Protein AF-A0A9W8IPQ6-F1 (afdb_monomer_lite)

Organism: NCBI:txid2828524

Foldseek 3Di:
DDQDDQLVLLVQLLVVVVPWDDDPPTDSCVSCVSVVVNVVVVVVCCVPPVPDVQVVDPCRSPHDQVPHDQVSVVLVVLQVVLVVCVVVDPFDWKWKDFQFWIWIDFAPPPDIDIDGQADDPDPVLVLLFDQWQCPSWDDPPPDIDGDPSNVVCVVQLETEHDLLADFLLNLLVRLVCVVVVRHYHYPPDDPVQFDPCLLVDALVVDDAPSNNVNSVVCVVPVVDDDCCSNVVPQPPQAAEAPDDPFFPCPVDGCSLVSQPPSLQPHHYNDDQGHHHPDGLVNSQVSLVVVQCVVQVVCCVPPVAGFARIAMGRSVCQQFFSDPSRQPPPPDDPSSVSRGDGGGDHHHHDDCVVSRRHNHPDRDDSPCNCVSTGDDPDPPDDPDDDDD

Radius of gyration: 26.77 Å; chains: 1; bounding box: 81×56×78 Å

pLDDT: mean 77.07, std 16.99, range [35.72, 97.94]

InterPro domains:
  IPR053354 Monoglucosyldiacylglycerol epimerase [PTHR43558] (75-197)

Structure (mmCIF, N/CA/C/O backbone):
data_AF-A0A9W8IPQ6-F1
#
_entry.id   AF-A0A9W8IPQ6-F1
#
loop_
_atom_site.group_PDB
_atom_site.id
_atom_site.type_symbol
_atom_site.label_atom_id
_atom_site.label_alt_id
_atom_site.label_comp_id
_atom_site.label_asym_id
_atom_site.label_entity_id
_atom_site.label_seq_id
_atom_site.pdbx_PDB_ins_code
_atom_site.Cartn_x
_atom_site.Cartn_y
_atom_site.Cartn_z
_atom_site.occupancy
_atom_site.B_iso_or_equiv
_atom_site.auth_seq_id
_atom_site.auth_comp_id
_atom_site.auth_asym_id
_atom_site.auth_atom_id
_atom_site.pdbx_PDB_model_num
ATOM 1 N N . MET A 1 1 ? -39.287 34.623 15.184 1.00 52.28 1 MET A N 1
ATOM 2 C CA . MET A 1 1 ? -37.814 34.638 15.286 1.00 52.28 1 MET A CA 1
ATOM 3 C C . MET A 1 1 ? -37.299 33.706 14.202 1.00 52.28 1 MET A C 1
ATOM 5 O O . MET A 1 1 ? -37.732 32.564 14.188 1.00 52.28 1 MET A O 1
ATOM 9 N N . TYR A 1 2 ? -36.523 34.206 13.239 1.00 57.50 2 TYR A N 1
ATOM 10 C CA . TYR A 1 2 ? -36.008 33.388 12.134 1.00 57.50 2 TYR A CA 1
ATOM 11 C C . TYR A 1 2 ? -34.984 32.392 12.692 1.00 57.50 2 TYR A C 1
ATOM 13 O O . TYR A 1 2 ? -34.034 32.814 13.361 1.00 57.50 2 TYR A O 1
ATOM 21 N N . MET A 1 3 ? -35.210 31.090 12.496 1.00 64.62 3 MET A N 1
ATOM 22 C CA . MET A 1 3 ? -34.178 30.093 12.775 1.00 64.62 3 MET A CA 1
ATOM 23 C C . MET A 1 3 ? -33.188 30.090 11.608 1.00 64.62 3 MET A C 1
ATOM 25 O O . MET A 1 3 ? -33.636 30.042 10.465 1.00 64.62 3 MET A O 1
ATOM 29 N N . PRO A 1 4 ? -31.875 30.175 11.878 1.00 66.62 4 PRO A N 1
ATOM 30 C CA . PRO A 1 4 ? -30.872 29.928 10.850 1.00 66.62 4 PRO A CA 1
ATOM 31 C C . PRO A 1 4 ? -30.959 28.472 10.378 1.00 66.62 4 PRO A C 1
ATOM 33 O O . PRO A 1 4 ? -31.424 27.612 11.132 1.00 66.62 4 PRO A O 1
ATOM 36 N N . ASP A 1 5 ? -30.521 28.215 9.148 1.00 76.12 5 ASP A N 1
ATOM 37 C CA . ASP A 1 5 ? -30.459 26.864 8.605 1.00 76.12 5 ASP A CA 1
ATOM 38 C C . ASP A 1 5 ? -29.434 26.045 9.405 1.00 76.12 5 ASP A C 1
ATOM 40 O O . ASP A 1 5 ? -28.244 26.358 9.456 1.00 76.12 5 ASP A O 1
ATOM 44 N N . LEU A 1 6 ? -29.926 25.031 10.114 1.00 71.88 6 LEU A N 1
ATOM 45 C CA . LEU A 1 6 ? -29.109 24.205 10.998 1.00 71.88 6 LEU A CA 1
ATOM 46 C C . LEU A 1 6 ? -28.169 23.289 10.215 1.00 71.88 6 LEU A C 1
ATOM 48 O O . LEU A 1 6 ? -27.118 22.928 10.742 1.00 71.88 6 LEU A O 1
ATOM 52 N N . GLN A 1 7 ? -28.521 22.955 8.973 1.00 69.50 7 GLN A N 1
ATOM 53 C CA . GLN A 1 7 ? -27.673 22.167 8.091 1.00 69.50 7 GLN A CA 1
ATOM 54 C C . GLN A 1 7 ? -26.497 23.016 7.598 1.00 69.50 7 GLN A C 1
ATOM 56 O O . GLN A 1 7 ? -25.350 22.609 7.747 1.00 69.50 7 GLN A O 1
ATOM 61 N N . GLU A 1 8 ? -26.761 24.257 7.181 1.00 74.19 8 GLU A N 1
ATOM 62 C CA . GLU A 1 8 ? -25.722 25.232 6.816 1.00 74.19 8 GLU A CA 1
ATOM 63 C C . GLU A 1 8 ? -24.757 25.518 7.981 1.00 74.19 8 GLU A C 1
ATOM 65 O O . GLU A 1 8 ? -23.548 25.647 7.782 1.00 74.19 8 GLU A O 1
ATOM 70 N N . ILE A 1 9 ? -25.261 25.579 9.220 1.00 74.75 9 ILE A N 1
ATOM 71 C CA . ILE A 1 9 ? -24.421 25.733 10.419 1.00 74.75 9 ILE A CA 1
ATOM 72 C C . ILE A 1 9 ? -23.544 24.497 10.646 1.00 74.75 9 ILE A C 1
ATOM 74 O O . ILE A 1 9 ? -22.372 24.650 10.993 1.00 74.75 9 ILE A O 1
ATOM 78 N N . GLY A 1 10 ? -24.089 23.293 10.448 1.00 71.56 10 GLY A N 1
ATOM 79 C CA . GLY A 1 10 ? -23.332 22.042 10.514 1.00 71.56 10 GLY A CA 1
ATOM 80 C C . GLY A 1 10 ? -22.215 21.994 9.471 1.00 71.56 10 GLY A C 1
ATOM 81 O O . GLY A 1 10 ? -21.060 21.756 9.819 1.00 71.56 10 GLY A O 1
ATOM 82 N N . ASP A 1 11 ? -22.530 22.323 8.221 1.00 72.19 11 ASP A N 1
ATOM 83 C CA . ASP A 1 11 ? -21.567 22.351 7.115 1.00 72.19 11 ASP A CA 1
ATOM 84 C C . ASP A 1 11 ? -20.488 23.421 7.332 1.00 72.19 11 ASP A C 1
ATOM 86 O O . ASP A 1 11 ? -19.300 23.189 7.106 1.00 72.19 11 ASP A O 1
ATOM 90 N N . THR A 1 12 ? -20.877 24.594 7.838 1.00 75.44 12 THR A N 1
ATOM 91 C CA . THR A 1 12 ? -19.944 25.672 8.197 1.00 75.44 12 THR A CA 1
ATOM 92 C C . THR A 1 12 ? -19.029 25.254 9.346 1.00 75.44 12 THR A C 1
ATOM 94 O O . THR A 1 12 ? -17.834 25.538 9.308 1.00 75.44 12 THR A O 1
ATOM 97 N N . PHE A 1 13 ? -19.556 24.556 10.356 1.00 77.69 13 PHE A N 1
ATOM 98 C CA . PHE A 1 13 ? -18.751 24.015 11.449 1.00 77.69 13 PHE A CA 1
ATOM 99 C C . PHE A 1 13 ? -17.708 23.021 10.928 1.00 77.69 13 PHE A C 1
ATOM 101 O O . PHE A 1 13 ? -16.529 23.177 11.237 1.00 77.69 13 PHE A O 1
ATOM 108 N N . ILE A 1 14 ? -18.112 22.058 10.093 1.00 73.12 14 ILE A N 1
ATOM 109 C CA . ILE A 1 14 ? -17.194 21.075 9.498 1.00 73.12 14 ILE A CA 1
ATOM 110 C C . ILE A 1 14 ? -16.110 21.782 8.680 1.00 73.12 14 ILE A C 1
ATOM 112 O O . ILE A 1 14 ? -14.927 21.533 8.903 1.00 73.12 14 ILE A O 1
ATOM 116 N N . ASN A 1 15 ? -16.493 22.713 7.802 1.00 74.38 15 ASN A N 1
ATOM 117 C CA . ASN A 1 15 ? -15.545 23.487 6.998 1.00 74.38 15 ASN A CA 1
ATOM 118 C C . ASN A 1 15 ? -14.569 24.292 7.869 1.00 74.38 15 ASN A C 1
ATOM 120 O O . ASN A 1 15 ? -13.374 24.341 7.587 1.00 74.38 15 ASN A O 1
ATOM 124 N N . ASN A 1 16 ? -15.045 24.920 8.945 1.00 78.25 16 ASN A N 1
ATOM 125 C CA . ASN A 1 16 ? -14.183 25.677 9.849 1.00 78.25 16 ASN A CA 1
ATOM 126 C C . ASN A 1 16 ? -13.206 24.762 10.588 1.00 78.25 16 ASN A C 1
ATOM 128 O O . ASN A 1 16 ? -12.036 25.112 10.701 1.00 78.25 16 ASN A O 1
ATOM 132 N N . VAL A 1 17 ? -13.660 23.586 11.036 1.00 75.19 17 VAL A N 1
ATOM 133 C CA . VAL A 1 17 ? -12.810 22.577 11.684 1.00 75.19 17 VAL A CA 1
ATOM 134 C C . VAL A 1 17 ? -11.749 22.040 10.722 1.00 75.19 17 VAL A C 1
ATOM 136 O O . VAL A 1 17 ? -10.596 21.914 11.120 1.00 75.19 17 VAL A O 1
ATOM 139 N N . GLN A 1 18 ? -12.090 21.784 9.456 1.00 71.62 18 GLN A N 1
ATOM 140 C CA . GLN A 1 18 ? -11.121 21.347 8.441 1.00 71.62 18 GLN A CA 1
ATOM 141 C C . GLN A 1 18 ? -10.023 22.381 8.164 1.00 71.62 18 GLN A C 1
ATOM 143 O O . GLN A 1 18 ? -8.907 22.013 7.811 1.00 71.62 18 GLN A O 1
ATOM 148 N N . ASN A 1 19 ? -10.330 23.670 8.320 1.00 76.94 19 ASN A N 1
ATOM 149 C CA . ASN A 1 19 ? -9.378 24.759 8.098 1.00 76.94 19 ASN A CA 1
ATOM 150 C C . ASN A 1 19 ? -8.541 25.104 9.342 1.00 76.94 19 ASN A C 1
ATOM 152 O O . ASN A 1 19 ? -7.730 26.034 9.298 1.00 76.94 19 ASN A O 1
ATOM 156 N N . LEU A 1 20 ? -8.727 24.392 10.457 1.00 78.75 20 LEU A N 1
ATOM 157 C CA . LEU A 1 20 ? -7.919 24.600 11.650 1.00 78.75 20 LEU A CA 1
ATOM 158 C C . LEU A 1 20 ? -6.491 24.066 11.461 1.00 78.75 20 LEU A C 1
ATOM 160 O O . LEU A 1 20 ? -6.287 23.057 10.783 1.00 78.75 20 LEU A O 1
ATOM 164 N N . PRO A 1 21 ? -5.489 24.692 12.104 1.00 74.38 21 PRO A N 1
ATOM 165 C CA . PRO A 1 21 ? -4.139 24.147 12.133 1.00 74.38 21 PRO A CA 1
ATOM 166 C C . PRO A 1 21 ? -4.138 22.725 12.721 1.00 74.38 21 PRO A C 1
ATOM 168 O O . PRO A 1 21 ? -4.784 22.493 13.745 1.00 74.38 21 PRO A O 1
ATOM 171 N N . PRO A 1 22 ? -3.401 21.766 12.141 1.00 65.38 22 PRO A N 1
ATOM 172 C CA . PRO A 1 22 ? -3.239 20.457 12.760 1.00 65.38 22 PRO A CA 1
ATOM 173 C C . PRO A 1 22 ? -2.355 20.562 14.015 1.00 65.38 22 PRO A C 1
ATOM 175 O O . PRO A 1 22 ? -1.303 21.200 13.989 1.00 65.38 22 PRO A O 1
ATOM 178 N N . GLY A 1 23 ? -2.755 19.908 15.112 1.00 59.47 23 GLY A N 1
ATOM 179 C CA . GLY A 1 23 ? -1.934 19.759 16.322 1.00 59.47 23 GLY A CA 1
ATOM 180 C C . GLY A 1 23 ? -2.681 19.977 17.648 1.00 59.47 23 GLY A C 1
ATOM 181 O O . GLY A 1 23 ? -3.803 20.483 17.670 1.00 59.47 23 GLY A O 1
ATOM 182 N N . PRO A 1 24 ? -2.082 19.582 18.787 1.00 49.88 24 PRO A N 1
ATOM 183 C CA . PRO A 1 24 ? -2.679 19.782 20.105 1.00 49.88 24 PRO A CA 1
ATOM 184 C C . PRO A 1 24 ? -2.683 21.268 20.506 1.00 49.88 24 PRO A C 1
ATOM 186 O O . PRO A 1 24 ? -1.691 21.969 20.323 1.00 49.88 24 PRO A O 1
ATOM 189 N N . GLY A 1 25 ? -3.781 21.738 21.111 1.00 66.31 25 GLY A N 1
ATOM 190 C CA . GLY A 1 25 ? -3.903 23.102 21.655 1.00 66.31 25 GLY A CA 1
ATOM 191 C C . GLY A 1 25 ? -4.669 24.103 20.784 1.00 66.31 25 GLY A C 1
ATOM 192 O O . GLY A 1 25 ? -4.766 25.271 21.156 1.00 66.31 25 GLY A O 1
ATOM 193 N N . VAL A 1 26 ? -5.238 23.668 19.658 1.00 75.06 26 VAL A N 1
ATOM 194 C CA . VAL A 1 26 ? -6.111 24.507 18.829 1.00 75.06 26 VAL A CA 1
ATOM 195 C C . VAL A 1 26 ? -7.492 24.625 19.472 1.00 75.06 26 VAL A C 1
ATOM 197 O O . VAL A 1 26 ? -8.132 23.616 19.770 1.00 75.06 26 VAL A O 1
ATOM 200 N N . SER A 1 27 ? -7.938 25.860 19.722 1.00 78.56 27 SER A N 1
ATOM 201 C CA . SER A 1 27 ? -9.262 26.109 20.299 1.00 78.56 27 SER A CA 1
ATOM 202 C C . SER A 1 27 ? -10.363 25.824 19.277 1.00 78.56 27 SER A C 1
ATOM 204 O O . SER A 1 27 ? -10.281 26.235 18.120 1.00 78.56 27 SER A O 1
ATOM 206 N N . LEU A 1 28 ? -11.412 25.142 19.736 1.00 79.62 28 LEU A N 1
ATOM 207 C CA . LEU A 1 28 ? -12.642 24.917 18.980 1.00 79.62 28 LEU A CA 1
ATOM 208 C C . LEU A 1 28 ? -13.709 25.981 19.273 1.00 79.62 28 LEU A C 1
ATOM 210 O O . LEU A 1 28 ? -14.791 25.906 18.697 1.00 79.62 28 LEU A O 1
ATOM 214 N N . ASP A 1 29 ? -13.427 26.956 20.141 1.00 81.88 29 ASP A N 1
ATOM 215 C CA . ASP A 1 29 ? -14.415 27.938 20.603 1.00 81.88 29 ASP A CA 1
ATOM 216 C C . ASP A 1 29 ? -14.987 28.759 19.439 1.00 81.88 29 ASP A C 1
ATOM 218 O O . ASP A 1 29 ? -16.204 28.915 19.328 1.00 81.88 29 ASP A O 1
ATOM 222 N N . ASP A 1 30 ? -14.120 29.220 18.534 1.00 80.50 30 ASP A N 1
ATOM 223 C CA . ASP A 1 30 ? -14.513 30.011 17.366 1.00 80.50 30 ASP A CA 1
ATOM 224 C C . ASP A 1 30 ? -15.339 29.183 16.354 1.00 80.50 30 ASP A C 1
ATOM 226 O O . ASP A 1 30 ? -16.442 29.617 16.002 1.00 80.50 30 ASP A O 1
ATOM 230 N N . PRO A 1 31 ? -14.906 27.973 15.928 1.00 80.44 31 PRO A N 1
ATOM 231 C CA . PRO A 1 31 ? -15.740 27.080 15.121 1.00 80.44 31 PRO A CA 1
ATOM 232 C C . PRO A 1 31 ? -17.089 26.733 15.769 1.00 80.44 31 PRO A C 1
ATOM 234 O O . PRO A 1 31 ? -18.109 26.693 15.079 1.00 80.44 31 PRO A O 1
ATOM 237 N N . LEU A 1 32 ? -17.120 26.493 17.086 1.00 81.94 32 LEU A N 1
ATOM 238 C CA . LEU A 1 32 ? -18.323 26.085 17.823 1.00 81.94 32 LEU A CA 1
ATOM 239 C C . LEU A 1 32 ? -19.302 27.236 18.082 1.00 81.94 32 LEU A C 1
ATOM 241 O O . LEU A 1 32 ? -20.481 26.977 18.333 1.00 81.94 32 LEU A O 1
ATOM 245 N N . ALA A 1 33 ? -18.863 28.497 18.028 1.00 84.25 33 ALA A N 1
ATOM 246 C CA . ALA A 1 33 ? -19.664 29.649 18.445 1.00 84.25 33 ALA A CA 1
ATOM 247 C C . ALA A 1 33 ? -21.032 29.730 17.739 1.00 84.25 33 ALA A C 1
ATOM 249 O O . ALA A 1 33 ? -22.057 29.986 18.382 1.00 84.25 33 ALA A O 1
ATOM 250 N N . ALA A 1 34 ? -21.072 29.473 16.428 1.00 81.50 34 ALA A N 1
ATOM 251 C CA . ALA A 1 34 ? -22.310 29.488 15.646 1.00 81.50 34 ALA A CA 1
ATOM 252 C C . ALA A 1 34 ? -23.261 28.342 16.038 1.00 81.50 34 ALA A C 1
ATOM 254 O O . ALA A 1 34 ? -24.465 28.565 16.201 1.00 81.50 34 ALA A O 1
ATOM 255 N N . ALA A 1 35 ? -22.716 27.142 16.259 1.00 81.06 35 ALA A N 1
ATOM 256 C CA . ALA A 1 35 ? -23.475 25.974 16.698 1.00 81.06 35 ALA A CA 1
ATOM 257 C C . ALA A 1 35 ? -24.061 26.178 18.106 1.00 81.06 35 ALA A C 1
ATOM 259 O O . ALA A 1 35 ? -25.249 25.937 18.321 1.00 81.06 35 ALA A O 1
ATOM 260 N N . LEU A 1 36 ? -23.277 26.728 19.039 1.00 85.12 36 LEU A N 1
ATOM 261 C CA . LEU A 1 36 ? -23.721 27.033 20.405 1.00 85.12 36 LEU A CA 1
ATOM 262 C C . LEU A 1 36 ? -24.841 28.086 20.436 1.00 85.12 36 LEU A C 1
ATOM 264 O O . LEU A 1 36 ? -25.807 27.959 21.192 1.00 85.12 36 LEU A O 1
ATOM 268 N N . GLN A 1 37 ? -24.767 29.118 19.588 1.00 86.50 37 GLN A N 1
ATOM 269 C CA . GLN A 1 37 ? -25.857 30.092 19.461 1.00 86.50 37 GLN A CA 1
ATOM 270 C C . GLN A 1 37 ? -27.133 29.467 18.886 1.00 86.50 37 GLN A C 1
ATOM 272 O O . GLN A 1 37 ? -28.238 29.812 19.318 1.00 86.50 37 GLN A O 1
ATOM 277 N N . ALA A 1 38 ? -27.002 28.568 17.910 1.00 83.25 38 ALA A N 1
ATOM 278 C CA . ALA A 1 38 ? -28.131 27.855 17.329 1.00 83.25 38 ALA A CA 1
ATOM 279 C C . ALA A 1 38 ? -28.790 26.917 18.351 1.00 83.25 38 ALA A C 1
ATOM 281 O O . ALA A 1 38 ? -30.013 26.939 18.502 1.00 83.25 38 ALA A O 1
ATOM 282 N N . GLU A 1 39 ? -27.989 26.194 19.136 1.00 85.12 39 GLU A N 1
ATOM 283 C CA . GLU A 1 39 ? -28.463 25.368 20.245 1.00 85.12 39 GLU A CA 1
ATOM 284 C C . GLU A 1 39 ? -29.201 26.208 21.302 1.00 85.12 39 GLU A C 1
ATOM 286 O O . GLU A 1 39 ? -30.298 25.855 21.738 1.00 85.12 39 GLU A O 1
ATOM 291 N N . GLY A 1 40 ? -28.664 27.377 21.668 1.00 86.94 40 GLY A N 1
ATOM 292 C CA . GLY A 1 40 ? -29.330 28.311 22.580 1.00 86.94 40 GLY A CA 1
ATOM 293 C C . GLY A 1 40 ? -30.712 28.757 22.078 1.00 86.94 40 GLY A C 1
ATOM 294 O O . GLY A 1 40 ? -31.667 28.844 22.858 1.00 86.94 40 GLY A O 1
ATOM 295 N N . LYS A 1 41 ? -30.858 28.973 20.763 1.00 86.31 41 LYS A N 1
ATOM 296 C CA . LYS A 1 41 ? -32.157 29.271 20.136 1.00 86.31 41 LYS A CA 1
ATOM 297 C C . LYS A 1 41 ? -33.098 28.070 20.185 1.00 86.31 41 LYS A C 1
ATOM 299 O O . LYS A 1 41 ? -34.271 28.270 20.494 1.00 86.31 41 LYS A O 1
ATOM 304 N N . LEU A 1 42 ? -32.606 26.852 19.948 1.00 85.75 42 LEU A N 1
ATOM 305 C CA . LEU A 1 42 ? -33.397 25.620 20.058 1.00 85.75 42 LEU A CA 1
ATOM 306 C C . LEU A 1 42 ? -33.912 25.390 21.477 1.00 85.75 42 LEU A C 1
ATOM 308 O O . LEU A 1 42 ? -35.097 25.120 21.661 1.00 85.75 42 LEU A O 1
ATOM 312 N N . ARG A 1 43 ? -33.065 25.595 22.491 1.00 86.12 43 ARG A N 1
ATOM 313 C CA . ARG A 1 43 ? -33.465 25.526 23.905 1.00 86.12 43 ARG A CA 1
ATOM 314 C C . ARG A 1 43 ? -34.538 26.566 24.236 1.00 86.12 43 ARG A C 1
ATOM 316 O O . ARG A 1 43 ? -35.523 26.243 24.893 1.00 86.12 43 ARG A O 1
ATOM 323 N N . SER A 1 44 ? -34.396 27.797 23.742 1.00 87.94 44 SER A N 1
ATOM 324 C CA . SER A 1 44 ? -35.424 28.835 23.907 1.00 87.94 44 SER A CA 1
ATOM 325 C C . SER A 1 44 ? -36.740 28.459 23.211 1.00 87.94 44 SER A C 1
ATOM 327 O O . SER A 1 44 ? -37.814 28.595 23.799 1.00 87.94 44 SER A O 1
ATOM 329 N N . LEU A 1 45 ? -36.670 27.918 21.993 1.00 86.38 45 LEU A N 1
ATOM 330 C CA . LEU A 1 45 ? -37.820 27.407 21.244 1.00 86.38 45 LEU A CA 1
ATOM 331 C C . LEU A 1 45 ? -38.525 26.266 21.975 1.00 86.38 45 LEU A C 1
ATOM 333 O O . LEU A 1 45 ? -39.747 26.286 22.064 1.00 86.38 45 LEU A O 1
ATOM 337 N N . PHE A 1 46 ? -37.779 25.333 22.563 1.00 85.06 46 PHE A N 1
ATOM 338 C CA . PHE A 1 46 ? -38.339 24.253 23.371 1.00 85.06 46 PHE A CA 1
ATOM 339 C C . PHE A 1 46 ? -39.111 24.778 24.590 1.00 85.06 46 PHE A C 1
ATOM 341 O O . PHE A 1 46 ? -40.146 24.229 24.954 1.00 85.06 46 PHE A O 1
ATOM 348 N N . VAL A 1 47 ? -38.660 25.874 25.205 1.00 88.44 47 VAL A N 1
ATOM 349 C CA . VAL A 1 47 ? -39.365 26.486 26.343 1.00 88.44 47 VAL A CA 1
ATOM 350 C C . VAL A 1 47 ? -40.632 27.227 25.902 1.00 88.44 47 VAL A C 1
ATOM 352 O O . VAL A 1 47 ? -41.660 27.126 26.566 1.00 88.44 47 VAL A O 1
ATOM 355 N N . HIS A 1 48 ? -40.580 27.970 24.793 1.00 87.94 48 HIS A N 1
ATOM 356 C CA . HIS A 1 48 ? -41.658 28.891 24.407 1.00 87.94 48 HIS A CA 1
ATOM 357 C C . HIS A 1 48 ? -42.657 28.303 23.397 1.00 87.94 48 HIS A C 1
ATOM 359 O O . HIS A 1 48 ? -43.776 28.802 23.293 1.00 87.94 48 HIS A O 1
ATOM 365 N N . ASN A 1 49 ? -42.272 27.281 22.625 1.00 87.06 49 ASN A N 1
ATOM 366 C CA . ASN A 1 49 ? -43.095 26.672 21.579 1.00 87.06 49 ASN A CA 1
ATOM 367 C C . ASN A 1 49 ? -42.664 25.221 21.274 1.00 87.06 49 ASN A C 1
ATOM 369 O O . ASN A 1 49 ? -42.014 24.942 20.265 1.00 87.06 49 ASN A O 1
ATOM 373 N N . GLN A 1 50 ? -43.088 24.291 22.130 1.00 83.12 50 GLN A N 1
ATOM 374 C CA . GLN A 1 50 ? -42.777 22.857 22.019 1.00 83.12 50 GLN A CA 1
ATOM 375 C C . GLN A 1 50 ? -43.341 22.184 20.762 1.00 83.12 50 GLN A C 1
ATOM 377 O O . GLN A 1 50 ? -42.847 21.141 20.355 1.00 83.12 50 GLN A O 1
ATOM 382 N N . VAL A 1 51 ? -44.366 22.772 20.142 1.00 87.25 51 VAL A N 1
ATOM 383 C CA . VAL A 1 51 ? -45.042 22.216 18.958 1.00 87.25 51 VAL A CA 1
ATOM 384 C C . VAL A 1 51 ? -44.365 22.643 17.652 1.00 87.25 51 VAL A C 1
ATOM 386 O O . VAL A 1 51 ? -44.894 22.401 16.568 1.00 87.25 51 VAL A O 1
ATOM 389 N N . ASN A 1 52 ? -43.218 23.327 17.733 1.00 84.31 52 ASN A N 1
ATOM 390 C CA . ASN A 1 52 ? -42.495 23.770 16.553 1.00 84.31 52 ASN A CA 1
ATOM 391 C C . ASN A 1 52 ? -42.012 22.553 15.728 1.00 84.31 52 ASN A C 1
ATOM 393 O O . ASN A 1 52 ? -41.327 21.694 16.288 1.00 84.31 52 ASN A O 1
ATOM 397 N N . PRO A 1 53 ? -42.299 22.491 14.410 1.00 83.44 53 PRO A N 1
ATOM 398 C CA . PRO A 1 53 ? -41.901 21.375 13.546 1.00 83.44 53 PRO A CA 1
ATOM 399 C C . PRO A 1 53 ? -40.403 21.063 13.574 1.00 83.44 53 PRO A C 1
ATOM 401 O O . PRO A 1 53 ? -40.022 19.905 13.465 1.00 83.44 53 PRO A O 1
ATOM 404 N N . VAL A 1 54 ? -39.557 22.077 13.776 1.00 79.12 54 VAL A N 1
ATOM 405 C CA . VAL A 1 54 ? -38.100 21.912 13.855 1.00 79.12 54 VAL A CA 1
ATOM 406 C C . VAL A 1 54 ? -37.702 21.026 15.042 1.00 79.12 54 VAL A C 1
ATOM 408 O O . VAL A 1 54 ? -36.816 20.196 14.916 1.00 79.12 54 VAL A O 1
ATOM 411 N N . LEU A 1 55 ? -38.404 21.117 16.178 1.00 81.62 55 LEU A N 1
ATOM 412 C CA . LEU A 1 55 ? -38.138 20.282 17.361 1.00 81.62 55 LEU A CA 1
ATOM 413 C C . LEU A 1 55 ? -38.622 18.832 17.202 1.00 81.62 55 LEU A C 1
ATOM 415 O O . LEU A 1 55 ? -38.374 18.007 18.077 1.00 81.62 55 LEU A O 1
ATOM 419 N N . SER A 1 56 ? -39.348 18.533 16.121 1.00 81.69 56 SER A N 1
ATOM 420 C CA . SER A 1 56 ? -39.827 17.181 15.816 1.00 81.69 56 SER A CA 1
ATOM 421 C C . SER A 1 56 ? -38.802 16.359 15.029 1.00 81.69 56 SER A C 1
ATOM 423 O O . SER A 1 56 ? -39.014 15.162 14.847 1.00 81.69 56 SER A O 1
ATOM 425 N N . ASP A 1 57 ? -37.714 16.981 14.561 1.00 79.81 57 ASP A N 1
ATOM 426 C CA . ASP A 1 57 ? -36.620 16.298 13.877 1.00 79.81 57 ASP A CA 1
ATOM 427 C C . ASP A 1 57 ? -35.702 15.594 14.900 1.00 79.81 57 ASP A C 1
ATOM 429 O O . ASP A 1 57 ? -35.044 16.269 15.697 1.00 79.81 57 ASP A O 1
ATOM 433 N N . PRO A 1 58 ? -35.628 14.247 14.905 1.00 76.88 58 PRO A N 1
ATOM 434 C CA . PRO A 1 58 ? -34.771 13.509 15.830 1.00 76.88 58 PRO A CA 1
ATOM 435 C C . PRO A 1 58 ? -33.272 13.671 15.534 1.00 76.88 58 PRO A C 1
ATOM 437 O O . PRO A 1 58 ? -32.455 13.278 16.366 1.00 76.88 58 PRO A O 1
ATOM 440 N N . TYR A 1 59 ? -32.905 14.221 14.373 1.00 72.31 59 TYR A N 1
ATOM 441 C CA . TYR A 1 59 ? -31.518 14.409 13.945 1.00 72.31 59 TYR A CA 1
ATOM 442 C C . TYR A 1 59 ? -31.017 15.842 14.141 1.00 72.31 59 TYR A C 1
ATOM 444 O O . TYR A 1 59 ? -29.897 16.171 13.750 1.00 72.31 59 TYR A O 1
ATOM 452 N N . ILE A 1 60 ? -31.819 16.701 14.770 1.00 72.06 60 ILE A N 1
ATOM 453 C CA . ILE A 1 60 ? -31.469 18.100 14.970 1.00 72.06 60 ILE A CA 1
ATOM 454 C C . ILE A 1 60 ? -30.176 18.263 15.786 1.00 72.06 60 ILE A C 1
ATOM 456 O O . ILE A 1 60 ? -30.048 17.758 16.900 1.00 72.06 60 ILE A O 1
ATOM 460 N N . GLY A 1 61 ? -29.202 18.983 15.221 1.00 65.50 61 GLY A N 1
ATOM 461 C CA . GLY A 1 61 ? -27.887 19.188 15.841 1.00 65.50 61 GLY A CA 1
ATOM 462 C C . GLY A 1 61 ? -26.920 18.005 15.710 1.00 65.50 61 GLY A C 1
ATOM 463 O O . GLY A 1 61 ? -25.837 18.054 16.292 1.00 65.50 61 GLY A O 1
ATOM 464 N N . LEU A 1 62 ? -27.275 16.960 14.954 1.00 67.94 62 LEU A N 1
ATOM 465 C CA . LEU A 1 62 ? -26.349 15.895 14.573 1.00 67.94 62 LEU A CA 1
ATOM 466 C C . LEU A 1 62 ? -25.667 16.231 13.244 1.00 67.94 62 LEU A C 1
ATOM 468 O O .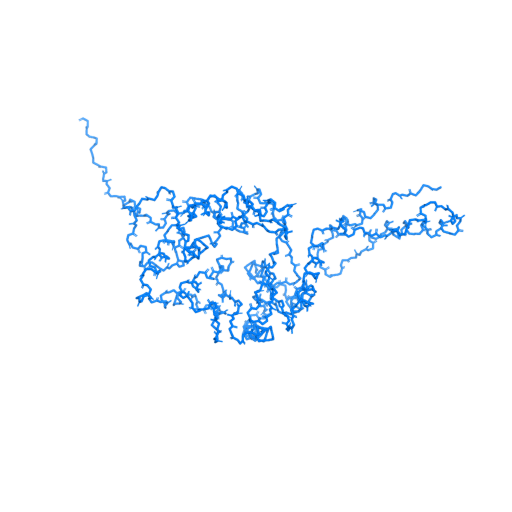 LEU A 1 62 ? -26.284 16.763 12.325 1.00 67.94 62 LEU A O 1
ATOM 472 N N . VAL A 1 63 ? -24.388 15.878 13.136 1.00 62.53 63 VAL A N 1
ATOM 473 C CA . VAL A 1 63 ? -23.641 15.942 11.876 1.00 62.53 63 VAL A CA 1
ATOM 474 C C . VAL A 1 63 ? -23.861 14.646 11.103 1.00 62.53 63 VAL A C 1
ATOM 476 O O . VAL A 1 63 ? -23.689 13.553 11.650 1.00 62.53 63 VAL A O 1
ATOM 479 N N . ASN A 1 64 ? -24.215 14.756 9.821 1.00 61.00 64 ASN A N 1
ATOM 480 C CA . ASN A 1 64 ? -24.308 13.596 8.947 1.00 61.00 64 ASN A CA 1
ATOM 481 C C . ASN A 1 64 ? -22.904 13.038 8.666 1.00 61.00 64 ASN A C 1
ATOM 483 O O . ASN A 1 64 ? -22.159 13.571 7.850 1.00 61.00 64 ASN A O 1
ATOM 487 N N . ILE A 1 65 ? -22.549 11.925 9.311 1.00 51.50 65 ILE A N 1
ATOM 488 C CA . ILE A 1 65 ? -21.273 11.228 9.080 1.00 51.50 65 ILE A CA 1
ATOM 489 C C . ILE A 1 65 ? -21.114 10.773 7.618 1.00 51.50 65 ILE A C 1
ATOM 491 O O . ILE A 1 65 ? -19.993 10.632 7.135 1.00 51.50 65 ILE A O 1
ATOM 495 N N . PHE A 1 66 ? -22.204 10.576 6.872 1.00 50.91 66 PHE A N 1
ATOM 496 C CA . PHE A 1 66 ? -22.111 10.231 5.452 1.00 50.91 66 PH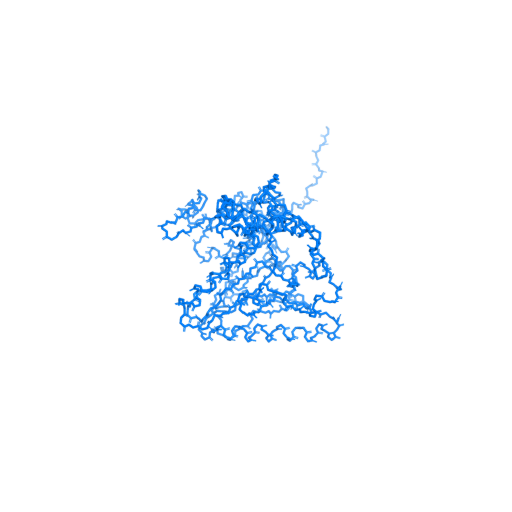E A CA 1
ATOM 497 C C . PHE A 1 66 ? -21.684 11.418 4.573 1.00 50.91 66 PHE A C 1
ATOM 499 O O . PHE A 1 66 ? -21.100 11.183 3.511 1.00 50.91 66 PHE A O 1
ATOM 506 N N . ASP A 1 67 ? -21.860 12.648 5.066 1.00 58.66 67 ASP A N 1
ATOM 507 C CA . ASP A 1 67 ? -21.341 13.895 4.482 1.00 58.66 67 ASP A CA 1
ATOM 508 C C . ASP A 1 67 ? -20.011 14.334 5.125 1.00 58.66 67 ASP A C 1
ATOM 510 O O . ASP A 1 67 ? -19.460 15.374 4.772 1.00 58.66 67 ASP A O 1
ATOM 514 N N . ALA A 1 68 ? -19.463 13.539 6.053 1.00 62.47 68 ALA A N 1
ATOM 515 C CA . ALA A 1 68 ? -18.202 13.859 6.707 1.00 62.47 68 ALA A CA 1
ATOM 516 C C . ALA A 1 68 ? -17.019 13.890 5.714 1.00 62.47 68 ALA A C 1
ATOM 518 O O . ALA A 1 68 ? -17.063 13.256 4.649 1.00 62.47 68 ALA A O 1
ATOM 519 N N . PRO A 1 69 ? -15.927 14.579 6.088 1.00 72.75 69 PRO A N 1
ATOM 520 C CA . PRO A 1 69 ? -14.656 14.549 5.372 1.00 72.75 69 PRO A CA 1
ATOM 521 C C . PRO A 1 69 ? -14.204 13.126 4.984 1.00 72.75 69 PRO A C 1
ATOM 523 O O . PRO A 1 69 ? -14.557 12.128 5.625 1.00 72.75 69 PRO A O 1
ATOM 526 N N . GLY A 1 70 ? -13.486 13.011 3.862 1.00 77.38 70 GLY A N 1
ATOM 527 C CA . GLY A 1 70 ? -13.113 11.719 3.270 1.00 77.38 70 GLY A CA 1
ATOM 528 C C . GLY A 1 70 ? -12.259 10.843 4.189 1.00 77.38 70 GLY A C 1
ATOM 529 O O . GLY A 1 70 ? -12.477 9.635 4.253 1.00 77.38 70 GLY A O 1
ATOM 530 N N . ASP A 1 71 ? -11.356 11.463 4.939 1.00 81.56 71 ASP A N 1
ATOM 531 C CA . ASP A 1 71 ? -10.495 10.857 5.954 1.00 81.56 71 ASP A CA 1
ATOM 532 C C . ASP A 1 71 ? -11.296 10.246 7.115 1.00 81.56 71 ASP A C 1
ATOM 534 O O . ASP A 1 71 ? -11.135 9.063 7.408 1.00 81.56 71 ASP A O 1
ATOM 538 N N . ILE A 1 72 ? -12.244 10.981 7.706 1.00 82.81 72 ILE A N 1
ATOM 539 C CA . ILE A 1 72 ? -13.088 10.478 8.805 1.00 82.81 72 ILE A CA 1
ATOM 540 C C . ILE A 1 72 ? -13.905 9.266 8.347 1.00 82.81 72 ILE A C 1
ATOM 542 O O . ILE A 1 72 ? -13.970 8.241 9.034 1.00 82.81 72 ILE A O 1
ATOM 546 N N . ARG A 1 73 ? -14.511 9.350 7.154 1.00 83.44 73 ARG A N 1
ATOM 547 C CA . ARG A 1 73 ? -15.263 8.224 6.578 1.00 83.44 73 ARG A CA 1
ATOM 548 C C . ARG A 1 73 ? -14.362 7.019 6.318 1.00 83.44 73 ARG A C 1
ATOM 550 O O . ARG A 1 73 ? -14.795 5.885 6.536 1.00 83.44 73 ARG A O 1
ATOM 557 N N . ALA A 1 74 ? -13.127 7.244 5.870 1.00 88.75 74 ALA A N 1
ATOM 558 C CA . ALA A 1 74 ? -12.156 6.182 5.650 1.00 88.75 74 ALA A CA 1
ATOM 559 C C . ALA A 1 74 ? -11.743 5.506 6.965 1.00 88.75 74 ALA A C 1
ATOM 561 O O . ALA A 1 74 ? -11.772 4.278 7.033 1.00 88.75 74 ALA A O 1
ATOM 562 N N . GLU A 1 75 ? -11.456 6.261 8.027 1.00 92.38 75 GLU A N 1
ATOM 563 C CA . GLU A 1 75 ? -11.095 5.708 9.340 1.00 92.38 75 GLU A CA 1
ATOM 564 C C . GLU A 1 75 ? -12.207 4.847 9.943 1.00 92.38 75 GLU A C 1
ATOM 566 O O . GLU A 1 75 ? -11.965 3.717 10.375 1.00 92.38 75 GLU A O 1
ATOM 571 N N . GLU A 1 76 ? -13.448 5.335 9.929 1.00 89.81 76 GLU A N 1
ATOM 572 C CA . GLU A 1 76 ? -14.589 4.555 10.414 1.00 89.81 76 GLU A CA 1
ATOM 573 C C . GLU A 1 76 ? -14.809 3.299 9.565 1.00 89.81 76 GLU A C 1
ATOM 575 O O . GLU A 1 76 ? -15.087 2.214 10.090 1.00 89.81 76 GLU A O 1
ATOM 580 N N . LYS A 1 77 ? -14.591 3.392 8.246 1.00 90.19 77 LYS A N 1
ATOM 581 C CA . LYS A 1 77 ? -14.643 2.219 7.372 1.00 90.19 77 LYS A CA 1
ATOM 582 C C . LYS A 1 77 ? -13.531 1.218 7.690 1.00 90.19 77 LYS A C 1
ATOM 584 O O . LYS A 1 77 ? -13.808 0.019 7.719 1.00 90.19 77 LYS A O 1
ATOM 589 N N . MET A 1 78 ? -12.313 1.677 7.972 1.00 95.38 78 MET A N 1
ATOM 590 C CA . MET A 1 78 ? -11.188 0.833 8.389 1.00 95.38 78 MET A CA 1
ATOM 591 C C . MET A 1 78 ? -11.490 0.103 9.702 1.00 95.38 78 MET A C 1
ATOM 593 O O . MET A 1 78 ? -11.293 -1.112 9.783 1.00 95.38 78 MET A O 1
ATOM 597 N N . LYS A 1 79 ? -12.044 0.801 10.703 1.00 95.81 79 LYS A N 1
ATOM 598 C CA . LYS A 1 79 ? -12.492 0.196 11.972 1.00 95.81 79 LYS A CA 1
ATOM 599 C C . LYS A 1 79 ? -13.582 -0.853 11.744 1.00 95.81 79 LYS A C 1
ATOM 601 O O . LYS A 1 79 ? -13.502 -1.945 12.304 1.00 95.81 79 LYS A O 1
ATOM 606 N N . SER A 1 80 ? -14.559 -0.560 10.884 1.00 94.56 80 SER A N 1
ATOM 607 C CA . SER A 1 80 ? -15.629 -1.497 10.520 1.00 94.56 80 SER A CA 1
ATOM 608 C C . SER A 1 80 ? -15.093 -2.758 9.825 1.00 94.56 80 SER A C 1
ATOM 610 O O . SER A 1 80 ? -15.492 -3.866 10.184 1.00 94.56 80 SER A O 1
ATOM 612 N N . ILE A 1 81 ? -14.156 -2.615 8.877 1.00 94.50 81 ILE A N 1
ATOM 613 C CA . ILE A 1 81 ? -13.495 -3.750 8.205 1.00 94.50 81 ILE A CA 1
ATOM 614 C C . ILE A 1 81 ? -12.734 -4.602 9.223 1.00 94.50 81 ILE A C 1
ATOM 616 O O . ILE A 1 81 ? -12.887 -5.821 9.238 1.00 94.50 81 ILE A O 1
ATOM 620 N N . TYR A 1 82 ? -11.959 -3.968 10.106 1.00 97.25 82 TYR A N 1
ATOM 621 C CA . TYR A 1 82 ? -11.227 -4.659 11.164 1.00 97.25 82 TYR A CA 1
ATOM 622 C C . TYR A 1 82 ? -12.160 -5.468 12.075 1.00 97.25 82 TYR A C 1
ATOM 624 O O . TYR A 1 82 ? -11.927 -6.652 12.299 1.00 97.25 82 TYR A O 1
ATOM 632 N N . GLN A 1 83 ? -13.256 -4.867 12.547 1.00 96.69 83 GLN A N 1
ATOM 633 C CA . GLN A 1 83 ? -14.250 -5.560 13.374 1.00 96.69 83 GLN A CA 1
ATOM 634 C C . GLN A 1 83 ? -14.885 -6.750 12.644 1.00 96.69 83 GLN A C 1
ATOM 6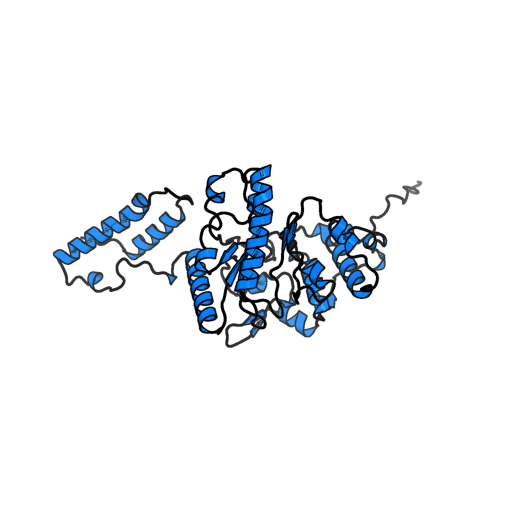36 O O . GLN A 1 83 ? -15.056 -7.810 13.243 1.00 96.69 83 GLN A O 1
ATOM 641 N N . ALA A 1 84 ? -15.201 -6.599 11.354 1.00 95.31 84 ALA A N 1
ATOM 642 C CA . ALA A 1 84 ? -15.750 -7.681 10.542 1.00 95.31 84 ALA A CA 1
ATOM 643 C C . ALA A 1 84 ? -14.761 -8.849 10.394 1.00 95.31 84 ALA A C 1
ATOM 645 O O . ALA A 1 84 ? -15.164 -10.005 10.509 1.00 95.31 84 ALA A O 1
ATOM 646 N N . ILE A 1 85 ? -13.469 -8.563 10.198 1.00 95.50 85 ILE A N 1
ATOM 647 C CA . ILE A 1 85 ? -12.419 -9.588 10.123 1.00 95.50 85 ILE A CA 1
ATOM 648 C C . ILE A 1 85 ? -12.259 -10.293 11.472 1.00 95.50 85 ILE A C 1
ATOM 650 O O . ILE A 1 85 ? -12.269 -11.519 11.511 1.00 95.50 85 ILE A O 1
ATOM 654 N N . CYS A 1 86 ? -12.192 -9.549 12.579 1.00 95.62 86 CYS A N 1
ATOM 655 C CA . CYS A 1 86 ? -12.122 -10.127 13.924 1.00 95.62 86 CYS A CA 1
ATOM 656 C C . CYS A 1 86 ? -13.329 -11.020 14.254 1.00 95.62 86 CYS A C 1
ATOM 658 O O . CYS A 1 86 ? -13.188 -11.995 14.981 1.00 95.62 86 CYS A O 1
ATOM 660 N N . ALA A 1 87 ? -14.517 -10.694 13.736 1.00 95.19 87 ALA A N 1
ATOM 661 C CA . ALA A 1 87 ? -15.710 -11.519 13.914 1.00 95.19 87 ALA A CA 1
ATOM 662 C C . ALA A 1 87 ? -15.712 -12.772 13.019 1.00 95.19 87 ALA A C 1
ATOM 664 O O . ALA A 1 87 ? -16.300 -13.787 13.389 1.00 95.19 87 ALA A O 1
ATOM 665 N N . ALA A 1 88 ? -15.088 -12.699 11.841 1.00 93.75 88 ALA A N 1
ATOM 666 C CA . ALA A 1 88 ? -15.060 -13.785 10.863 1.00 93.75 88 ALA A CA 1
ATOM 667 C C . ALA A 1 88 ? -13.920 -14.789 11.096 1.00 93.75 88 ALA A C 1
ATOM 669 O O . ALA A 1 88 ? -14.073 -15.970 10.786 1.00 93.75 88 ALA A O 1
ATOM 670 N N . VAL A 1 89 ? -12.777 -14.331 11.612 1.00 94.00 89 VAL A N 1
ATOM 671 C CA . VAL A 1 89 ? -11.574 -15.149 11.791 1.00 94.00 89 VAL A CA 1
ATOM 672 C C . VAL A 1 89 ? -11.498 -15.657 13.238 1.00 94.00 89 VAL A C 1
ATOM 674 O O . VAL A 1 89 ? -11.478 -14.848 14.161 1.00 94.00 89 VAL A O 1
ATOM 677 N N . PRO A 1 90 ? -11.399 -16.979 13.482 1.00 94.56 90 PRO A N 1
ATOM 678 C CA . PRO A 1 90 ? -11.383 -17.551 14.834 1.00 94.56 90 PRO A CA 1
ATOM 679 C C . PRO A 1 90 ? -10.018 -17.437 15.544 1.00 94.56 90 PRO A C 1
ATOM 681 O O . PRO A 1 90 ? -9.763 -18.143 16.518 1.00 94.56 90 PRO A O 1
ATOM 684 N N . HIS A 1 91 ? -9.130 -16.572 15.056 1.00 95.44 91 HIS A N 1
ATOM 685 C CA . HIS A 1 91 ? -7.761 -16.401 15.537 1.00 95.44 91 HIS A CA 1
ATOM 686 C C . HIS A 1 91 ? -7.487 -14.929 15.853 1.00 95.44 91 HIS A C 1
ATOM 688 O O . HIS A 1 91 ? -8.159 -14.055 15.301 1.00 95.44 91 HIS A O 1
ATOM 694 N N . PRO A 1 92 ? -6.481 -14.631 16.695 1.00 96.50 92 PRO A N 1
ATOM 695 C CA . PRO A 1 92 ? -6.044 -13.262 16.925 1.00 96.50 92 PRO A CA 1
ATOM 696 C C . PRO A 1 92 ? -5.720 -12.524 15.619 1.00 96.50 92 PRO A C 1
ATOM 698 O O . PRO A 1 92 ? -5.246 -13.112 14.639 1.00 96.50 92 PRO A O 1
ATOM 701 N N . VAL A 1 93 ? -5.982 -11.221 15.625 1.00 97.50 93 VAL A N 1
ATOM 702 C CA . VAL A 1 93 ? -5.775 -10.310 14.497 1.00 97.50 93 VAL A CA 1
ATOM 703 C C . VAL A 1 93 ? -4.913 -9.147 14.975 1.00 97.50 93 VAL A C 1
ATOM 705 O O . VAL A 1 93 ? -5.121 -8.634 16.073 1.00 97.50 93 VAL A O 1
ATOM 708 N N . THR A 1 94 ? -3.962 -8.722 14.148 1.00 97.62 94 THR A N 1
ATOM 709 C CA . THR A 1 94 ? -3.130 -7.538 14.388 1.00 97.62 94 THR A CA 1
ATOM 710 C C . THR A 1 94 ? -3.050 -6.694 13.120 1.00 97.62 94 THR A C 1
ATOM 712 O O . THR A 1 94 ? -3.108 -7.219 12.009 1.00 97.62 94 THR A O 1
ATOM 715 N N . CYS A 1 95 ? -2.942 -5.384 13.269 1.00 97.94 95 CYS A N 1
ATOM 716 C CA . CYS A 1 95 ? -2.733 -4.444 12.179 1.00 97.94 95 CYS A CA 1
ATOM 717 C C . CYS A 1 95 ? -1.268 -4.028 12.147 1.00 97.94 95 CYS A C 1
ATOM 719 O O . CYS A 1 95 ? -0.694 -3.701 13.181 1.00 97.94 95 CYS A O 1
ATOM 721 N N . VAL A 1 96 ? -0.693 -3.990 10.952 1.00 95.75 96 VAL A N 1
ATOM 722 C CA . VAL A 1 96 ? 0.650 -3.484 10.684 1.00 95.75 96 VAL A CA 1
ATOM 723 C C . VAL A 1 96 ? 0.511 -2.223 9.842 1.00 95.75 96 VAL A C 1
ATOM 725 O O . VAL A 1 96 ? 0.072 -2.279 8.693 1.00 95.75 96 VAL A O 1
ATOM 728 N N . TRP A 1 97 ? 0.843 -1.081 10.430 1.00 94.31 97 TRP A N 1
ATOM 729 C CA . TRP A 1 97 ? 0.868 0.216 9.767 1.00 94.31 97 TRP A CA 1
ATOM 730 C C . TRP A 1 97 ? 2.251 0.463 9.155 1.00 94.31 97 TRP A C 1
ATOM 732 O O . TRP A 1 97 ? 3.264 0.343 9.841 1.00 94.31 97 TRP A O 1
ATOM 742 N N . THR A 1 98 ? 2.287 0.790 7.866 1.00 89.81 98 THR A N 1
ATOM 743 C CA . THR A 1 98 ? 3.442 1.309 7.121 1.00 89.81 98 THR A CA 1
ATOM 744 C C . THR A 1 98 ? 3.072 2.644 6.475 1.00 89.81 98 THR A C 1
ATOM 746 O O . THR A 1 98 ? 1.907 3.046 6.484 1.00 89.81 98 THR A O 1
ATOM 749 N N . LYS A 1 99 ? 4.041 3.357 5.887 1.00 85.44 99 LYS A N 1
ATOM 750 C CA . LYS A 1 99 ? 3.843 4.745 5.432 1.00 85.44 99 LYS A CA 1
ATOM 751 C C . LYS A 1 99 ? 2.596 4.962 4.569 1.00 85.44 99 LYS A C 1
ATOM 753 O O . LYS A 1 99 ? 1.891 5.950 4.748 1.00 85.44 99 LYS A O 1
ATOM 758 N N . HIS A 1 100 ? 2.311 4.025 3.667 1.00 85.44 100 HIS A N 1
ATOM 759 C CA . HIS A 1 100 ? 1.235 4.149 2.682 1.00 85.44 100 HIS A CA 1
ATOM 760 C C . HIS A 1 100 ? 0.124 3.104 2.838 1.00 85.44 100 HIS A C 1
ATOM 762 O O . HIS A 1 100 ? -0.782 3.051 2.002 1.00 85.44 100 HIS A O 1
ATOM 768 N N . ALA A 1 101 ? 0.168 2.256 3.870 1.00 90.69 101 ALA A N 1
ATOM 769 C CA . ALA A 1 101 ? -0.827 1.206 4.051 1.00 90.69 101 ALA A CA 1
ATOM 770 C C . ALA A 1 101 ? -0.991 0.759 5.508 1.00 90.69 101 ALA A C 1
ATOM 772 O O . ALA A 1 101 ? -0.058 0.784 6.301 1.00 90.69 101 ALA A O 1
ATOM 773 N N . VAL A 1 102 ? -2.178 0.256 5.837 1.00 95.44 102 VAL A N 1
ATOM 774 C CA . VAL A 1 102 ? -2.418 -0.549 7.040 1.00 95.44 102 VAL A CA 1
ATOM 775 C C . VAL A 1 102 ? -2.841 -1.939 6.595 1.00 95.44 102 VAL A C 1
ATOM 777 O O . VAL A 1 102 ? -3.836 -2.092 5.889 1.00 95.44 102 VAL A O 1
ATOM 780 N N . THR A 1 103 ? -2.093 -2.960 7.001 1.00 96.06 103 THR A N 1
ATOM 781 C CA . THR A 1 103 ? -2.373 -4.355 6.648 1.00 96.06 103 THR A CA 1
ATOM 782 C C . THR A 1 103 ? -2.868 -5.121 7.860 1.00 96.06 103 THR A C 1
ATOM 784 O O . THR A 1 103 ? -2.247 -5.099 8.917 1.00 96.06 103 THR A O 1
ATOM 787 N N . ILE A 1 104 ? -3.999 -5.800 7.716 1.00 97.50 104 ILE A N 1
ATOM 788 C CA . ILE A 1 104 ? -4.626 -6.608 8.757 1.00 97.50 104 ILE A CA 1
ATOM 789 C C . ILE A 1 104 ? -4.140 -8.047 8.588 1.00 97.50 104 ILE A C 1
ATOM 791 O O . ILE A 1 104 ? -4.408 -8.682 7.567 1.00 97.50 104 ILE A O 1
ATOM 795 N N . HIS A 1 105 ? -3.430 -8.553 9.589 1.00 96.69 105 HIS A N 1
ATOM 796 C CA . HIS A 1 105 ? -2.850 -9.888 9.625 1.00 96.69 105 HIS A CA 1
ATOM 797 C C . HIS A 1 105 ? -3.566 -10.771 10.644 1.00 96.69 105 HIS A C 1
ATOM 799 O O . HIS A 1 105 ? -3.910 -10.338 11.743 1.00 96.69 105 HIS A O 1
ATOM 805 N N . SER A 1 106 ? -3.722 -12.043 10.293 1.00 95.75 106 SER A N 1
ATOM 806 C CA . SER A 1 106 ? -4.067 -13.113 11.227 1.00 95.75 106 SER A CA 1
ATOM 807 C C . SER A 1 106 ? -3.087 -14.276 11.043 1.00 95.75 106 SER A C 1
ATOM 809 O O . SER A 1 106 ? -2.049 -14.125 10.399 1.00 95.75 106 SER A O 1
ATOM 811 N N . GLN A 1 107 ? -3.383 -15.426 11.637 1.00 94.50 107 GLN A N 1
ATOM 812 C CA . GLN A 1 107 ? -2.577 -16.632 11.501 1.00 94.50 107 GLN A CA 1
ATOM 813 C C . GLN A 1 107 ? -2.591 -17.164 10.054 1.00 94.50 107 GLN A C 1
ATOM 815 O O . GLN A 1 107 ? -3.622 -17.144 9.387 1.00 94.50 107 GLN A O 1
ATOM 820 N N . TYR A 1 108 ? -1.464 -17.688 9.569 1.00 92.06 108 TYR A N 1
ATOM 821 C CA . TYR A 1 108 ? -1.429 -18.466 8.324 1.00 92.06 108 TYR A CA 1
ATOM 822 C C . TYR A 1 108 ? -2.375 -19.686 8.405 1.00 92.06 108 TYR A C 1
ATOM 824 O O . TYR A 1 108 ? -2.353 -20.386 9.418 1.00 92.06 108 TYR A O 1
ATOM 832 N N . PRO A 1 109 ? -3.198 -19.993 7.382 1.00 92.88 109 PRO A N 1
ATOM 833 C CA . PRO A 1 109 ? -3.161 -19.493 6.004 1.00 92.88 109 PRO A CA 1
ATOM 834 C C . PRO A 1 109 ? -4.201 -18.399 5.694 1.00 92.88 109 PRO A C 1
ATOM 836 O O . PRO A 1 109 ? -4.585 -18.225 4.538 1.00 92.88 109 PRO A O 1
ATOM 839 N N . TYR A 1 110 ? -4.698 -17.654 6.687 1.00 93.69 110 TYR A N 1
ATOM 840 C CA . TYR A 1 110 ? -5.619 -16.547 6.410 1.00 93.69 110 TYR A CA 1
ATOM 841 C C . TYR A 1 110 ? -4.873 -15.428 5.674 1.00 93.69 110 TYR A C 1
ATOM 843 O O . TYR A 1 110 ? -3.823 -14.971 6.130 1.00 93.69 110 TYR A O 1
ATOM 851 N N . CYS A 1 111 ? -5.375 -15.016 4.508 1.00 90.38 111 CYS A N 1
ATOM 852 C CA . CYS A 1 111 ? -4.719 -13.996 3.694 1.00 90.38 111 CYS A CA 1
ATOM 853 C C . CYS A 1 111 ? -4.788 -12.617 4.376 1.00 90.38 111 CYS A C 1
ATOM 855 O O . CYS A 1 111 ? -5.869 -12.223 4.823 1.00 90.38 111 CYS A O 1
ATOM 857 N N . PRO A 1 112 ? -3.679 -11.858 4.426 1.00 93.00 112 PRO A N 1
ATOM 858 C CA . PRO A 1 112 ? -3.702 -10.493 4.936 1.00 93.00 112 PRO A CA 1
ATOM 859 C C . PRO A 1 112 ? -4.575 -9.570 4.078 1.00 93.00 112 PRO A C 1
ATOM 861 O O . PRO A 1 112 ? -4.601 -9.687 2.852 1.00 93.00 112 PRO A O 1
ATOM 864 N N . VAL A 1 113 ? -5.252 -8.615 4.718 1.00 93.38 113 VAL A N 1
ATOM 865 C CA . VAL A 1 113 ? -6.062 -7.593 4.037 1.00 93.38 113 VAL A CA 1
ATOM 866 C C . VAL A 1 113 ? -5.355 -6.249 4.145 1.00 93.38 113 VAL A C 1
ATOM 868 O O . VAL A 1 113 ? -5.283 -5.668 5.224 1.00 93.38 113 VAL A O 1
ATOM 871 N N . GLN A 1 114 ? -4.831 -5.752 3.027 1.00 92.94 114 GLN A N 1
ATOM 872 C CA . GLN A 1 114 ? -4.125 -4.473 2.964 1.00 92.94 114 GLN A CA 1
ATOM 873 C C . GLN A 1 114 ? -5.067 -3.328 2.584 1.00 92.94 114 GLN A C 1
ATOM 875 O O . GLN A 1 114 ? -5.791 -3.404 1.592 1.00 92.94 114 GLN A O 1
ATOM 880 N N . ILE A 1 115 ? -5.016 -2.244 3.354 1.00 93.06 115 ILE A N 1
ATOM 881 C CA . ILE A 1 115 ? -5.743 -0.998 3.113 1.00 93.06 115 ILE A CA 1
ATOM 882 C C . ILE A 1 115 ? -4.723 0.077 2.741 1.00 93.06 115 ILE A C 1
ATOM 884 O O . ILE A 1 115 ? -3.873 0.430 3.552 1.00 93.06 115 ILE A O 1
ATOM 888 N N . VAL A 1 116 ? -4.796 0.596 1.515 1.00 90.31 116 VAL A N 1
ATOM 889 C CA . VAL A 1 116 ? -3.912 1.670 1.033 1.00 90.31 116 VAL A CA 1
ATOM 890 C C . VAL A 1 116 ? -4.416 3.023 1.541 1.00 90.31 116 VAL A C 1
ATOM 892 O O . VAL A 1 116 ? -5.594 3.338 1.389 1.00 90.31 116 VAL A O 1
ATOM 895 N N . LEU A 1 117 ? -3.525 3.843 2.101 1.00 90.44 117 LEU A N 1
ATOM 896 C CA . LEU A 1 117 ? -3.824 5.153 2.697 1.00 90.44 117 LEU A CA 1
ATOM 897 C C . LEU A 1 117 ? -3.883 6.280 1.646 1.00 90.44 117 LEU A C 1
ATOM 899 O O . LEU A 1 117 ? -3.289 7.346 1.803 1.00 90.44 117 LEU A O 1
ATOM 903 N N . ARG A 1 118 ? -4.602 6.041 0.545 1.00 86.38 118 ARG A N 1
ATOM 904 C CA . ARG A 1 118 ? -4.865 7.033 -0.510 1.00 86.38 118 ARG A CA 1
ATOM 905 C C . ARG A 1 118 ? -6.363 7.186 -0.704 1.00 86.38 118 ARG A C 1
ATOM 907 O O . ARG A 1 118 ? -7.067 6.190 -0.879 1.00 86.38 118 ARG A O 1
ATOM 914 N N . LEU A 1 119 ? -6.839 8.426 -0.697 1.00 85.69 119 LEU A N 1
ATOM 915 C CA . LEU A 1 119 ? -8.235 8.734 -0.979 1.00 85.69 119 LEU A CA 1
ATOM 916 C C . LEU A 1 119 ? -8.425 8.903 -2.484 1.00 85.69 119 LEU A C 1
ATOM 918 O O . LEU A 1 119 ? -7.713 9.655 -3.145 1.00 85.69 119 LEU A O 1
ATOM 922 N N . TYR A 1 120 ? -9.414 8.189 -3.012 1.00 81.94 120 TYR A N 1
ATOM 923 C CA . TYR A 1 120 ? -9.834 8.270 -4.404 1.00 81.94 120 TYR A CA 1
ATOM 924 C C . TYR A 1 120 ? -11.262 8.812 -4.467 1.00 81.94 120 TYR A C 1
ATOM 926 O O . TYR A 1 120 ? -12.112 8.476 -3.643 1.00 81.94 120 TYR A O 1
ATOM 934 N N . LYS A 1 121 ? -11.546 9.616 -5.486 1.00 80.69 121 LYS A N 1
ATOM 935 C CA . LYS A 1 121 ? -12.857 10.189 -5.803 1.00 80.69 121 LYS A CA 1
ATOM 936 C C . LYS A 1 121 ? -13.852 9.130 -6.260 1.00 80.69 121 LYS A C 1
ATOM 938 O O . LYS A 1 121 ? -15.055 9.307 -6.093 1.00 80.69 121 LYS A O 1
ATOM 943 N N . SER A 1 122 ? -13.376 8.054 -6.893 1.00 82.62 122 SER A N 1
ATOM 944 C CA . SER A 1 122 ? -14.243 6.975 -7.376 1.00 82.62 122 SER A CA 1
ATOM 945 C C . SER A 1 122 ? -13.504 5.642 -7.551 1.00 82.62 122 SER A C 1
ATOM 947 O O . SER A 1 122 ? -12.292 5.640 -7.774 1.00 82.62 122 SER A O 1
ATOM 949 N N . PRO A 1 123 ? -14.223 4.501 -7.569 1.00 84.06 123 PRO A N 1
ATOM 950 C CA . PRO A 1 123 ? -13.638 3.208 -7.934 1.00 84.06 123 PRO A CA 1
ATOM 951 C C . PRO A 1 123 ? -12.985 3.203 -9.324 1.00 84.06 123 PRO A C 1
ATOM 953 O O . PRO A 1 123 ? -11.995 2.510 -9.541 1.00 84.06 123 PRO A O 1
ATOM 956 N N . SER A 1 124 ? -13.510 3.998 -10.266 1.00 84.44 124 SER A N 1
ATOM 957 C CA . SER A 1 124 ? -12.912 4.132 -11.598 1.00 84.44 124 SER A CA 1
ATOM 958 C C . SER A 1 124 ? -11.511 4.729 -11.526 1.00 84.44 124 SER A C 1
ATOM 960 O O . SER A 1 124 ? -10.634 4.269 -12.247 1.00 84.44 124 SER A O 1
ATOM 962 N N . GLU A 1 125 ? -11.292 5.720 -10.658 1.00 82.81 125 GLU A N 1
ATOM 963 C CA . GLU A 1 125 ? -9.986 6.363 -10.486 1.00 82.81 125 GLU A CA 1
ATOM 964 C C . GLU A 1 125 ? -8.936 5.357 -9.996 1.00 82.81 125 GLU A C 1
ATOM 966 O O . GLU A 1 125 ? -7.834 5.311 -10.542 1.00 82.81 125 GLU A O 1
ATOM 971 N N . VAL A 1 126 ? -9.321 4.475 -9.063 1.00 84.50 126 VAL A N 1
ATOM 972 C CA . VAL A 1 126 ? -8.488 3.351 -8.600 1.00 84.50 126 VAL A CA 1
ATOM 973 C C . VAL A 1 126 ? -8.098 2.454 -9.775 1.00 84.50 126 VAL A C 1
ATOM 975 O O . VAL A 1 126 ? -6.917 2.226 -10.027 1.00 84.50 126 VAL A O 1
ATOM 978 N N . LEU A 1 127 ? -9.088 1.983 -10.542 1.00 84.62 127 LEU A N 1
ATOM 979 C CA . LEU A 1 127 ? -8.864 1.070 -11.667 1.00 84.62 127 LEU A CA 1
ATOM 980 C C . LEU A 1 127 ? -8.027 1.694 -12.789 1.00 84.62 127 LEU A C 1
ATOM 982 O O . LEU A 1 127 ? -7.309 0.988 -13.496 1.00 84.62 127 LEU A O 1
ATOM 986 N N . THR A 1 128 ? -8.116 3.007 -12.989 1.00 83.44 128 THR A N 1
ATOM 987 C CA . THR A 1 128 ? -7.295 3.720 -13.975 1.00 83.44 128 THR A CA 1
ATOM 988 C C . THR A 1 128 ? -5.897 4.059 -13.470 1.00 83.44 128 THR A C 1
ATOM 990 O O . THR A 1 128 ? -5.025 4.311 -14.297 1.00 83.44 128 THR A O 1
ATOM 993 N N . GLY A 1 129 ? -5.681 4.052 -12.152 1.00 80.06 129 GLY A N 1
ATOM 994 C CA . GLY A 1 129 ? -4.415 4.413 -11.518 1.00 80.06 129 GLY A CA 1
ATOM 995 C C . GLY A 1 129 ? -3.380 3.288 -11.481 1.00 80.06 129 GLY A C 1
ATOM 996 O O . GLY A 1 129 ? -2.207 3.557 -11.242 1.00 80.06 129 GLY A O 1
ATOM 997 N N . PHE A 1 130 ? -3.754 2.033 -11.734 1.00 85.19 130 PHE A N 1
ATOM 998 C CA . PHE A 1 130 ? -2.761 0.960 -11.767 1.00 85.19 130 PHE A CA 1
ATOM 999 C C . PHE A 1 130 ? -1.775 1.131 -12.932 1.00 85.19 130 PHE A C 1
ATOM 1001 O O . PHE A 1 130 ? -2.164 1.326 -14.090 1.00 85.19 130 PHE A O 1
ATOM 1008 N N . ASP A 1 131 ? -0.499 1.021 -12.574 1.00 85.94 131 ASP A N 1
ATOM 1009 C CA . ASP A 1 131 ? 0.675 1.026 -13.442 1.00 85.94 131 ASP A CA 1
ATOM 1010 C C . ASP A 1 131 ? 0.851 -0.302 -14.191 1.00 85.94 131 ASP A C 1
ATOM 1012 O O . ASP A 1 131 ? 1.148 -0.282 -15.375 1.00 85.94 131 ASP A O 1
ATOM 1016 N N . VAL A 1 132 ? 0.573 -1.445 -13.547 1.00 89.00 132 VAL A N 1
ATOM 1017 C CA . VAL A 1 132 ? 0.586 -2.770 -14.197 1.00 89.00 132 VAL A CA 1
ATOM 1018 C C . VAL A 1 132 ? -0.835 -3.177 -14.572 1.00 89.00 132 VAL A C 1
ATOM 1020 O O . VAL A 1 132 ? -1.710 -3.263 -13.704 1.00 89.00 132 VAL A O 1
ATOM 1023 N N . ASP A 1 133 ? -1.053 -3.477 -15.851 1.00 91.38 133 ASP A N 1
ATOM 1024 C CA . ASP A 1 133 ? -2.379 -3.751 -16.407 1.00 91.38 133 ASP A CA 1
ATOM 1025 C C . ASP A 1 133 ? -3.068 -4.951 -15.745 1.00 91.38 133 ASP A C 1
ATOM 1027 O O . ASP A 1 133 ? -4.274 -4.894 -15.488 1.00 91.38 133 ASP A O 1
ATOM 1031 N N . ALA A 1 134 ? -2.321 -6.002 -15.379 1.00 91.50 134 ALA A N 1
ATOM 1032 C CA . ALA A 1 134 ? -2.873 -7.202 -14.738 1.00 91.50 134 ALA A CA 1
ATOM 1033 C C . ALA A 1 134 ? -3.611 -6.922 -13.411 1.00 91.50 134 ALA A C 1
ATOM 1035 O O . ALA A 1 134 ? -4.414 -7.739 -12.966 1.00 91.50 134 ALA A O 1
ATOM 1036 N N . ARG A 1 135 ? -3.397 -5.757 -12.785 1.00 88.38 135 ARG A N 1
ATOM 1037 C CA . ARG A 1 135 ? -4.068 -5.350 -11.536 1.00 88.38 135 ARG A CA 1
ATOM 1038 C C . ARG A 1 135 ? -5.356 -4.561 -11.730 1.00 88.38 135 ARG A C 1
ATOM 1040 O O . ARG A 1 135 ? -6.002 -4.215 -10.747 1.00 88.38 135 ARG A O 1
ATOM 1047 N N . CYS A 1 136 ? -5.752 -4.278 -12.966 1.00 90.44 136 CYS A N 1
ATOM 1048 C CA . CYS A 1 136 ? -6.882 -3.405 -13.278 1.00 90.44 136 CYS A CA 1
ATOM 1049 C C . CYS A 1 136 ? -8.266 -4.064 -13.093 1.00 90.44 136 CYS A C 1
ATOM 1051 O O . CYS A 1 136 ? -9.137 -3.916 -13.956 1.00 90.44 136 CYS A O 1
ATOM 1053 N N . PHE A 1 137 ? -8.476 -4.756 -11.970 1.00 89.75 137 PHE A N 1
ATOM 1054 C CA . PHE A 1 137 ? -9.719 -5.437 -11.618 1.00 89.75 137 PHE A CA 1
ATOM 1055 C C . PHE A 1 137 ? -10.245 -5.003 -10.249 1.00 89.75 137 PHE A C 1
ATOM 1057 O O . PHE A 1 137 ? -9.482 -4.685 -9.340 1.00 89.75 137 PHE A O 1
ATOM 1064 N N . ALA A 1 138 ? -11.565 -5.017 -10.095 1.00 88.31 138 ALA A N 1
ATOM 1065 C CA . ALA A 1 138 ? -12.251 -4.805 -8.827 1.00 88.31 138 ALA A CA 1
ATOM 1066 C C . ALA A 1 138 ? -13.335 -5.864 -8.639 1.00 88.31 138 ALA A C 1
ATOM 1068 O O . ALA A 1 138 ? -13.890 -6.381 -9.603 1.00 88.31 138 ALA A O 1
ATOM 1069 N N . PHE A 1 139 ? -13.668 -6.165 -7.390 1.00 86.81 139 PHE A N 1
ATOM 1070 C CA . PHE A 1 139 ? -14.742 -7.087 -7.046 1.00 86.81 139 PHE A CA 1
ATOM 1071 C C . PHE A 1 139 ? -15.661 -6.433 -6.020 1.00 86.81 139 PHE A C 1
ATOM 1073 O O . PHE A 1 139 ? -15.196 -5.939 -4.996 1.00 86.81 139 PHE A O 1
ATOM 1080 N N 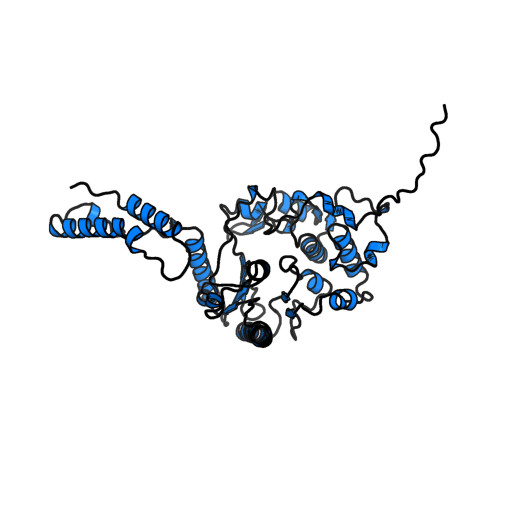. ASP A 1 140 ? -16.964 -6.422 -6.293 1.00 85.12 140 ASP A N 1
ATOM 1081 C CA . ASP A 1 140 ? -17.969 -5.735 -5.471 1.00 85.12 140 ASP A CA 1
ATOM 1082 C C . ASP A 1 140 ? -18.875 -6.698 -4.687 1.00 85.12 140 ASP A C 1
ATOM 1084 O O . ASP A 1 140 ? -19.980 -6.323 -4.297 1.00 85.12 140 ASP A O 1
ATOM 1088 N N . SER A 1 141 ? -18.423 -7.940 -4.465 1.00 85.69 141 SER A N 1
ATOM 1089 C CA . SER A 1 141 ? -19.179 -9.100 -3.950 1.00 85.69 141 SER A CA 1
ATOM 1090 C C . SER A 1 141 ? -20.149 -9.773 -4.927 1.00 85.69 141 SER A C 1
ATOM 1092 O O . SER A 1 141 ? -20.569 -10.900 -4.663 1.00 85.69 141 SER A O 1
ATOM 1094 N N . ARG A 1 142 ? -20.497 -9.139 -6.055 1.00 92.50 142 ARG A N 1
ATOM 1095 C CA . ARG A 1 142 ? -21.441 -9.686 -7.046 1.00 92.50 142 ARG A CA 1
ATOM 1096 C C . ARG A 1 142 ? -20.784 -9.968 -8.386 1.00 92.50 142 ARG A C 1
ATOM 1098 O O . ARG A 1 142 ? -21.057 -11.001 -8.989 1.00 92.50 142 ARG A O 1
ATOM 1105 N N . ALA A 1 143 ? -19.944 -9.054 -8.849 1.00 91.12 143 ALA A N 1
ATOM 1106 C CA . ALA A 1 143 ? -19.298 -9.111 -10.143 1.00 91.12 143 ALA A CA 1
ATOM 1107 C C . ALA A 1 143 ? -17.833 -8.686 -10.044 1.00 91.12 143 ALA A C 1
ATOM 1109 O O . ALA A 1 143 ? -17.436 -7.886 -9.193 1.00 91.12 143 ALA A O 1
ATOM 1110 N N . VAL A 1 144 ? -17.035 -9.238 -10.954 1.00 91.00 144 VAL A N 1
ATOM 1111 C CA . VAL A 1 144 ? -15.672 -8.780 -11.209 1.00 91.00 144 VAL A CA 1
ATOM 1112 C C . VAL A 1 144 ? -15.733 -7.737 -12.320 1.00 91.00 144 VAL A C 1
ATOM 1114 O O . VAL A 1 144 ? -16.243 -7.997 -13.408 1.00 91.00 144 VAL A O 1
ATOM 1117 N N . TRP A 1 145 ? -15.211 -6.556 -12.029 1.00 88.38 145 TRP A N 1
ATOM 1118 C CA . TRP A 1 145 ? -15.065 -5.436 -12.943 1.00 88.38 145 TRP A CA 1
ATOM 1119 C C . TRP A 1 145 ? -13.624 -5.388 -13.435 1.00 88.38 145 TRP A C 1
ATOM 1121 O O . TRP A 1 145 ? -12.706 -5.606 -12.651 1.00 88.38 145 TRP A O 1
ATOM 1131 N N . GLY A 1 146 ? -13.415 -5.066 -14.708 1.00 88.94 146 GLY A N 1
ATOM 1132 C CA . GLY A 1 146 ? -12.088 -4.857 -15.280 1.00 88.94 146 GLY A CA 1
ATOM 1133 C C . GLY A 1 146 ? -12.125 -3.722 -16.291 1.00 88.94 146 GLY A C 1
ATOM 1134 O O . GLY A 1 146 ? -13.097 -3.589 -17.037 1.00 88.94 146 GLY A O 1
ATOM 1135 N N . ASN A 1 147 ? -11.092 -2.880 -16.312 1.00 89.12 147 ASN A N 1
ATOM 1136 C CA . ASN A 1 147 ? -10.950 -1.902 -17.391 1.00 89.12 147 ASN A CA 1
ATOM 1137 C C . ASN A 1 147 ? -10.451 -2.608 -18.680 1.00 89.12 147 ASN A C 1
ATOM 1139 O O . ASN A 1 147 ? -9.968 -3.742 -18.608 1.00 89.12 147 ASN A O 1
ATOM 1143 N N . PRO A 1 148 ? -10.526 -1.968 -19.865 1.00 93.12 148 PRO A N 1
ATOM 1144 C CA . PRO A 1 148 ? -10.083 -2.596 -21.111 1.00 93.12 148 PRO A CA 1
ATOM 1145 C C . PRO A 1 148 ? -8.639 -3.117 -21.073 1.00 93.12 148 PRO A C 1
ATOM 1147 O O . PRO A 1 148 ? -8.379 -4.193 -21.600 1.00 93.12 148 PRO A O 1
ATOM 1150 N N . ARG A 1 149 ? -7.719 -2.411 -20.398 1.00 91.12 149 ARG A N 1
ATOM 1151 C CA . ARG A 1 149 ? -6.314 -2.833 -20.260 1.00 91.12 149 ARG A CA 1
ATOM 1152 C C . ARG A 1 149 ? -6.191 -4.139 -19.479 1.00 91.12 149 ARG A C 1
ATOM 1154 O O . ARG A 1 149 ? -5.549 -5.069 -19.951 1.00 91.12 149 ARG A O 1
ATOM 1161 N N . GLY A 1 150 ? -6.882 -4.233 -18.341 1.00 92.12 150 GLY A N 1
ATOM 1162 C CA . GLY A 1 150 ? -6.948 -5.432 -17.505 1.00 92.12 150 GLY A CA 1
ATOM 1163 C C . GLY A 1 150 ? -7.524 -6.642 -18.239 1.00 92.12 150 GLY A C 1
ATOM 1164 O O . GLY A 1 150 ? -7.055 -7.764 -18.054 1.00 92.12 150 GLY A O 1
ATOM 1165 N N . ILE A 1 151 ? -8.499 -6.425 -19.123 1.00 94.00 151 ILE A N 1
ATOM 1166 C CA . ILE A 1 151 ? -9.057 -7.495 -19.959 1.00 94.00 151 ILE A CA 1
ATOM 1167 C C . ILE A 1 151 ? -8.029 -7.950 -21.008 1.00 94.00 151 ILE A C 1
ATOM 1169 O O . ILE A 1 151 ? -7.787 -9.148 -21.140 1.00 94.00 151 ILE A O 1
ATOM 1173 N N . ILE A 1 152 ? -7.394 -7.011 -21.716 1.00 94.62 152 ILE A N 1
ATOM 1174 C CA . ILE A 1 152 ? -6.417 -7.291 -22.784 1.00 94.62 152 ILE A CA 1
ATOM 1175 C C . ILE A 1 152 ? -5.214 -8.079 -22.247 1.00 94.62 152 ILE A C 1
ATOM 1177 O O . ILE A 1 152 ? -4.870 -9.115 -22.811 1.00 94.62 152 ILE A O 1
ATOM 1181 N N . VAL A 1 153 ? -4.620 -7.659 -21.128 1.00 95.31 153 VAL A N 1
ATOM 1182 C CA . VAL A 1 153 ? -3.476 -8.361 -20.510 1.00 95.31 153 VAL A CA 1
ATOM 1183 C C . VAL A 1 153 ? -3.804 -9.810 -20.143 1.00 95.31 153 VAL A C 1
ATOM 1185 O O . VAL A 1 153 ? -2.947 -10.670 -20.298 1.00 95.31 153 VAL A O 1
ATOM 1188 N N . HIS A 1 154 ? -5.034 -10.118 -19.717 1.00 94.12 154 HIS A N 1
ATOM 1189 C CA . HIS A 1 154 ? -5.442 -11.497 -19.417 1.00 94.12 154 HIS A CA 1
ATOM 1190 C C . HIS A 1 154 ? -5.777 -12.302 -20.676 1.00 94.12 154 HIS A C 1
ATOM 1192 O O . HIS A 1 154 ? -5.589 -13.513 -20.685 1.00 94.12 154 HIS A O 1
ATOM 1198 N N . MET A 1 155 ? -6.248 -11.652 -21.745 1.00 95.62 155 MET A N 1
ATOM 1199 C CA . MET A 1 155 ? -6.450 -12.305 -23.044 1.00 95.62 155 MET A CA 1
ATOM 1200 C C . MET A 1 155 ? -5.126 -12.689 -23.708 1.00 95.62 155 MET A C 1
ATOM 1202 O O . MET A 1 155 ? -5.039 -13.747 -24.324 1.00 95.62 155 MET A O 1
ATOM 1206 N N . HIS A 1 156 ? -4.111 -11.834 -23.587 1.00 95.31 156 HIS A N 1
ATOM 1207 C CA . HIS A 1 156 ? -2.791 -12.044 -24.182 1.00 95.31 156 HIS A CA 1
ATOM 1208 C C . HIS A 1 156 ? -1.775 -12.667 -23.222 1.00 95.31 156 HIS A C 1
ATOM 1210 O O . HIS A 1 156 ? -0.684 -13.009 -23.658 1.00 95.31 156 HIS A O 1
ATOM 1216 N N . GLN A 1 157 ? -2.117 -12.790 -21.935 1.00 96.38 157 GLN A N 1
ATOM 1217 C CA . GLN A 1 157 ? -1.198 -13.187 -20.866 1.00 96.38 157 GLN A CA 1
ATOM 1218 C C . GLN A 1 157 ? 0.097 -12.347 -20.869 1.00 96.38 157 GLN A C 1
ATOM 1220 O O . GLN A 1 157 ? 1.188 -12.861 -20.647 1.00 96.38 157 GLN A O 1
ATOM 1225 N N . CYS A 1 158 ? -0.017 -11.045 -21.157 1.00 96.19 158 CYS A N 1
ATOM 1226 C CA . CYS A 1 158 ? 1.128 -10.182 -21.443 1.00 96.19 158 CYS A CA 1
ATOM 1227 C C . CYS A 1 158 ? 0.894 -8.739 -20.972 1.00 96.19 158 CYS A C 1
ATOM 1229 O O . CYS A 1 158 ? -0.041 -8.075 -21.433 1.00 96.19 158 CYS A O 1
ATOM 1231 N N . ASN A 1 159 ? 1.724 -8.249 -20.045 1.00 95.12 159 ASN A N 1
ATOM 1232 C CA . ASN A 1 159 ? 1.715 -6.857 -19.593 1.00 95.12 159 ASN A CA 1
ATOM 1233 C C . ASN A 1 159 ? 2.469 -5.990 -20.604 1.00 95.12 159 ASN A C 1
ATOM 1235 O O . ASN A 1 159 ? 3.632 -6.252 -20.898 1.00 95.12 159 ASN A O 1
ATOM 1239 N N . THR A 1 160 ? 1.835 -4.933 -21.108 1.00 93.19 160 THR A N 1
ATOM 1240 C CA . THR A 1 160 ? 2.510 -3.979 -21.998 1.00 93.19 160 THR A CA 1
ATOM 1241 C C . THR A 1 160 ? 3.184 -2.888 -21.179 1.00 93.19 160 THR A C 1
ATOM 1243 O O . THR A 1 160 ? 2.566 -2.297 -20.297 1.00 93.19 160 THR A O 1
ATOM 1246 N N . VAL A 1 161 ? 4.449 -2.597 -21.478 1.00 92.00 161 VAL A N 1
ATOM 1247 C CA . VAL A 1 161 ? 5.177 -1.505 -20.837 1.00 92.00 161 VAL A CA 1
ATOM 1248 C C . VAL A 1 161 ? 4.592 -0.164 -21.275 1.00 92.00 161 VAL A C 1
ATOM 1250 O O . VAL A 1 161 ? 4.784 0.269 -22.409 1.00 92.00 161 VAL A O 1
ATOM 1253 N N . ASP A 1 162 ? 3.922 0.520 -20.348 1.00 88.81 162 ASP A N 1
ATOM 1254 C CA . ASP A 1 162 ? 3.480 1.906 -20.497 1.00 88.81 162 ASP A CA 1
ATOM 1255 C C . ASP A 1 162 ? 4.310 2.839 -19.599 1.00 88.81 162 ASP A C 1
ATOM 1257 O O . ASP A 1 162 ? 4.050 3.000 -18.404 1.00 88.81 162 ASP A O 1
ATOM 1261 N N . VAL A 1 163 ? 5.320 3.487 -20.188 1.00 84.94 163 VAL A N 1
ATOM 1262 C CA . VAL A 1 163 ? 6.213 4.418 -19.474 1.00 84.94 163 VAL A CA 1
ATOM 1263 C C . VAL A 1 163 ? 5.444 5.616 -18.906 1.00 84.94 163 VAL A C 1
ATOM 1265 O O . VAL A 1 163 ? 5.838 6.167 -17.881 1.00 84.94 163 VAL A O 1
ATOM 1268 N N . THR A 1 164 ? 4.303 5.994 -19.497 1.00 82.19 164 THR A N 1
ATOM 1269 C CA . THR A 1 164 ? 3.481 7.098 -18.974 1.00 82.19 164 THR A CA 1
ATOM 1270 C C . THR A 1 164 ? 2.858 6.777 -17.622 1.00 82.19 164 THR A C 1
ATOM 1272 O O . THR A 1 164 ? 2.381 7.690 -16.955 1.00 82.19 164 THR A O 1
ATOM 1275 N N . ARG A 1 165 ? 2.875 5.499 -17.220 1.00 79.19 165 ARG A N 1
ATOM 1276 C CA . ARG A 1 165 ? 2.341 4.973 -15.961 1.00 79.19 165 ARG A CA 1
ATOM 1277 C C . ARG A 1 165 ? 3.419 4.471 -15.012 1.00 79.19 165 ARG A C 1
ATOM 1279 O O . ARG A 1 165 ? 3.085 3.953 -13.947 1.00 79.19 165 ARG A O 1
ATOM 1286 N N . ARG A 1 166 ? 4.692 4.651 -15.374 1.00 80.44 166 ARG A N 1
ATOM 1287 C CA . ARG A 1 166 ? 5.834 4.208 -14.579 1.00 80.44 166 ARG A CA 1
ATOM 1288 C C . ARG A 1 166 ? 5.790 4.843 -13.188 1.00 80.44 166 ARG A C 1
ATOM 1290 O O . ARG A 1 166 ? 5.748 6.058 -13.004 1.00 80.44 166 ARG A O 1
ATOM 1297 N N . SER A 1 167 ? 5.775 3.965 -12.206 1.00 76.12 167 SER A N 1
ATOM 1298 C CA . SER A 1 167 ? 5.935 4.224 -10.776 1.00 76.12 167 SER A CA 1
ATOM 1299 C C . SER A 1 167 ? 7.333 3.789 -10.309 1.00 76.12 167 SER A C 1
ATOM 1301 O O . SER A 1 167 ? 7.943 3.012 -11.036 1.00 76.12 167 SER A O 1
ATOM 1303 N N . PRO A 1 168 ? 7.776 4.102 -9.078 1.00 71.44 168 PRO A N 1
ATOM 1304 C CA . PRO A 1 168 ? 9.079 3.687 -8.566 1.00 71.44 168 PRO A CA 1
ATOM 1305 C C . PRO A 1 168 ? 9.265 2.174 -8.593 1.00 71.44 168 PRO A C 1
ATOM 1307 O O . PRO A 1 168 ? 10.291 1.693 -9.035 1.00 71.44 168 PRO A O 1
ATOM 1310 N N . SER A 1 169 ? 8.226 1.421 -8.220 1.00 73.56 169 SER A N 1
ATOM 1311 C CA . SER A 1 169 ? 8.244 -0.048 -8.183 1.00 73.56 169 SER A CA 1
ATOM 1312 C C . SER A 1 169 ? 7.737 -0.701 -9.469 1.00 73.56 169 SER A C 1
ATOM 1314 O O . SER A 1 169 ? 7.153 -1.784 -9.425 1.00 73.56 169 SER A O 1
ATOM 1316 N N . TYR A 1 170 ? 7.829 -0.029 -10.618 1.00 83.69 170 TYR A N 1
ATOM 1317 C CA . TYR A 1 170 ? 7.196 -0.523 -11.843 1.00 83.69 170 TYR A CA 1
ATOM 1318 C C . TYR A 1 170 ? 7.913 -1.749 -12.411 1.00 83.69 170 TYR A C 1
ATOM 1320 O O . TYR A 1 170 ? 7.285 -2.779 -12.636 1.00 83.69 170 TYR A O 1
ATOM 1328 N N . GLU A 1 171 ? 9.228 -1.658 -12.574 1.00 83.38 171 GLU A N 1
ATOM 1329 C CA . GLU A 1 171 ? 10.130 -2.702 -13.064 1.00 83.38 171 GLU A CA 1
ATOM 1330 C C . GLU A 1 171 ? 10.019 -3.947 -12.191 1.00 83.38 171 GLU A C 1
ATOM 1332 O O . GLU A 1 171 ? 9.818 -5.059 -12.676 1.00 83.38 171 GLU A O 1
ATOM 1337 N N . VAL A 1 172 ? 10.064 -3.718 -10.881 1.00 77.88 172 VAL A N 1
ATOM 1338 C CA . VAL A 1 172 ? 9.907 -4.732 -9.850 1.00 77.88 172 VAL A CA 1
ATOM 1339 C C . VAL A 1 172 ? 8.546 -5.430 -9.958 1.00 77.88 172 VAL A C 1
ATOM 1341 O O . VAL A 1 172 ? 8.454 -6.658 -9.959 1.00 77.88 172 VAL A O 1
ATOM 1344 N N . ARG A 1 173 ? 7.460 -4.661 -10.111 1.00 81.31 173 ARG A N 1
ATOM 1345 C CA . ARG A 1 173 ? 6.118 -5.233 -10.268 1.00 81.31 173 ARG A CA 1
ATOM 1346 C C . ARG A 1 173 ? 5.939 -5.948 -11.603 1.00 81.31 173 ARG A C 1
ATOM 1348 O O . ARG A 1 173 ? 5.202 -6.924 -11.633 1.00 81.31 173 ARG A O 1
ATOM 1355 N N . LEU A 1 174 ? 6.582 -5.517 -12.683 1.00 88.25 174 LEU A N 1
ATOM 1356 C CA . LEU A 1 174 ? 6.553 -6.242 -13.953 1.00 88.25 174 LEU A CA 1
ATOM 1357 C C . LEU A 1 174 ? 7.229 -7.611 -13.818 1.00 88.25 174 LEU A C 1
ATOM 1359 O O . LEU A 1 174 ? 6.601 -8.617 -14.143 1.00 88.25 174 LEU A O 1
ATOM 1363 N N . ALA A 1 175 ? 8.439 -7.663 -13.257 1.00 83.81 175 ALA A N 1
ATOM 1364 C CA . ALA A 1 175 ? 9.152 -8.918 -13.006 1.00 83.81 175 ALA A CA 1
ATOM 1365 C C . ALA A 1 175 ? 8.379 -9.851 -12.049 1.00 83.81 175 ALA A C 1
ATOM 1367 O O . ALA A 1 175 ? 8.214 -11.035 -12.322 1.00 83.81 175 ALA A O 1
ATOM 1368 N N . LYS A 1 176 ? 7.753 -9.318 -10.991 1.00 80.12 176 LYS A N 1
ATOM 1369 C CA . LYS A 1 176 ? 6.887 -10.119 -10.103 1.00 80.12 176 LYS A CA 1
ATOM 1370 C C . LYS A 1 176 ? 5.723 -10.781 -10.851 1.00 80.12 176 LYS A C 1
ATOM 1372 O O . LYS A 1 176 ? 5.263 -11.863 -10.487 1.00 80.12 176 LYS A O 1
ATOM 1377 N N . TYR A 1 177 ? 5.173 -10.112 -11.865 1.00 86.62 177 TYR A N 1
ATOM 1378 C CA . TYR A 1 177 ? 4.076 -10.665 -12.659 1.00 86.62 177 TYR A CA 1
ATOM 1379 C C . TYR A 1 177 ? 4.565 -11.616 -13.758 1.00 86.62 177 TYR A C 1
ATOM 1381 O O . TYR A 1 177 ? 3.784 -12.485 -14.151 1.00 86.62 177 TYR A O 1
ATOM 1389 N N . SER A 1 178 ? 5.829 -11.543 -14.188 1.00 87.62 178 SER A N 1
ATOM 1390 C CA . SER A 1 178 ? 6.393 -12.542 -15.104 1.00 87.62 178 SER A CA 1
ATOM 1391 C C . SER A 1 178 ? 6.562 -13.909 -14.459 1.00 87.62 178 SER A C 1
ATOM 1393 O O . SER A 1 178 ? 6.184 -14.914 -15.060 1.00 87.62 178 SER A O 1
ATOM 1395 N N . GLU A 1 179 ? 6.935 -13.958 -13.181 1.00 81.19 179 GLU A N 1
ATOM 1396 C CA . GLU A 1 179 ? 6.900 -15.195 -12.386 1.00 81.19 179 GLU A CA 1
ATOM 1397 C C . GLU A 1 179 ? 5.479 -15.764 -12.229 1.00 81.19 179 GLU A C 1
ATOM 1399 O O . GLU A 1 179 ? 5.279 -16.966 -12.059 1.00 81.19 179 GLU A O 1
ATOM 1404 N N . ARG A 1 180 ? 4.457 -14.910 -12.365 1.00 85.81 180 ARG A N 1
ATOM 1405 C CA . ARG A 1 180 ? 3.034 -15.292 -12.390 1.00 85.81 180 ARG A CA 1
ATOM 1406 C C . ARG A 1 180 ? 2.537 -15.595 -13.804 1.00 85.81 180 ARG A C 1
ATOM 1408 O O . ARG A 1 180 ? 1.339 -15.510 -14.065 1.00 85.81 180 ARG A O 1
ATOM 1415 N N . SER A 1 181 ? 3.460 -15.970 -14.690 1.00 88.88 181 SER A N 1
ATOM 1416 C CA . SER A 1 181 ? 3.223 -16.364 -16.081 1.00 88.88 181 SER A CA 1
ATOM 1417 C C . SER A 1 181 ? 2.787 -15.239 -17.023 1.00 88.88 181 SER A C 1
ATOM 1419 O O . SER A 1 181 ? 2.352 -15.542 -18.127 1.00 88.88 181 SER A O 1
ATOM 1421 N N . PHE A 1 182 ? 2.901 -13.960 -16.654 1.00 93.25 182 PHE A N 1
ATOM 1422 C CA . PHE A 1 182 ? 2.635 -12.872 -17.600 1.00 93.25 182 PHE A CA 1
ATOM 1423 C C . PHE A 1 182 ? 3.896 -12.467 -18.363 1.00 93.25 182 PHE A C 1
ATOM 1425 O O . PHE A 1 182 ? 4.856 -11.983 -17.776 1.00 93.25 182 PHE A O 1
ATOM 1432 N N . GLU A 1 183 ? 3.876 -12.557 -19.686 1.00 94.88 183 GLU A N 1
ATOM 1433 C CA . GLU A 1 183 ? 4.943 -11.984 -20.507 1.00 94.88 183 GLU A CA 1
ATOM 1434 C C . GLU A 1 183 ? 4.996 -10.455 -20.350 1.00 94.88 183 GLU A C 1
ATOM 1436 O O . GLU A 1 183 ? 4.024 -9.820 -19.922 1.00 94.88 183 GLU A O 1
ATOM 1441 N N . ILE A 1 184 ? 6.129 -9.848 -20.705 1.00 94.56 184 ILE A N 1
ATOM 1442 C CA . ILE A 1 184 ? 6.291 -8.393 -20.690 1.00 94.56 184 ILE A CA 1
ATOM 1443 C C . ILE A 1 184 ? 6.568 -7.920 -22.113 1.00 94.56 184 ILE A C 1
ATOM 1445 O O . ILE A 1 184 ? 7.630 -8.174 -22.678 1.00 94.56 184 ILE A O 1
ATOM 1449 N N . LEU A 1 185 ? 5.612 -7.202 -22.694 1.00 94.25 185 LEU A N 1
ATOM 1450 C CA . LEU A 1 185 ? 5.775 -6.564 -23.992 1.00 94.25 185 LEU A CA 1
ATOM 1451 C C . LEU A 1 185 ? 6.415 -5.194 -23.792 1.00 94.25 185 LEU A C 1
ATOM 1453 O O . LEU A 1 185 ? 5.765 -4.269 -23.310 1.00 94.25 185 LEU A O 1
ATOM 1457 N N . VAL A 1 186 ? 7.670 -5.052 -24.209 1.00 93.38 186 VAL A N 1
ATOM 1458 C CA . VAL A 1 186 ? 8.355 -3.758 -24.301 1.00 93.38 186 VAL A CA 1
ATOM 1459 C C . VAL A 1 186 ? 8.178 -3.216 -25.725 1.00 93.38 186 VAL A C 1
ATOM 1461 O O . VAL A 1 186 ? 8.769 -3.781 -26.652 1.00 93.38 186 VAL A O 1
ATOM 1464 N N . PRO A 1 187 ? 7.381 -2.149 -25.943 1.00 88.50 187 PRO A N 1
ATOM 1465 C CA . PRO A 1 187 ? 7.306 -1.508 -27.252 1.00 88.50 187 PRO A CA 1
ATOM 1466 C C . PRO A 1 187 ? 8.692 -1.022 -27.689 1.00 88.50 187 PRO A C 1
ATOM 1468 O O . PRO A 1 187 ? 9.464 -0.526 -26.870 1.00 88.50 187 PRO A O 1
ATOM 1471 N N . ASP A 1 188 ? 9.007 -1.176 -28.975 1.00 85.31 188 ASP A N 1
ATOM 1472 C CA . ASP A 1 188 ? 10.246 -0.670 -29.584 1.00 85.31 188 ASP A CA 1
ATOM 1473 C C . ASP A 1 188 ? 11.555 -1.211 -28.960 1.00 85.31 188 ASP A C 1
ATOM 1475 O O . ASP A 1 188 ? 12.590 -0.538 -28.940 1.00 85.31 188 ASP A O 1
ATOM 1479 N N . LEU A 1 189 ? 11.545 -2.460 -28.472 1.00 90.12 189 LEU A N 1
ATOM 1480 C CA . LEU A 1 189 ? 12.753 -3.125 -27.974 1.00 90.12 189 LEU A CA 1
ATOM 1481 C C . LEU A 1 189 ? 13.789 -3.331 -29.094 1.00 90.12 189 LEU A C 1
ATOM 1483 O O . LEU A 1 189 ? 13.582 -4.089 -30.045 1.00 90.12 189 LEU A O 1
ATOM 1487 N N . HIS A 1 190 ? 14.963 -2.723 -28.938 1.00 89.75 190 HIS A N 1
ATOM 1488 C CA . HIS A 1 190 ? 16.094 -2.881 -29.848 1.00 89.75 190 HIS A CA 1
ATOM 1489 C C . HIS A 1 190 ? 17.150 -3.813 -29.253 1.00 89.75 190 HIS A C 1
ATOM 1491 O O . HIS A 1 190 ? 18.203 -3.363 -28.811 1.00 89.75 190 HIS A O 1
ATOM 1497 N N . GLN A 1 191 ? 16.903 -5.126 -29.302 1.00 88.44 191 GLN A N 1
ATOM 1498 C CA . GLN A 1 191 ? 17.785 -6.135 -28.690 1.00 88.44 191 GLN A CA 1
ATOM 1499 C C . GLN A 1 191 ? 19.267 -5.994 -29.081 1.00 88.44 191 GLN A C 1
ATOM 1501 O O . GLN A 1 191 ? 20.151 -6.161 -28.252 1.00 88.44 191 GLN A O 1
ATOM 1506 N N . ARG A 1 192 ? 19.558 -5.622 -30.334 1.00 90.38 192 ARG A N 1
ATOM 1507 C CA . ARG A 1 192 ? 20.939 -5.458 -30.832 1.00 90.38 192 ARG A CA 1
ATOM 1508 C C . ARG A 1 192 ? 21.684 -4.252 -30.254 1.00 90.38 192 ARG A C 1
ATOM 1510 O O . ARG A 1 192 ? 22.892 -4.170 -30.429 1.00 90.38 192 ARG A O 1
ATOM 1517 N N . LYS A 1 193 ? 20.968 -3.300 -29.655 1.00 91.44 193 LYS A N 1
ATOM 1518 C CA . LYS A 1 193 ? 21.543 -2.096 -29.042 1.00 91.44 193 LYS A CA 1
ATOM 1519 C C . LYS A 1 193 ? 21.759 -2.252 -27.539 1.00 91.44 193 LYS A C 1
ATOM 1521 O O . LYS A 1 193 ? 22.277 -1.321 -26.931 1.00 91.44 193 LYS A O 1
ATOM 1526 N N . ILE A 1 194 ? 21.328 -3.373 -26.953 1.00 91.88 194 ILE A N 1
ATOM 1527 C CA . ILE A 1 194 ? 21.497 -3.637 -25.525 1.00 91.88 194 ILE A CA 1
ATOM 1528 C C . ILE A 1 194 ? 22.991 -3.641 -25.214 1.00 91.88 194 ILE A C 1
ATOM 1530 O O . ILE A 1 194 ? 23.758 -4.370 -25.841 1.00 91.88 194 ILE A O 1
ATOM 1534 N N . ASP A 1 195 ? 23.382 -2.794 -24.269 1.00 90.81 195 ASP A N 1
ATOM 1535 C CA . ASP A 1 195 ? 24.744 -2.735 -23.761 1.00 90.81 195 ASP A CA 1
ATOM 1536 C C . ASP A 1 195 ? 25.020 -4.017 -22.953 1.00 90.81 195 ASP A C 1
ATOM 1538 O O . ASP A 1 195 ? 24.358 -4.242 -21.939 1.00 90.81 195 ASP A O 1
ATOM 1542 N N . PRO A 1 196 ? 25.957 -4.887 -23.372 1.00 88.50 196 PRO A N 1
ATOM 1543 C CA . PRO A 1 196 ? 26.254 -6.115 -22.641 1.00 88.50 196 PRO A CA 1
ATOM 1544 C C . PRO A 1 196 ? 26.814 -5.848 -21.235 1.00 88.50 196 PRO A C 1
ATOM 1546 O O . PRO A 1 196 ? 26.720 -6.723 -20.374 1.00 88.50 196 PRO A O 1
ATOM 1549 N N . ASP A 1 197 ? 27.334 -4.647 -20.960 1.00 86.62 197 ASP A N 1
ATOM 1550 C CA . ASP A 1 197 ? 27.885 -4.310 -19.649 1.00 86.62 197 ASP A CA 1
ATOM 1551 C C . ASP A 1 197 ? 26.797 -4.146 -18.577 1.00 86.62 197 ASP A C 1
ATOM 1553 O O . ASP A 1 197 ? 27.122 -4.179 -17.386 1.00 86.62 197 ASP A O 1
ATOM 1557 N N . ILE A 1 198 ? 25.510 -4.015 -18.941 1.00 87.38 198 ILE A N 1
ATOM 1558 C CA . ILE A 1 198 ? 24.423 -3.837 -17.958 1.00 87.38 198 ILE A CA 1
ATOM 1559 C C . ILE A 1 198 ? 24.343 -4.992 -16.959 1.00 87.38 198 ILE A C 1
ATOM 1561 O O . ILE A 1 198 ? 24.085 -4.752 -15.784 1.00 87.38 198 ILE A O 1
ATOM 1565 N N . PHE A 1 199 ? 24.636 -6.219 -17.395 1.00 83.56 199 PHE A N 1
ATOM 1566 C CA . PHE A 1 199 ? 24.574 -7.420 -16.556 1.00 83.56 199 PHE A CA 1
ATOM 1567 C C . PHE A 1 199 ? 25.709 -7.491 -15.527 1.00 83.56 199 PHE A C 1
ATOM 1569 O O . PHE A 1 199 ? 25.640 -8.260 -14.574 1.00 83.56 199 PHE A O 1
ATOM 1576 N N . SER A 1 200 ? 26.752 -6.673 -15.697 1.00 80.88 200 SER A N 1
ATOM 1577 C CA . SER A 1 200 ? 27.847 -6.536 -14.731 1.00 80.88 200 SER A CA 1
ATOM 1578 C C . SER A 1 200 ? 27.637 -5.386 -13.739 1.00 80.88 200 SER A C 1
ATOM 1580 O O . SER A 1 200 ? 28.363 -5.274 -12.748 1.00 80.88 200 SER A O 1
ATOM 1582 N N . ARG A 1 201 ? 26.663 -4.501 -13.998 1.00 76.44 201 ARG A N 1
ATOM 1583 C CA . ARG A 1 201 ? 26.397 -3.330 -13.160 1.00 76.44 201 ARG A CA 1
ATOM 1584 C C . ARG A 1 201 ? 25.547 -3.718 -11.948 1.00 76.44 201 ARG A C 1
ATOM 1586 O O . ARG A 1 201 ? 24.645 -4.544 -12.063 1.00 76.44 201 ARG A O 1
ATOM 1593 N N . PRO A 1 202 ? 25.759 -3.073 -10.791 1.00 70.56 202 PRO A N 1
ATOM 1594 C CA . PRO A 1 202 ? 24.899 -3.302 -9.642 1.00 70.56 202 PRO A CA 1
ATOM 1595 C C . PRO A 1 202 ? 23.449 -2.863 -9.904 1.00 70.56 202 PRO A C 1
ATOM 1597 O O . PRO A 1 202 ? 23.216 -1.737 -10.348 1.00 70.56 202 PRO A O 1
ATOM 1600 N N . ILE A 1 203 ? 22.481 -3.722 -9.568 1.00 72.12 203 ILE A N 1
ATOM 1601 C CA . ILE A 1 203 ? 21.046 -3.556 -9.892 1.00 72.12 203 ILE A CA 1
ATOM 1602 C C . ILE A 1 203 ? 20.471 -2.233 -9.375 1.00 72.12 203 ILE A C 1
ATOM 1604 O O . ILE A 1 203 ? 19.693 -1.598 -10.074 1.00 72.12 203 ILE A O 1
ATOM 1608 N N . PHE A 1 204 ? 20.867 -1.782 -8.181 1.00 70.25 204 PHE A N 1
ATOM 1609 C CA . PHE A 1 204 ? 20.362 -0.537 -7.581 1.00 70.25 204 PHE A CA 1
ATOM 1610 C C . PHE A 1 204 ? 20.808 0.737 -8.323 1.00 70.25 204 PHE A C 1
ATOM 1612 O O . PHE A 1 204 ? 20.283 1.811 -8.056 1.00 70.25 204 PHE A O 1
ATOM 1619 N N . LYS A 1 205 ? 21.797 0.645 -9.224 1.00 75.19 205 LYS A N 1
ATOM 1620 C CA . LYS A 1 205 ? 22.189 1.745 -10.124 1.00 75.19 205 LYS A CA 1
ATOM 1621 C C . LYS A 1 205 ? 21.465 1.687 -11.465 1.00 75.19 205 LYS A C 1
ATOM 1623 O O . LYS A 1 205 ? 21.659 2.567 -12.299 1.00 75.19 205 LYS A O 1
ATOM 1628 N N . LEU A 1 206 ? 20.719 0.615 -11.712 1.00 78.50 206 LEU A N 1
ATOM 1629 C CA . LEU A 1 206 ? 19.996 0.401 -12.951 1.00 78.50 206 LEU A CA 1
ATOM 1630 C C . LEU A 1 206 ? 18.553 0.840 -12.778 1.00 78.50 206 LEU A C 1
ATOM 1632 O O . LEU A 1 206 ? 17.945 0.689 -11.725 1.00 78.50 206 LEU A O 1
ATOM 1636 N N . GLU A 1 207 ? 17.990 1.331 -13.870 1.00 82.94 207 GLU A N 1
ATOM 1637 C CA . GLU A 1 207 ? 16.618 1.803 -13.928 1.00 82.94 207 GLU A CA 1
ATOM 1638 C C . GLU A 1 207 ? 16.006 1.412 -15.267 1.00 82.94 207 GLU A C 1
ATOM 1640 O O . GLU A 1 207 ? 16.721 1.119 -16.234 1.00 82.94 207 GLU A O 1
ATOM 1645 N N . GLY A 1 208 ? 14.678 1.392 -15.316 1.00 87.88 208 GLY A N 1
ATOM 1646 C CA . GLY A 1 208 ? 13.926 1.172 -16.534 1.00 87.88 208 GLY A CA 1
ATOM 1647 C C . GLY A 1 208 ? 14.181 -0.195 -17.157 1.00 87.88 208 GLY A C 1
ATOM 1648 O O . GLY A 1 208 ? 14.263 -1.222 -16.477 1.00 87.88 208 GLY A O 1
ATOM 1649 N N . LEU A 1 209 ? 14.345 -0.196 -18.478 1.00 91.06 209 LEU A N 1
ATOM 1650 C CA . LEU A 1 209 ? 14.584 -1.393 -19.272 1.00 91.06 209 LEU A CA 1
ATOM 1651 C C . LEU A 1 209 ? 15.838 -2.149 -18.819 1.00 91.06 209 LEU A C 1
ATOM 1653 O O . LEU A 1 209 ? 15.828 -3.374 -18.812 1.00 91.06 209 LEU A O 1
ATOM 1657 N N . ALA A 1 210 ? 16.898 -1.448 -18.404 1.00 89.75 210 ALA A N 1
ATOM 1658 C CA . ALA A 1 210 ? 18.138 -2.100 -17.986 1.00 89.75 210 ALA A CA 1
ATOM 1659 C C . ALA A 1 210 ? 17.923 -2.949 -16.734 1.00 89.75 210 ALA A C 1
ATOM 1661 O O . ALA A 1 210 ? 18.330 -4.106 -16.688 1.00 89.75 210 ALA A O 1
ATOM 1662 N N . ARG A 1 211 ? 17.228 -2.386 -15.736 1.00 86.00 211 ARG A N 1
ATOM 1663 C CA . ARG A 1 211 ? 16.895 -3.097 -14.496 1.00 86.00 211 ARG A CA 1
ATOM 1664 C C . ARG A 1 211 ? 16.004 -4.303 -14.786 1.00 86.00 211 ARG A C 1
ATOM 1666 O O . ARG A 1 211 ? 16.227 -5.372 -14.229 1.00 86.00 211 ARG A O 1
ATOM 1673 N N . LEU A 1 212 ? 15.042 -4.143 -15.697 1.00 87.94 212 LEU A N 1
ATOM 1674 C CA . LEU A 1 212 ? 14.134 -5.216 -16.091 1.00 87.94 212 LEU A CA 1
ATOM 1675 C C . LEU A 1 212 ? 14.852 -6.382 -16.795 1.00 87.94 212 LEU A C 1
ATOM 1677 O O . LEU A 1 212 ? 14.595 -7.533 -16.461 1.00 87.94 212 LEU A O 1
ATOM 1681 N N . LEU A 1 213 ? 15.774 -6.092 -17.719 1.00 89.19 213 LEU A N 1
ATOM 1682 C CA . LEU A 1 213 ? 16.589 -7.109 -18.400 1.00 89.19 213 LEU A CA 1
ATOM 1683 C C . LEU A 1 213 ? 17.504 -7.857 -17.422 1.00 89.19 213 LEU A C 1
ATOM 1685 O O . LEU A 1 213 ? 17.689 -9.066 -17.535 1.00 89.19 213 LEU A O 1
ATOM 1689 N N . VAL A 1 214 ? 18.050 -7.157 -16.423 1.00 84.25 214 VAL A N 1
ATOM 1690 C CA . VAL A 1 214 ? 18.825 -7.819 -15.369 1.00 84.25 214 VAL A CA 1
ATOM 1691 C C . VAL A 1 214 ? 17.931 -8.729 -14.519 1.00 84.25 214 VAL A C 1
ATOM 1693 O O . VAL A 1 214 ? 18.337 -9.856 -14.245 1.00 84.25 214 VAL A O 1
ATOM 1696 N N . PHE A 1 215 ? 16.700 -8.322 -14.179 1.00 81.19 215 PHE A N 1
ATOM 1697 C CA . PHE A 1 215 ? 15.739 -9.215 -13.512 1.00 81.19 215 PHE A CA 1
ATOM 1698 C C . PHE A 1 215 ? 15.437 -10.479 -14.323 1.00 81.19 215 PHE A C 1
ATOM 1700 O O . PHE A 1 215 ? 15.455 -11.567 -13.757 1.00 81.19 215 PHE A O 1
ATOM 1707 N N . GLU A 1 216 ? 15.220 -10.358 -15.633 1.00 84.50 216 GLU A N 1
ATOM 1708 C CA . GLU A 1 216 ? 15.032 -11.509 -16.526 1.00 84.50 216 GLU A CA 1
ATOM 1709 C C . GLU A 1 216 ? 16.231 -12.470 -16.468 1.00 84.50 216 GLU A C 1
ATOM 1711 O O . GLU A 1 216 ? 16.056 -13.659 -16.198 1.00 84.50 216 GLU A O 1
ATOM 1716 N N . SER A 1 217 ? 17.458 -11.950 -16.601 1.00 81.19 217 SER A N 1
ATOM 1717 C CA . SER A 1 217 ? 18.674 -12.776 -16.530 1.00 81.19 217 SER A CA 1
ATOM 1718 C C . SER A 1 217 ? 18.842 -13.484 -15.180 1.00 81.19 217 SER A C 1
ATOM 1720 O O . SER A 1 217 ? 19.297 -14.624 -15.128 1.00 81.19 217 SER A O 1
ATOM 1722 N N . LEU A 1 218 ? 18.416 -12.846 -14.082 1.00 73.69 218 LEU A N 1
ATOM 1723 C CA . LEU A 1 218 ? 18.473 -13.417 -12.734 1.00 73.69 218 LEU A CA 1
ATOM 1724 C C . LEU A 1 218 ? 17.536 -14.612 -12.568 1.00 73.69 218 LEU A C 1
ATOM 1726 O O . LEU A 1 218 ? 17.891 -15.586 -11.903 1.00 73.69 218 LEU A O 1
ATOM 1730 N N . VAL A 1 219 ? 16.351 -14.534 -13.176 1.00 69.12 219 VAL A N 1
ATOM 1731 C CA . VAL A 1 219 ? 15.365 -15.620 -13.176 1.00 69.12 219 VAL A CA 1
ATOM 1732 C C . VAL A 1 219 ? 15.896 -16.812 -13.979 1.00 69.12 219 VAL A C 1
ATOM 1734 O O . VAL A 1 219 ? 15.788 -17.955 -13.532 1.00 69.12 219 VAL A O 1
ATOM 1737 N N . GLU A 1 220 ? 16.494 -16.564 -15.148 1.00 68.25 220 GLU A N 1
ATOM 1738 C CA . GLU A 1 220 ? 17.014 -17.617 -16.031 1.00 68.25 220 GLU A CA 1
ATOM 1739 C C . GLU A 1 220 ? 18.285 -18.290 -15.483 1.00 68.25 220 GLU A C 1
ATOM 1741 O O . GLU A 1 220 ? 18.444 -19.511 -15.575 1.00 68.25 220 GLU A O 1
ATOM 1746 N N . GLU A 1 221 ? 19.183 -17.515 -14.868 1.00 61.59 221 GLU A N 1
ATOM 1747 C CA . GLU A 1 221 ? 20.466 -17.980 -14.330 1.00 61.59 221 GLU A CA 1
ATOM 1748 C C . GLU A 1 221 ? 20.420 -18.324 -12.830 1.00 61.59 221 GLU A C 1
ATOM 1750 O O . GLU A 1 221 ? 21.464 -18.385 -12.171 1.00 61.59 221 GLU A O 1
ATOM 1755 N N . ALA A 1 222 ? 19.228 -18.608 -12.291 1.00 53.72 222 ALA A N 1
ATOM 1756 C CA . ALA A 1 222 ? 18.943 -18.824 -10.868 1.00 53.72 222 ALA A CA 1
ATOM 1757 C C . ALA A 1 222 ? 19.923 -19.714 -10.051 1.00 53.72 222 ALA A C 1
ATOM 1759 O O . ALA A 1 222 ? 19.969 -19.533 -8.834 1.00 53.72 222 ALA A O 1
ATOM 1760 N N . PRO A 1 223 ? 20.746 -20.639 -10.605 1.00 46.75 223 PRO A N 1
ATOM 1761 C CA . PRO A 1 223 ? 21.767 -21.328 -9.812 1.00 46.75 223 PRO A CA 1
ATOM 1762 C C . PRO A 1 223 ? 23.135 -20.616 -9.709 1.00 46.75 223 PRO A C 1
ATOM 1764 O O . PRO A 1 223 ? 24.035 -21.194 -9.100 1.00 46.75 223 PRO A O 1
ATOM 1767 N N . LYS A 1 224 ? 23.364 -19.449 -10.336 1.00 41.41 224 LYS A N 1
ATOM 1768 C CA . LYS A 1 224 ? 24.725 -18.882 -10.504 1.00 41.41 224 LYS A CA 1
ATOM 1769 C C . LYS A 1 224 ? 24.935 -17.436 -10.074 1.00 41.41 224 LYS A C 1
ATOM 1771 O O . LYS A 1 224 ? 26.094 -17.027 -10.006 1.00 41.41 224 LYS A O 1
ATOM 1776 N N . ILE A 1 225 ? 23.884 -16.671 -9.797 1.00 43.53 225 ILE A N 1
ATOM 1777 C CA . ILE A 1 225 ? 24.064 -15.255 -9.479 1.00 43.53 225 ILE A CA 1
ATOM 1778 C C . ILE A 1 225 ? 24.178 -15.062 -7.972 1.00 43.53 225 ILE A C 1
ATOM 1780 O O . ILE A 1 225 ? 23.321 -15.468 -7.189 1.00 43.53 225 ILE A O 1
ATOM 1784 N N . ASP A 1 226 ? 25.303 -14.469 -7.586 1.00 46.41 226 ASP A N 1
ATOM 1785 C CA . ASP A 1 226 ? 25.637 -14.169 -6.209 1.00 46.41 226 ASP A CA 1
ATOM 1786 C C . ASP A 1 226 ? 24.726 -13.043 -5.703 1.00 46.41 226 ASP A C 1
ATOM 1788 O O . ASP A 1 226 ? 24.956 -11.863 -5.968 1.00 46.41 226 ASP A O 1
ATOM 1792 N N . ILE A 1 227 ? 23.667 -13.414 -4.978 1.00 47.03 227 ILE A N 1
ATOM 1793 C CA . ILE A 1 227 ? 22.772 -12.497 -4.252 1.00 47.03 227 ILE A CA 1
ATOM 1794 C C . ILE A 1 227 ? 23.564 -11.519 -3.363 1.00 47.03 227 ILE A C 1
ATOM 1796 O O . ILE A 1 227 ? 23.100 -10.402 -3.111 1.00 47.03 227 ILE A O 1
ATOM 1800 N N . ASN A 1 228 ? 24.786 -11.888 -2.952 1.00 44.72 228 ASN A N 1
ATOM 1801 C CA . ASN A 1 228 ? 25.675 -10.998 -2.217 1.00 44.72 228 ASN A CA 1
ATOM 1802 C C . ASN A 1 228 ? 26.081 -9.769 -3.037 1.00 44.72 228 ASN A C 1
ATOM 1804 O O . ASN A 1 228 ? 26.241 -8.716 -2.445 1.00 44.72 228 ASN A O 1
ATOM 1808 N N . LEU A 1 229 ? 26.132 -9.804 -4.373 1.00 47.00 229 LEU A N 1
ATOM 1809 C CA . LEU A 1 229 ? 26.444 -8.606 -5.169 1.00 47.00 229 LEU A CA 1
ATOM 1810 C C . LEU A 1 229 ? 25.365 -7.511 -5.018 1.00 47.00 229 LEU A C 1
ATOM 1812 O O . LEU A 1 229 ? 25.660 -6.317 -5.100 1.00 47.00 229 LEU A O 1
ATOM 1816 N N . TYR A 1 230 ? 24.113 -7.902 -4.749 1.00 50.81 230 TYR A N 1
ATOM 1817 C CA . TYR A 1 230 ? 23.035 -6.971 -4.414 1.00 50.81 230 TYR A CA 1
ATOM 1818 C C . TYR A 1 230 ? 23.123 -6.495 -2.953 1.00 50.81 230 TYR A C 1
ATOM 1820 O O . TYR A 1 230 ? 23.041 -5.295 -2.691 1.00 50.81 230 TYR A O 1
ATOM 1828 N N . LEU A 1 231 ? 23.336 -7.420 -2.008 1.00 48.00 231 LEU A N 1
ATOM 1829 C CA . LEU A 1 231 ? 23.363 -7.133 -0.566 1.00 48.00 231 LEU A CA 1
ATOM 1830 C C . LEU A 1 231 ? 24.636 -6.405 -0.099 1.00 48.00 231 LEU A C 1
ATOM 1832 O O . LEU A 1 231 ? 24.552 -5.556 0.780 1.00 48.00 231 LEU A O 1
ATOM 1836 N N . GLU A 1 232 ? 25.797 -6.668 -0.699 1.00 45.84 232 GLU A N 1
ATOM 1837 C CA . GLU A 1 232 ? 27.081 -6.023 -0.367 1.00 45.84 232 GLU A CA 1
ATOM 1838 C C . GLU A 1 232 ? 27.109 -4.538 -0.739 1.00 45.84 232 GLU A C 1
ATOM 1840 O O . GLU A 1 232 ? 27.970 -3.794 -0.271 1.00 45.84 232 GLU A O 1
ATOM 1845 N N . THR A 1 233 ? 26.154 -4.089 -1.558 1.00 43.50 233 THR A N 1
ATOM 1846 C CA . THR A 1 233 ? 26.057 -2.687 -1.970 1.00 43.50 233 THR A CA 1
ATOM 1847 C C . THR A 1 233 ? 24.891 -1.930 -1.341 1.00 43.50 233 THR A C 1
ATOM 1849 O O . THR A 1 233 ? 24.740 -0.724 -1.557 1.00 43.50 233 THR A O 1
ATOM 1852 N N . ILE A 1 234 ? 24.095 -2.610 -0.516 1.00 47.44 234 ILE A N 1
ATOM 1853 C CA . ILE A 1 234 ? 23.234 -1.958 0.460 1.00 47.44 234 ILE A CA 1
ATOM 1854 C C . ILE A 1 234 ? 24.177 -1.203 1.416 1.00 47.44 234 ILE A C 1
ATOM 1856 O O . ILE A 1 234 ? 25.085 -1.795 1.995 1.00 47.44 234 ILE A O 1
ATOM 1860 N N . ARG A 1 235 ? 24.033 0.128 1.505 1.00 48.47 235 ARG A N 1
ATOM 1861 C CA . ARG A 1 235 ? 24.924 1.004 2.295 1.00 48.47 235 ARG A CA 1
ATOM 1862 C C . ARG A 1 235 ? 25.062 0.454 3.722 1.00 48.47 235 ARG A C 1
ATOM 1864 O O . ARG A 1 235 ? 24.096 -0.088 4.252 1.00 48.47 235 ARG A O 1
ATOM 1871 N N . GLU A 1 236 ? 26.205 0.691 4.377 1.00 45.81 236 GLU A N 1
ATOM 1872 C CA . GLU A 1 236 ? 26.429 0.360 5.805 1.00 45.81 236 GLU A CA 1
ATOM 1873 C C . GLU A 1 236 ? 25.299 0.863 6.739 1.00 45.81 236 GLU A C 1
ATOM 1875 O O . GLU A 1 236 ? 25.131 0.353 7.847 1.00 45.81 236 GLU A O 1
ATOM 1880 N N . ASP A 1 237 ? 24.500 1.832 6.276 1.00 46.66 237 ASP A N 1
ATOM 1881 C CA . ASP A 1 237 ? 23.404 2.475 7.002 1.00 46.66 237 ASP A CA 1
ATOM 1882 C C . ASP A 1 237 ? 21.998 1.897 6.741 1.00 46.66 237 ASP A C 1
ATOM 1884 O O . ASP A 1 237 ? 21.031 2.381 7.335 1.00 46.66 237 ASP A O 1
ATOM 1888 N N . CYS A 1 238 ? 21.834 0.890 5.877 1.00 53.72 238 CYS A N 1
ATOM 1889 C CA . CYS A 1 238 ? 20.517 0.305 5.620 1.00 53.72 238 CYS A CA 1
ATOM 1890 C C . CYS A 1 238 ? 20.209 -0.858 6.582 1.00 53.72 238 CYS A C 1
ATOM 1892 O O . CYS A 1 238 ? 20.991 -1.793 6.745 1.00 53.72 238 CYS A O 1
ATOM 1894 N N . TYR A 1 239 ? 19.023 -0.846 7.189 1.00 56.78 239 TYR A N 1
ATOM 1895 C CA . TYR A 1 239 ? 18.540 -1.923 8.047 1.00 56.78 239 TYR A CA 1
ATOM 1896 C C . TYR A 1 239 ? 17.776 -2.969 7.226 1.00 56.78 239 TYR A C 1
ATOM 1898 O O . TYR A 1 239 ? 16.779 -2.662 6.578 1.00 56.78 239 TYR A O 1
ATOM 1906 N N . ILE A 1 240 ? 18.185 -4.235 7.299 1.00 60.44 240 ILE A N 1
ATOM 1907 C CA . ILE A 1 240 ? 17.467 -5.338 6.646 1.00 60.44 240 ILE A CA 1
ATOM 1908 C C . ILE A 1 240 ? 16.450 -5.938 7.627 1.00 60.44 240 ILE A C 1
ATOM 1910 O O . ILE A 1 240 ? 16.785 -6.659 8.564 1.00 60.44 240 ILE A O 1
ATOM 1914 N N . TRP A 1 241 ? 15.172 -5.635 7.418 1.00 61.19 241 TRP A N 1
ATOM 1915 C CA . TRP A 1 241 ? 14.014 -6.149 8.153 1.00 61.19 241 TRP A CA 1
ATOM 1916 C C . TRP A 1 241 ? 13.228 -7.165 7.304 1.00 61.19 241 TRP A C 1
ATOM 1918 O O . TRP A 1 241 ? 12.020 -7.040 7.123 1.00 61.19 241 TRP A O 1
ATOM 1928 N N . GLY A 1 242 ? 13.911 -8.204 6.816 1.00 58.19 242 GLY A N 1
ATOM 1929 C CA . GLY A 1 242 ? 13.296 -9.231 5.958 1.00 58.19 242 GLY A CA 1
ATOM 1930 C C . GLY A 1 242 ? 13.690 -10.675 6.270 1.00 58.19 242 GLY A C 1
ATOM 1931 O O . GLY A 1 242 ? 13.029 -11.603 5.828 1.00 58.19 242 GLY A O 1
ATOM 1932 N N . GLU A 1 243 ? 14.726 -10.905 7.073 1.00 66.94 243 GLU A N 1
ATOM 1933 C CA . GLU A 1 243 ? 15.128 -12.275 7.397 1.00 66.94 243 GLU A CA 1
ATOM 1934 C C . GLU A 1 243 ? 14.293 -12.815 8.561 1.00 66.94 243 GLU A C 1
ATOM 1936 O O . GLU A 1 243 ? 14.360 -12.319 9.694 1.00 66.94 243 GLU A O 1
ATOM 1941 N N . TYR A 1 244 ? 13.469 -13.817 8.260 1.00 71.00 244 TYR A N 1
ATOM 1942 C CA . TYR A 1 244 ? 12.503 -14.400 9.179 1.00 71.00 244 TYR A CA 1
ATOM 1943 C C . TYR A 1 244 ? 12.498 -15.925 9.039 1.00 71.00 244 TYR A C 1
ATOM 1945 O O . TYR A 1 244 ? 12.247 -16.474 7.969 1.00 71.00 244 TYR A O 1
ATOM 1953 N N . GLN A 1 245 ? 12.742 -16.643 10.137 1.00 71.62 245 GLN A N 1
ATOM 1954 C CA . GLN A 1 245 ? 12.740 -18.106 10.107 1.00 71.62 245 GLN A CA 1
ATOM 1955 C C . GLN A 1 245 ? 11.323 -18.659 9.851 1.00 71.62 245 GLN A C 1
ATOM 1957 O O . GLN A 1 245 ? 10.409 -18.422 10.653 1.00 71.62 245 GLN A O 1
ATOM 1962 N N . GLY A 1 246 ? 11.171 -19.449 8.780 1.00 68.62 246 GLY A N 1
ATOM 1963 C CA . GLY A 1 246 ? 9.906 -20.084 8.376 1.00 68.62 246 GLY A CA 1
ATOM 1964 C C . GLY A 1 246 ? 8.947 -19.154 7.625 1.00 68.62 246 GLY A C 1
ATOM 1965 O O . GLY A 1 246 ? 7.739 -19.373 7.639 1.00 68.62 246 GLY A O 1
ATOM 1966 N N . ASP A 1 247 ? 9.456 -18.066 7.051 1.00 72.88 247 ASP A N 1
ATOM 1967 C CA . ASP A 1 247 ? 8.675 -17.146 6.231 1.00 72.88 247 ASP A CA 1
ATOM 1968 C C . ASP A 1 247 ? 8.568 -17.637 4.783 1.00 72.88 247 ASP A C 1
ATOM 1970 O O . ASP A 1 247 ? 9.558 -17.750 4.069 1.00 72.88 247 ASP A O 1
ATOM 1974 N N . THR A 1 248 ? 7.341 -17.900 4.345 1.00 66.25 248 THR A N 1
ATOM 1975 C CA . THR A 1 248 ? 7.040 -18.385 2.992 1.00 66.25 248 THR A CA 1
ATOM 1976 C C . THR A 1 248 ? 7.027 -17.280 1.945 1.00 66.25 248 THR A C 1
ATOM 1978 O O . THR A 1 248 ? 7.050 -17.591 0.759 1.00 66.25 248 THR A O 1
ATOM 1981 N N . LYS A 1 249 ? 7.038 -15.999 2.346 1.00 64.19 249 LYS A N 1
ATOM 1982 C CA . LYS A 1 249 ? 7.341 -14.913 1.398 1.00 64.19 249 LYS A CA 1
ATOM 1983 C C . LYS A 1 249 ? 8.786 -14.962 0.917 1.00 64.19 249 LYS A C 1
ATOM 1985 O O . LYS A 1 249 ? 9.082 -14.486 -0.169 1.00 64.19 249 LYS A O 1
ATOM 1990 N N . HIS A 1 250 ? 9.669 -15.556 1.717 1.00 50.91 250 HIS A N 1
ATOM 1991 C CA . HIS A 1 250 ? 11.086 -15.651 1.399 1.00 50.91 250 HIS A CA 1
ATOM 1992 C C . HIS A 1 250 ? 11.425 -16.864 0.514 1.00 50.91 250 HIS A C 1
ATOM 1994 O O . HIS A 1 250 ? 12.437 -16.856 -0.179 1.00 50.91 250 HIS A O 1
ATOM 2000 N N . ASP A 1 251 ? 10.573 -17.894 0.491 1.00 41.50 251 ASP A N 1
ATOM 2001 C CA . ASP A 1 251 ? 10.903 -19.215 -0.070 1.00 41.50 251 ASP A CA 1
ATOM 2002 C C . ASP A 1 251 ? 10.790 -19.343 -1.606 1.00 41.50 251 ASP A C 1
ATOM 2004 O O . ASP A 1 251 ? 10.759 -20.456 -2.133 1.00 41.50 251 ASP A O 1
ATOM 2008 N N . ILE A 1 252 ? 10.762 -18.241 -2.367 1.00 37.94 252 ILE A N 1
ATOM 2009 C CA . ILE A 1 252 ? 10.693 -18.296 -3.839 1.00 37.94 252 ILE A CA 1
ATOM 2010 C C . ILE A 1 252 ? 11.588 -17.218 -4.480 1.00 37.94 252 ILE A C 1
ATOM 2012 O O . ILE A 1 252 ? 11.121 -16.210 -4.989 1.00 37.94 252 ILE A O 1
ATOM 2016 N N . GLY A 1 253 ? 12.905 -17.444 -4.465 1.00 49.78 253 GLY A N 1
ATOM 2017 C CA . GLY A 1 253 ? 13.859 -16.813 -5.389 1.00 49.78 253 GLY A CA 1
ATOM 2018 C C . GLY A 1 253 ? 13.849 -15.276 -5.465 1.00 49.78 253 GLY A C 1
ATOM 2019 O O . GLY A 1 253 ? 13.766 -14.568 -4.463 1.00 49.78 253 GLY A O 1
ATOM 2020 N N . VAL A 1 254 ? 13.994 -14.779 -6.693 1.00 46.88 254 VAL A N 1
ATOM 2021 C CA . VAL A 1 254 ? 13.974 -13.366 -7.108 1.00 46.88 254 VAL A CA 1
ATOM 2022 C C . VAL A 1 254 ? 12.777 -12.571 -6.565 1.00 46.88 254 VAL A C 1
ATOM 2024 O O . VAL A 1 254 ? 12.919 -11.362 -6.423 1.00 46.88 254 VAL A O 1
ATOM 2027 N N . ASP A 1 255 ? 11.671 -13.195 -6.136 1.00 44.50 255 ASP A N 1
ATOM 2028 C CA . ASP A 1 255 ? 10.541 -12.497 -5.500 1.00 44.50 255 ASP A CA 1
ATOM 2029 C C . ASP A 1 255 ? 10.990 -11.753 -4.221 1.00 44.50 255 ASP A C 1
ATOM 2031 O O . ASP A 1 255 ? 10.555 -10.632 -3.987 1.00 44.50 255 ASP A O 1
ATOM 2035 N N . SER A 1 256 ? 11.976 -12.260 -3.458 1.00 49.38 256 SER A N 1
ATOM 2036 C CA . SER A 1 256 ? 12.570 -11.510 -2.325 1.00 49.38 256 SER A CA 1
ATOM 2037 C C . SER A 1 256 ? 13.356 -10.263 -2.765 1.00 49.38 256 SER A C 1
ATOM 2039 O O . SER A 1 256 ? 13.403 -9.276 -2.035 1.00 49.38 256 SER A O 1
ATOM 2041 N N . LEU A 1 257 ? 13.943 -10.279 -3.970 1.00 50.19 257 LEU A N 1
ATOM 2042 C CA . LEU A 1 257 ? 14.566 -9.107 -4.604 1.00 50.19 257 LEU A CA 1
ATOM 2043 C C . LEU A 1 257 ? 13.519 -8.176 -5.263 1.00 50.19 257 LEU A C 1
ATOM 2045 O O . LEU A 1 257 ? 13.817 -7.045 -5.642 1.00 50.19 257 LEU A O 1
ATOM 2049 N N . LEU A 1 258 ? 12.282 -8.640 -5.423 1.00 48.41 258 LEU A N 1
ATOM 2050 C CA . LEU A 1 258 ? 11.173 -7.902 -6.026 1.00 48.41 258 LEU A CA 1
ATOM 2051 C C . LEU A 1 258 ? 10.144 -7.434 -4.979 1.00 48.41 258 LEU A C 1
ATOM 2053 O O . LEU A 1 258 ? 9.246 -6.653 -5.274 1.00 48.41 258 LEU A O 1
ATOM 2057 N N . GLU A 1 259 ? 10.253 -7.859 -3.723 1.00 47.78 259 GLU A N 1
ATOM 2058 C CA . GLU A 1 259 ? 9.531 -7.238 -2.603 1.00 47.78 259 GLU A CA 1
ATOM 2059 C C . GLU A 1 259 ? 10.264 -6.004 -2.052 1.00 47.78 259 GLU A C 1
ATOM 2061 O O . GLU A 1 259 ? 9.781 -5.345 -1.130 1.00 47.78 259 GLU A O 1
ATOM 2066 N N . LEU A 1 260 ? 11.370 -5.624 -2.704 1.00 49.50 260 LEU A N 1
ATOM 2067 C CA . LEU A 1 260 ? 12.015 -4.322 -2.605 1.00 49.50 260 LEU A CA 1
ATOM 2068 C C . LEU A 1 260 ? 11.054 -3.228 -3.078 1.00 49.50 260 LEU A C 1
ATOM 2070 O O . LEU A 1 260 ? 10.984 -2.848 -4.244 1.00 49.50 260 LEU A O 1
ATOM 2074 N N . SER A 1 261 ? 10.267 -2.745 -2.129 1.00 43.19 261 SER A N 1
ATOM 2075 C CA . SER A 1 261 ? 9.515 -1.505 -2.202 1.00 43.19 261 SER A CA 1
ATOM 2076 C C . SER A 1 261 ? 10.458 -0.361 -2.601 1.00 43.19 261 SER A C 1
ATOM 2078 O O . SER A 1 261 ? 11.114 0.231 -1.754 1.00 43.19 261 SER A O 1
ATOM 2080 N N . ASP A 1 262 ? 10.502 -0.001 -3.887 1.00 42.34 262 ASP A N 1
ATOM 2081 C CA . ASP A 1 262 ? 11.182 1.219 -4.369 1.00 42.34 262 ASP A CA 1
ATOM 2082 C C . ASP A 1 262 ? 10.520 2.517 -3.832 1.00 42.34 262 ASP A C 1
ATOM 2084 O O . ASP A 1 262 ? 10.921 3.620 -4.188 1.00 42.34 262 ASP A O 1
ATOM 2088 N N . TYR A 1 263 ? 9.482 2.426 -2.984 1.00 43.47 263 TYR A N 1
ATOM 2089 C CA . TYR A 1 263 ? 9.017 3.578 -2.197 1.00 43.47 263 TYR A CA 1
ATOM 2090 C C . TYR A 1 263 ? 9.977 3.906 -1.046 1.00 43.47 263 TYR A C 1
ATOM 2092 O O . TYR A 1 263 ? 10.005 5.042 -0.572 1.00 43.47 263 TYR A O 1
ATOM 2100 N N . ASP A 1 264 ? 10.790 2.932 -0.637 1.00 45.09 264 ASP A N 1
ATOM 2101 C CA . ASP A 1 264 ? 11.796 3.057 0.405 1.00 45.09 264 ASP A CA 1
ATOM 2102 C C . ASP A 1 264 ? 13.175 3.213 -0.236 1.00 45.09 264 ASP A C 1
ATOM 2104 O O . ASP A 1 264 ? 14.070 2.386 -0.051 1.00 45.09 264 ASP A O 1
ATOM 2108 N N . GLU A 1 265 ? 13.355 4.288 -1.009 1.00 42.44 265 GLU A N 1
ATOM 2109 C CA . GLU A 1 265 ? 14.689 4.764 -1.371 1.00 42.44 265 GLU A CA 1
ATOM 2110 C C . GLU A 1 265 ? 15.498 5.013 -0.083 1.00 42.44 265 GLU A C 1
ATOM 2112 O O . GLU A 1 265 ? 15.472 6.079 0.521 1.00 42.44 265 GLU A O 1
ATOM 2117 N N . GLY A 1 266 ? 16.237 3.995 0.357 1.00 44.72 266 GLY A N 1
ATOM 2118 C CA . GLY A 1 266 ? 17.541 4.204 0.964 1.00 44.72 266 GLY A CA 1
ATOM 2119 C C . GLY A 1 266 ? 17.770 3.809 2.417 1.00 44.72 266 GLY A C 1
ATOM 2120 O O . GLY A 1 266 ? 18.924 3.935 2.820 1.00 44.72 266 GLY A O 1
ATOM 2121 N N . ILE A 1 267 ? 16.808 3.322 3.221 1.00 49.44 267 ILE A N 1
ATOM 2122 C CA . ILE A 1 267 ? 17.158 2.976 4.623 1.00 49.44 267 ILE A CA 1
ATOM 2123 C C . ILE A 1 267 ? 16.656 1.630 5.156 1.00 49.44 267 ILE A C 1
ATOM 2125 O O . ILE A 1 267 ? 17.416 1.006 5.893 1.00 49.44 267 ILE A O 1
ATOM 2129 N N . VAL A 1 268 ? 15.462 1.119 4.830 1.00 52.78 268 VAL A N 1
ATOM 2130 C CA . VAL A 1 268 ? 14.996 -0.144 5.448 1.00 52.78 268 VAL A CA 1
ATOM 2131 C C . VAL A 1 268 ? 14.349 -1.089 4.442 1.00 52.78 268 VAL A C 1
ATOM 2133 O O . VAL A 1 268 ? 13.284 -0.801 3.913 1.00 52.78 268 VAL A O 1
ATOM 2136 N N . HIS A 1 269 ? 14.958 -2.259 4.230 1.00 62.16 269 HIS A N 1
ATOM 2137 C CA . HIS A 1 269 ? 14.318 -3.364 3.513 1.00 62.16 269 HIS A CA 1
ATOM 2138 C C . HIS A 1 269 ? 13.291 -4.008 4.442 1.00 62.16 269 HIS A C 1
ATOM 2140 O O . HIS A 1 269 ? 13.683 -4.668 5.401 1.00 62.16 269 HIS A O 1
ATOM 2146 N N . PHE A 1 270 ? 11.999 -3.803 4.202 1.00 72.25 270 PHE A N 1
ATOM 2147 C CA . PHE A 1 270 ? 10.945 -4.249 5.108 1.00 72.25 270 PHE A CA 1
ATOM 2148 C C . PHE A 1 270 ? 9.865 -5.041 4.381 1.00 72.25 270 PHE A C 1
ATOM 2150 O O . PHE A 1 270 ? 9.200 -4.532 3.482 1.00 72.25 270 PHE A O 1
ATOM 2157 N N . HIS A 1 271 ? 9.587 -6.243 4.880 1.00 77.25 271 HIS A N 1
ATOM 2158 C CA . HIS A 1 271 ? 8.334 -6.928 4.601 1.00 77.25 271 HIS A CA 1
ATOM 2159 C C . HIS A 1 271 ? 7.762 -7.551 5.871 1.00 77.25 271 HIS A C 1
ATOM 2161 O O . HIS A 1 271 ? 8.470 -7.862 6.833 1.00 77.25 271 HIS A O 1
ATOM 2167 N N . VAL A 1 272 ? 6.442 -7.728 5.876 1.00 84.44 272 VAL A N 1
ATOM 2168 C CA . VAL A 1 272 ? 5.753 -8.431 6.962 1.00 84.44 272 VAL A CA 1
ATOM 2169 C C . VAL A 1 272 ? 5.808 -9.932 6.683 1.00 84.44 272 VAL A C 1
ATOM 2171 O O . VAL A 1 272 ? 5.307 -10.326 5.624 1.00 84.44 272 VAL A O 1
ATOM 2174 N N . PRO A 1 273 ? 6.345 -10.766 7.591 1.00 86.81 273 PRO A N 1
ATOM 2175 C CA . PRO A 1 273 ? 6.485 -12.198 7.355 1.00 86.81 273 PRO A CA 1
ATOM 2176 C C . PRO A 1 273 ? 5.133 -12.904 7.261 1.00 86.81 273 PRO A C 1
ATOM 2178 O O . PRO A 1 273 ? 4.137 -12.473 7.854 1.00 86.81 273 PRO A O 1
ATOM 2181 N N . TYR A 1 274 ? 5.095 -14.009 6.522 1.00 87.25 274 TYR A N 1
ATOM 2182 C CA . TYR A 1 274 ? 3.899 -14.821 6.351 1.00 87.25 274 TYR A CA 1
ATOM 2183 C C . TYR A 1 274 ? 4.254 -16.266 6.015 1.00 87.25 274 TYR A C 1
ATOM 2185 O O . TYR A 1 274 ? 5.075 -16.528 5.148 1.00 87.25 274 TYR A O 1
ATOM 2193 N N . GLY A 1 275 ? 3.606 -17.234 6.649 1.00 88.56 275 GLY A N 1
ATOM 2194 C CA . GLY A 1 275 ? 3.901 -18.645 6.415 1.00 88.56 275 GLY A CA 1
ATOM 2195 C C . GLY A 1 275 ? 3.510 -19.507 7.595 1.00 88.56 275 GLY A C 1
ATOM 2196 O O . GLY A 1 275 ? 2.972 -19.007 8.587 1.00 88.56 275 GLY A O 1
ATOM 2197 N N . ASP A 1 276 ? 3.795 -20.801 7.499 1.00 90.31 276 ASP A N 1
ATOM 2198 C CA . ASP A 1 276 ? 3.466 -21.721 8.579 1.00 90.31 276 ASP A CA 1
ATOM 2199 C C . ASP A 1 276 ? 4.148 -21.307 9.898 1.00 90.31 276 ASP A C 1
ATOM 2201 O O . ASP A 1 276 ? 5.309 -20.897 9.947 1.00 90.31 276 ASP A O 1
ATOM 2205 N N . GLY A 1 277 ? 3.387 -21.339 10.990 1.00 90.38 277 GLY A N 1
ATOM 2206 C CA . GLY A 1 277 ? 3.832 -20.852 12.298 1.00 90.38 277 GLY A CA 1
ATOM 2207 C C . GLY A 1 277 ? 3.881 -19.324 12.478 1.00 90.38 277 GLY A C 1
ATOM 2208 O O . GLY A 1 277 ? 4.270 -18.873 13.562 1.00 90.38 277 GLY A O 1
ATOM 2209 N N . TRP A 1 278 ? 3.490 -18.508 11.492 1.00 93.75 278 TRP A N 1
ATOM 2210 C CA . TRP A 1 278 ? 3.288 -17.064 11.681 1.00 93.75 278 TRP A CA 1
ATOM 2211 C C . TRP A 1 278 ? 1.864 -16.763 12.159 1.00 93.75 278 TRP A C 1
ATOM 2213 O O . TRP A 1 278 ? 0.882 -16.937 11.436 1.00 93.75 278 TRP A O 1
ATOM 2223 N N . THR A 1 279 ? 1.759 -16.307 13.408 1.00 95.50 279 THR A N 1
ATOM 2224 C CA . THR A 1 279 ? 0.521 -15.835 14.048 1.00 95.50 279 THR A CA 1
ATOM 2225 C C . THR A 1 279 ? 0.540 -14.315 14.194 1.00 95.50 279 THR A C 1
ATOM 2227 O O . THR A 1 279 ? 1.610 -13.706 14.152 1.00 95.50 279 THR A O 1
ATOM 2230 N N . ALA A 1 280 ? -0.623 -13.694 14.423 1.00 95.88 280 ALA A N 1
ATOM 2231 C CA . ALA A 1 280 ? -0.708 -12.256 14.691 1.00 95.88 280 ALA A CA 1
ATOM 2232 C C . ALA A 1 280 ? 0.208 -11.824 15.854 1.00 95.88 280 ALA A C 1
ATOM 2234 O O . ALA A 1 280 ? 0.963 -10.865 15.714 1.00 95.88 280 ALA A O 1
ATOM 2235 N N . ASP A 1 281 ? 0.225 -12.585 16.953 1.00 96.06 281 ASP A N 1
ATOM 2236 C CA . ASP A 1 281 ? 1.079 -12.297 18.112 1.00 96.06 281 ASP A CA 1
ATOM 2237 C C . ASP A 1 281 ? 2.572 -12.396 17.774 1.00 96.06 281 ASP A C 1
ATOM 2239 O O . ASP A 1 281 ? 3.370 -11.573 18.222 1.00 96.06 281 ASP A O 1
ATOM 2243 N N . ARG A 1 282 ? 2.965 -13.382 16.953 1.00 95.38 282 ARG A N 1
ATOM 2244 C CA . ARG A 1 282 ? 4.359 -13.554 16.523 1.00 95.38 282 ARG A CA 1
ATOM 2245 C C . ARG A 1 282 ? 4.800 -12.426 15.594 1.00 95.38 282 ARG A C 1
ATOM 2247 O O . ARG A 1 282 ? 5.894 -11.900 15.776 1.00 95.38 282 ARG A O 1
ATOM 2254 N N . ILE A 1 283 ? 3.952 -12.037 14.638 1.00 94.88 283 ILE A N 1
ATOM 2255 C CA . ILE A 1 283 ? 4.198 -10.883 13.759 1.00 94.88 283 ILE A CA 1
ATOM 2256 C C . ILE A 1 283 ? 4.390 -9.631 14.616 1.00 94.88 283 ILE A C 1
ATOM 2258 O O . ILE A 1 283 ? 5.397 -8.940 14.483 1.00 94.88 283 ILE A O 1
ATOM 2262 N N . GLN A 1 284 ? 3.467 -9.373 15.545 1.00 95.44 284 GLN A N 1
ATOM 2263 C CA . GLN A 1 284 ? 3.545 -8.217 16.429 1.00 95.44 284 GLN A CA 1
ATOM 2264 C C . GLN A 1 284 ? 4.813 -8.217 17.281 1.00 95.44 284 GLN A C 1
ATOM 2266 O O . GLN A 1 284 ? 5.498 -7.198 17.348 1.00 95.44 284 GLN A O 1
ATOM 2271 N N . PHE A 1 285 ? 5.157 -9.351 17.887 1.00 94.81 285 PHE A N 1
ATOM 2272 C CA . PHE A 1 285 ? 6.366 -9.481 18.691 1.00 94.81 285 PHE A CA 1
ATOM 2273 C C . PHE A 1 285 ? 7.636 -9.193 17.882 1.00 94.81 285 PHE A C 1
ATOM 2275 O O . PHE A 1 285 ? 8.465 -8.395 18.318 1.00 94.81 285 PHE A O 1
ATOM 2282 N N . GLU A 1 286 ? 7.793 -9.806 16.706 1.00 92.75 286 GLU A N 1
ATOM 2283 C CA . GLU A 1 286 ? 9.005 -9.643 15.896 1.00 92.75 286 GLU A CA 1
ATOM 2284 C C . GLU A 1 286 ? 9.157 -8.216 15.365 1.00 92.75 286 GLU A C 1
ATOM 2286 O O . GLU A 1 286 ? 10.248 -7.647 15.435 1.00 92.75 286 GLU A O 1
ATOM 2291 N N . LEU A 1 287 ? 8.068 -7.600 14.901 1.00 91.81 287 LEU A N 1
ATOM 2292 C CA . LEU A 1 287 ? 8.105 -6.226 14.403 1.00 91.81 287 LEU A CA 1
ATOM 2293 C C . LEU A 1 287 ? 8.388 -5.215 15.524 1.00 91.81 287 LEU A C 1
ATOM 2295 O O . LEU A 1 287 ? 9.252 -4.353 15.362 1.00 91.81 287 LEU A O 1
ATOM 2299 N N . MET A 1 288 ? 7.747 -5.359 16.690 1.00 91.69 288 MET A N 1
ATOM 2300 C CA . MET A 1 288 ? 8.027 -4.509 17.857 1.00 91.69 288 MET A CA 1
ATOM 2301 C C . MET A 1 288 ? 9.461 -4.678 18.365 1.00 91.69 288 MET A C 1
ATOM 2303 O O . MET A 1 288 ? 10.109 -3.706 18.750 1.00 91.69 288 MET A O 1
ATOM 2307 N N . LYS A 1 289 ? 9.981 -5.909 18.357 1.00 91.12 289 LYS A N 1
ATOM 2308 C CA . LYS A 1 289 ? 11.363 -6.202 18.745 1.00 91.12 289 LYS A CA 1
ATOM 2309 C C . LYS A 1 289 ? 12.360 -5.527 17.802 1.00 91.12 289 LYS A C 1
ATOM 2311 O O . LYS A 1 289 ? 13.317 -4.925 18.287 1.00 91.12 289 LYS A O 1
ATOM 2316 N N . LYS A 1 290 ? 12.151 -5.609 16.483 1.00 88.06 290 LYS A N 1
ATOM 2317 C CA . LYS A 1 290 ? 13.015 -4.940 15.496 1.00 88.06 290 LYS A CA 1
ATOM 2318 C C . LYS A 1 290 ? 12.973 -3.415 15.651 1.00 88.06 290 LYS A C 1
ATOM 2320 O O . LYS A 1 290 ? 14.034 -2.792 15.677 1.00 88.06 290 LYS A O 1
ATOM 2325 N N . ASP A 1 291 ? 11.788 -2.839 15.866 1.00 89.06 291 ASP A N 1
ATOM 2326 C CA . ASP A 1 291 ? 11.628 -1.397 16.097 1.00 89.06 291 ASP A CA 1
ATOM 2327 C C . ASP A 1 291 ? 12.360 -0.925 17.352 1.00 89.06 291 ASP A C 1
ATOM 2329 O O . ASP A 1 291 ? 13.139 0.029 17.296 1.00 89.06 291 ASP A O 1
ATOM 2333 N N . LEU A 1 292 ? 12.211 -1.656 18.458 1.00 89.44 292 LEU A N 1
ATOM 2334 C CA . LEU A 1 292 ? 12.905 -1.353 19.703 1.00 89.44 292 LEU A CA 1
ATOM 2335 C C . LEU A 1 292 ? 14.431 -1.404 19.541 1.00 89.44 292 LEU A C 1
ATOM 2337 O O . LEU A 1 292 ? 15.126 -0.503 20.009 1.00 89.44 292 LEU A O 1
ATOM 2341 N N . LEU A 1 293 ? 14.958 -2.443 18.884 1.00 87.50 293 LEU A N 1
ATOM 2342 C CA . LEU A 1 293 ? 16.400 -2.615 18.681 1.00 87.50 293 LEU A CA 1
ATOM 2343 C C . LEU A 1 293 ? 16.993 -1.495 17.818 1.00 87.50 293 LEU A C 1
ATOM 2345 O O . LEU A 1 293 ? 18.048 -0.952 18.154 1.00 87.50 293 LEU A O 1
ATOM 2349 N N . MET A 1 294 ? 16.304 -1.125 16.737 1.00 84.00 294 MET A N 1
ATOM 2350 C CA . MET A 1 294 ? 16.725 -0.032 15.864 1.00 84.00 294 MET A CA 1
ATOM 2351 C C . MET A 1 294 ? 16.709 1.306 16.616 1.00 84.00 294 MET A C 1
ATOM 2353 O O . MET A 1 294 ? 17.702 2.038 16.622 1.00 84.00 294 MET A O 1
ATOM 2357 N N . ASN A 1 295 ? 15.617 1.597 17.327 1.00 86.38 295 ASN A N 1
ATOM 2358 C CA . ASN A 1 295 ? 15.463 2.857 18.046 1.00 86.38 295 ASN A CA 1
ATOM 2359 C C . ASN A 1 295 ? 16.379 2.972 19.266 1.00 86.38 295 ASN A C 1
ATOM 2361 O O . ASN A 1 295 ? 16.856 4.064 19.557 1.00 86.38 295 ASN A O 1
ATOM 2365 N N . GLN A 1 296 ? 16.741 1.873 19.932 1.00 86.56 296 GLN A N 1
ATOM 2366 C CA . GLN A 1 296 ? 17.724 1.907 21.019 1.00 86.56 296 GLN A CA 1
ATOM 2367 C C . GLN A 1 296 ? 19.080 2.471 20.556 1.00 86.56 296 GLN A C 1
ATOM 2369 O O . GLN A 1 296 ? 19.712 3.243 21.284 1.00 86.56 296 GLN A O 1
ATOM 2374 N N . LYS A 1 297 ? 19.526 2.104 19.347 1.00 81.88 297 LYS A N 1
ATOM 2375 C CA . LYS A 1 297 ? 20.757 2.632 18.741 1.00 81.88 297 LYS A CA 1
ATOM 2376 C C . LYS A 1 297 ? 20.597 4.110 18.369 1.00 81.88 297 LYS A C 1
ATOM 2378 O O . LYS A 1 297 ? 21.427 4.930 18.760 1.00 81.88 297 LYS A O 1
ATOM 2383 N N . LEU A 1 298 ? 19.506 4.453 17.681 1.00 81.50 298 LEU A N 1
ATOM 2384 C CA . LEU A 1 298 ? 19.239 5.812 17.195 1.00 81.50 298 LEU A CA 1
ATOM 2385 C C . LEU A 1 298 ? 19.059 6.833 18.324 1.00 81.50 298 LEU A C 1
ATOM 2387 O O . LEU A 1 298 ? 19.618 7.923 18.244 1.00 81.50 298 LEU A O 1
ATOM 2391 N N . ILE A 1 299 ? 18.369 6.470 19.408 1.00 84.12 299 ILE A N 1
ATOM 2392 C CA . ILE A 1 299 ? 18.212 7.328 20.591 1.00 84.12 299 ILE A CA 1
ATOM 2393 C C . ILE A 1 299 ? 19.576 7.653 21.197 1.00 84.12 299 ILE A C 1
ATOM 2395 O O . ILE A 1 299 ? 19.851 8.803 21.528 1.00 84.12 299 ILE A O 1
ATOM 2399 N N . ARG A 1 300 ? 20.440 6.643 21.342 1.00 81.31 300 ARG A N 1
ATOM 2400 C CA . ARG A 1 300 ? 21.762 6.809 21.953 1.00 81.31 300 ARG A CA 1
ATOM 2401 C C . ARG A 1 300 ? 22.678 7.706 21.118 1.00 81.31 300 ARG A C 1
ATOM 2403 O O . ARG A 1 300 ? 23.455 8.460 21.691 1.00 81.31 300 ARG A O 1
ATOM 2410 N N . GLU A 1 301 ? 22.624 7.582 19.796 1.00 81.00 301 GLU A N 1
ATOM 2411 C CA . GLU A 1 301 ? 23.548 8.261 18.877 1.00 81.00 301 GLU A CA 1
ATOM 2412 C C . GLU A 1 301 ? 23.037 9.635 18.424 1.00 81.00 301 GLU A C 1
ATOM 2414 O O . GLU A 1 301 ? 23.826 10.566 18.289 1.00 81.00 301 GLU A O 1
ATOM 2419 N N . HIS A 1 302 ? 21.725 9.776 18.232 1.00 78.69 302 HIS A N 1
ATOM 2420 C CA . HIS A 1 302 ? 21.112 10.935 17.577 1.00 78.69 302 HIS A CA 1
ATOM 2421 C C . HIS A 1 302 ? 19.952 11.555 18.373 1.00 78.69 302 HIS A C 1
ATOM 2423 O O . HIS A 1 302 ? 19.476 12.628 18.014 1.00 78.69 302 HIS A O 1
ATOM 2429 N N . GLY A 1 303 ? 19.475 10.909 19.445 1.00 80.19 303 GLY A N 1
ATOM 2430 C CA . GLY A 1 303 ? 18.364 11.419 20.259 1.00 80.19 303 GLY A CA 1
ATOM 2431 C C . GLY A 1 303 ? 17.004 11.421 19.551 1.00 80.19 303 GLY A C 1
ATOM 2432 O O . GLY A 1 303 ? 16.099 12.129 19.987 1.00 80.19 303 GLY A O 1
ATOM 2433 N N . ILE A 1 304 ? 16.855 10.648 18.470 1.00 81.38 304 ILE A N 1
ATOM 2434 C CA . ILE A 1 304 ? 15.629 10.562 17.665 1.00 81.38 304 ILE A CA 1
ATOM 2435 C C . ILE A 1 304 ? 15.123 9.123 17.579 1.00 81.38 304 ILE A C 1
ATOM 2437 O O . ILE A 1 304 ? 15.885 8.165 17.716 1.00 81.38 304 ILE A O 1
ATOM 2441 N N . HIS A 1 305 ? 13.824 8.989 17.331 1.00 85.38 305 HIS A N 1
ATOM 2442 C CA . HIS A 1 305 ? 13.168 7.731 16.992 1.00 85.38 305 HIS A CA 1
ATOM 2443 C C . HIS A 1 305 ? 12.806 7.739 15.503 1.00 85.38 305 HIS A C 1
ATOM 2445 O O . HIS A 1 305 ? 12.335 8.755 14.990 1.00 85.38 305 HIS A O 1
ATOM 2451 N N . ARG A 1 306 ? 12.975 6.603 14.833 1.00 86.31 306 ARG A N 1
ATOM 2452 C CA . ARG A 1 306 ? 12.536 6.333 13.463 1.00 86.31 306 ARG A CA 1
ATOM 2453 C C . ARG A 1 306 ? 11.685 5.069 13.489 1.00 86.31 306 ARG A C 1
ATOM 2455 O O . ARG A 1 306 ? 12.160 4.027 13.924 1.00 86.31 306 ARG A O 1
ATOM 2462 N N . HIS A 1 307 ? 10.432 5.153 13.056 1.00 87.56 307 HIS A N 1
ATOM 2463 C CA . HIS A 1 307 ? 9.516 4.011 13.043 1.00 87.56 307 HIS A CA 1
ATOM 2464 C C . HIS A 1 307 ? 9.221 3.608 11.604 1.00 87.56 307 HIS A C 1
ATOM 2466 O O . HIS A 1 307 ? 8.627 4.375 10.854 1.00 87.56 307 HIS A O 1
ATOM 2472 N N . VAL A 1 308 ? 9.651 2.410 11.213 1.00 85.56 308 VAL A N 1
ATOM 2473 C CA . VAL A 1 308 ? 9.359 1.841 9.880 1.00 85.56 308 VAL A CA 1
ATOM 2474 C C . VAL A 1 308 ? 7.922 1.340 9.837 1.00 85.56 308 VAL A C 1
ATOM 2476 O O . VAL A 1 308 ? 7.203 1.497 8.853 1.00 85.56 308 VAL A O 1
ATOM 2479 N N . THR A 1 309 ? 7.493 0.743 10.947 1.00 90.25 309 THR A N 1
ATOM 2480 C CA . THR A 1 309 ? 6.162 0.189 11.107 1.00 90.25 309 THR A CA 1
ATOM 2481 C C . THR A 1 309 ? 5.647 0.398 12.523 1.00 90.25 309 THR A C 1
ATOM 2483 O O . THR A 1 309 ? 6.422 0.544 13.468 1.00 90.25 309 THR A O 1
ATOM 2486 N N . TRP A 1 310 ? 4.327 0.388 12.666 1.00 93.19 310 TRP A N 1
ATOM 2487 C CA . TRP A 1 310 ? 3.639 0.403 13.947 1.00 93.19 310 TRP A CA 1
ATOM 2488 C C . TRP A 1 310 ? 2.604 -0.716 13.984 1.00 93.19 310 TRP A C 1
ATOM 2490 O O . TRP A 1 310 ? 1.871 -0.916 13.015 1.00 93.19 310 TRP A O 1
ATOM 2500 N N . VAL A 1 311 ? 2.542 -1.465 15.085 1.00 95.06 311 VAL A N 1
ATOM 2501 C CA . VAL A 1 311 ? 1.721 -2.682 15.168 1.00 95.06 311 VAL A CA 1
ATOM 2502 C C . VAL A 1 311 ? 0.757 -2.621 16.343 1.00 95.06 311 VAL A C 1
ATOM 2504 O O . VAL A 1 311 ? 1.132 -2.212 17.441 1.00 95.06 311 VAL A O 1
ATOM 2507 N N . GLY A 1 312 ? -0.482 -3.060 16.130 1.00 95.25 312 GLY A N 1
ATOM 2508 C CA . GLY A 1 312 ? -1.496 -3.124 17.178 1.00 95.25 312 GLY A CA 1
ATOM 2509 C C . GLY A 1 312 ? -2.903 -3.330 16.632 1.00 95.25 312 GLY A C 1
ATOM 2510 O O . GLY A 1 312 ? -3.105 -3.859 15.547 1.00 95.25 312 GLY A O 1
ATOM 2511 N N . THR A 1 313 ? -3.912 -2.914 17.390 1.00 96.44 313 THR A N 1
ATOM 2512 C CA . THR A 1 313 ? -5.297 -2.856 16.896 1.00 96.44 313 THR A CA 1
ATOM 2513 C C . THR A 1 313 ? -5.461 -1.759 15.844 1.00 96.44 313 THR A C 1
ATOM 2515 O O . THR A 1 313 ? -4.694 -0.798 15.820 1.00 96.44 313 THR A O 1
ATOM 2518 N N . MET A 1 314 ? -6.521 -1.829 15.028 1.00 96.81 314 MET A N 1
ATOM 2519 C CA . MET A 1 314 ? -6.824 -0.759 14.065 1.00 96.81 314 MET A CA 1
ATOM 2520 C C . MET A 1 314 ? -6.909 0.623 14.728 1.00 96.81 314 MET A C 1
ATOM 2522 O O . MET A 1 314 ? -6.366 1.582 14.200 1.00 96.81 314 MET A O 1
ATOM 2526 N N . ALA A 1 315 ? -7.524 0.724 15.911 1.00 94.75 315 ALA A N 1
ATOM 2527 C CA . ALA A 1 315 ? -7.582 1.983 16.650 1.00 94.75 315 ALA A CA 1
ATOM 2528 C C . ALA A 1 315 ? -6.179 2.486 17.029 1.00 94.75 315 ALA A C 1
ATOM 2530 O O . ALA A 1 315 ? -5.866 3.640 16.787 1.00 94.75 315 ALA A O 1
ATOM 2531 N N . GLN A 1 316 ? -5.308 1.616 17.547 1.00 93.81 316 GLN A N 1
ATOM 2532 C CA . GLN A 1 316 ? -3.931 1.989 17.893 1.00 93.81 316 GLN A CA 1
ATOM 2533 C C . GLN A 1 316 ? -3.087 2.379 16.676 1.00 93.81 316 GLN A C 1
ATOM 2535 O O . GLN A 1 316 ? -2.197 3.209 16.815 1.00 93.81 316 GLN A O 1
ATOM 2540 N N . CYS A 1 317 ? -3.344 1.784 15.508 1.00 94.38 317 CYS A N 1
ATOM 2541 C CA . CYS A 1 317 ? -2.668 2.154 14.268 1.00 94.38 317 CYS A CA 1
ATOM 2542 C C . CYS A 1 317 ? -3.126 3.503 13.713 1.00 94.38 317 CYS A C 1
ATOM 2544 O O . CYS A 1 317 ? -2.342 4.130 13.022 1.00 94.38 317 CYS A O 1
ATOM 2546 N N . LEU A 1 318 ? -4.364 3.935 13.976 1.00 92.12 318 LEU A N 1
ATOM 2547 C CA . LEU A 1 318 ? -4.881 5.228 13.507 1.00 92.12 318 LEU A CA 1
ATOM 2548 C C . LEU A 1 318 ? -4.425 6.412 14.376 1.00 92.12 318 LEU A C 1
ATOM 2550 O O . LEU A 1 318 ? -4.425 7.552 13.911 1.00 92.12 318 LEU A O 1
ATOM 2554 N N . GLU A 1 319 ? -4.042 6.144 15.622 1.00 90.00 319 GLU A N 1
ATOM 2555 C CA . GLU A 1 319 ? -3.541 7.140 16.572 1.00 90.00 319 GLU A CA 1
ATOM 2556 C C . GLU A 1 319 ? -2.038 7.418 16.396 1.00 90.00 319 GLU A C 1
ATOM 2558 O O . GLU A 1 319 ? -1.370 6.845 15.537 1.00 90.00 319 GLU A O 1
ATOM 2563 N N . ASP A 1 320 ? -1.496 8.322 17.219 1.00 85.19 320 ASP A N 1
ATOM 2564 C CA . ASP A 1 320 ? -0.065 8.641 17.229 1.00 85.19 320 ASP A CA 1
ATOM 2565 C C . ASP A 1 320 ? 0.794 7.397 17.523 1.00 85.19 320 ASP A C 1
ATOM 2567 O O . ASP A 1 320 ? 0.712 6.829 18.619 1.00 85.19 320 ASP A O 1
ATOM 2571 N N . CYS A 1 321 ? 1.646 7.005 16.563 1.00 81.06 321 CYS A N 1
ATOM 2572 C CA . CYS A 1 321 ? 2.551 5.866 16.724 1.00 81.06 321 CYS A CA 1
ATOM 2573 C C . CYS A 1 321 ? 3.519 6.058 17.893 1.00 81.06 321 CYS A C 1
ATOM 2575 O O . CYS A 1 321 ? 3.923 5.089 18.522 1.00 81.06 321 CYS A O 1
ATOM 2577 N N . CYS A 1 322 ? 3.936 7.287 18.212 1.00 81.56 322 CYS A N 1
ATOM 2578 C CA . CYS A 1 322 ? 4.890 7.498 19.290 1.00 81.56 322 CYS A CA 1
ATOM 2579 C C . CYS A 1 322 ? 4.801 8.905 19.876 1.00 81.56 322 CYS A C 1
ATOM 2581 O O . CYS A 1 322 ? 5.321 9.877 19.330 1.00 81.56 322 CYS A O 1
ATOM 2583 N N . GLN A 1 323 ? 4.278 8.991 21.099 1.00 76.31 323 GLN A N 1
ATOM 2584 C CA . GLN A 1 323 ? 4.172 10.257 21.832 1.00 76.31 323 GLN A CA 1
ATOM 2585 C C . GLN A 1 323 ? 5.527 10.932 22.121 1.00 76.31 323 GLN A C 1
ATOM 2587 O O . GLN A 1 323 ? 5.564 12.118 22.464 1.00 76.31 323 GLN A O 1
ATOM 2592 N N . ALA A 1 324 ? 6.637 10.187 22.051 1.00 74.75 324 ALA A N 1
ATOM 2593 C CA . ALA A 1 324 ? 7.983 10.745 22.173 1.00 74.75 324 ALA A CA 1
ATOM 2594 C C . ALA A 1 324 ? 8.434 11.412 20.864 1.00 74.75 324 ALA A C 1
ATOM 2596 O O . ALA A 1 324 ? 9.013 12.499 20.912 1.00 74.75 324 ALA A O 1
ATOM 2597 N N . CYS A 1 325 ? 8.102 10.816 19.711 1.00 71.38 325 CYS A N 1
ATOM 2598 C CA . CYS A 1 325 ? 8.410 11.367 18.393 1.00 71.38 325 CYS A CA 1
ATOM 2599 C C . CYS A 1 325 ? 7.811 12.757 18.209 1.00 71.38 325 CYS A C 1
ATOM 2601 O O . CYS A 1 325 ? 8.524 13.709 17.889 1.00 71.38 325 CYS A O 1
ATOM 2603 N N . SER A 1 326 ? 6.523 12.890 18.527 1.00 63.38 326 SER A N 1
ATOM 2604 C CA . SER A 1 326 ? 5.730 14.113 18.357 1.00 63.38 326 SER A CA 1
ATOM 2605 C C . SER A 1 326 ? 6.267 15.335 19.118 1.00 63.38 326 SER A C 1
ATOM 2607 O O . SER A 1 326 ? 5.846 16.457 18.852 1.00 63.38 326 SER A O 1
ATOM 2609 N N . LYS A 1 327 ? 7.207 15.151 20.056 1.00 61.00 327 LYS A N 1
ATOM 2610 C CA . LYS A 1 327 ? 7.813 16.230 20.858 1.00 61.00 327 LYS A CA 1
ATOM 2611 C C . LYS A 1 327 ? 9.203 16.652 20.385 1.00 61.00 327 LYS A C 1
ATOM 2613 O O . LYS A 1 327 ? 9.679 17.699 20.812 1.00 61.00 327 LYS A O 1
ATOM 2618 N N . SER A 1 328 ? 9.873 15.837 19.570 1.00 61.75 328 SER A N 1
ATOM 2619 C CA . SER A 1 328 ? 11.309 15.996 19.304 1.00 61.75 328 SER A CA 1
ATOM 2620 C C . SER A 1 328 ? 11.637 17.095 18.287 1.00 61.75 328 SER A C 1
ATOM 2622 O O . SER A 1 328 ? 12.722 17.659 18.361 1.00 61.75 328 SER A O 1
ATOM 2624 N N . GLY A 1 329 ? 10.717 17.429 17.370 1.00 62.69 329 GLY A N 1
ATOM 2625 C CA . GLY A 1 329 ? 10.818 18.564 16.434 1.00 62.69 329 GLY A CA 1
ATOM 2626 C C . GLY A 1 329 ? 11.992 18.546 15.438 1.00 62.69 329 GLY A C 1
ATOM 2627 O O . GLY A 1 329 ? 12.074 19.440 14.604 1.00 62.69 329 GLY A O 1
ATOM 2628 N N . ASN A 1 330 ? 12.877 17.547 15.496 1.00 68.38 330 ASN A N 1
ATOM 2629 C CA . ASN A 1 330 ? 14.165 17.506 14.790 1.00 68.38 330 ASN A CA 1
ATOM 2630 C C . ASN A 1 330 ? 14.161 16.555 13.578 1.00 68.38 330 ASN A C 1
ATOM 2632 O O . ASN A 1 330 ? 15.180 15.936 13.275 1.00 68.38 330 ASN A O 1
ATOM 2636 N N . TYR A 1 331 ? 13.020 16.386 12.911 1.00 74.31 331 TYR A N 1
ATOM 2637 C CA . TYR A 1 331 ? 12.921 15.509 11.743 1.00 74.31 331 TYR A CA 1
ATOM 2638 C C . TYR A 1 331 ? 13.383 16.220 10.477 1.00 74.31 331 TYR A C 1
ATOM 2640 O O . TYR A 1 331 ? 12.996 17.359 10.222 1.00 74.31 331 TYR A O 1
ATOM 2648 N N . THR A 1 332 ? 14.200 15.537 9.681 1.00 81.19 332 THR A N 1
ATOM 2649 C CA . THR A 1 332 ? 14.543 15.985 8.328 1.00 81.19 332 THR A CA 1
ATOM 2650 C C . THR A 1 332 ? 13.403 15.678 7.355 1.00 81.19 332 THR A C 1
ATOM 2652 O O . THR A 1 332 ? 12.573 14.810 7.630 1.00 81.19 332 THR A O 1
ATOM 2655 N N . ASP A 1 333 ? 13.384 16.323 6.185 1.00 75.94 333 ASP A N 1
ATOM 2656 C CA . ASP A 1 333 ? 12.426 15.994 5.115 1.00 75.94 333 ASP A CA 1
ATOM 2657 C C . ASP A 1 333 ? 12.498 14.507 4.732 1.00 75.94 333 ASP A C 1
ATOM 2659 O O . ASP A 1 333 ? 11.476 13.855 4.531 1.00 75.94 333 ASP A O 1
ATOM 2663 N N . HIS A 1 334 ? 13.707 13.939 4.747 1.00 76.31 334 HIS A N 1
ATOM 2664 C CA . HIS A 1 334 ? 13.928 12.510 4.557 1.00 76.31 334 HIS A CA 1
ATOM 2665 C C . HIS A 1 334 ? 13.239 11.673 5.649 1.00 76.31 334 HIS A C 1
ATOM 2667 O O . HIS A 1 334 ? 12.644 10.633 5.361 1.00 76.31 334 HIS A O 1
ATOM 2673 N N . ASP A 1 335 ? 13.316 12.078 6.919 1.00 78.56 335 ASP A N 1
ATOM 2674 C CA . ASP A 1 335 ? 12.661 11.330 7.995 1.00 78.56 335 ASP A CA 1
ATOM 2675 C C . ASP A 1 335 ? 11.135 11.363 7.845 1.00 78.56 335 ASP A C 1
ATOM 2677 O O . ASP A 1 335 ? 10.465 10.347 8.032 1.00 78.56 335 ASP A O 1
ATOM 2681 N N . ILE A 1 336 ? 10.599 12.523 7.457 1.00 78.81 336 ILE A N 1
ATOM 2682 C CA . ILE A 1 336 ? 9.173 12.727 7.191 1.00 78.81 336 ILE A CA 1
ATOM 2683 C C . ILE A 1 336 ? 8.720 11.882 5.999 1.00 78.81 336 ILE A C 1
ATOM 2685 O O . ILE A 1 336 ? 7.608 11.362 6.015 1.00 78.81 336 ILE A O 1
ATOM 2689 N N . GLN A 1 337 ? 9.556 11.707 4.978 1.00 76.38 337 GLN A N 1
ATOM 2690 C CA . GLN A 1 337 ? 9.216 10.924 3.794 1.00 76.38 337 GLN A CA 1
ATOM 2691 C C . GLN A 1 337 ? 9.180 9.413 4.072 1.00 76.38 337 GLN A C 1
ATOM 2693 O O . GLN A 1 337 ? 8.237 8.748 3.648 1.00 76.38 337 GLN A O 1
ATOM 2698 N N . HIS A 1 338 ? 10.151 8.880 4.820 1.00 75.75 338 HIS A N 1
ATOM 2699 C CA . HIS A 1 338 ? 10.364 7.428 4.920 1.00 75.75 338 HIS A CA 1
ATOM 2700 C C . HIS A 1 338 ? 9.885 6.780 6.224 1.00 75.75 338 HIS A C 1
ATOM 2702 O O . HIS A 1 338 ? 9.662 5.572 6.255 1.00 75.75 338 HIS A O 1
ATOM 2708 N N . TYR A 1 339 ? 9.695 7.543 7.302 1.00 83.38 339 TYR A N 1
ATOM 2709 C CA . TYR A 1 339 ? 9.267 6.986 8.587 1.00 83.38 339 TYR A CA 1
ATOM 2710 C C . TYR A 1 339 ? 7.864 7.440 8.986 1.00 83.38 339 TYR A C 1
ATOM 2712 O O . TYR A 1 339 ? 7.315 8.442 8.508 1.00 83.38 339 TYR A O 1
ATOM 2720 N N . LEU A 1 340 ? 7.263 6.658 9.879 1.00 87.06 340 LEU A N 1
ATOM 2721 C CA . LEU A 1 340 ? 6.004 6.988 10.525 1.00 87.06 340 LEU A CA 1
ATOM 2722 C C . LEU A 1 340 ? 6.210 8.103 11.550 1.00 87.06 340 LEU A C 1
ATOM 2724 O O . LEU A 1 340 ? 7.167 8.095 12.328 1.00 87.06 340 LEU A O 1
ATOM 2728 N N . HIS A 1 341 ? 5.275 9.048 11.555 1.00 83.56 341 HIS A N 1
ATOM 2729 C CA . HIS A 1 341 ? 5.231 10.156 12.497 1.00 83.56 341 HIS A CA 1
ATOM 2730 C C . HIS A 1 341 ? 3.775 10.525 12.795 1.00 83.56 341 HIS A C 1
ATOM 2732 O O . HIS A 1 341 ? 2.955 10.631 11.882 1.00 83.56 341 HIS A O 1
ATOM 2738 N N . GLY A 1 342 ? 3.461 10.790 14.062 1.00 86.06 342 GLY A N 1
ATOM 2739 C CA . GLY A 1 342 ? 2.126 11.221 14.466 1.00 86.06 342 GLY A CA 1
ATOM 2740 C C . GLY A 1 342 ? 1.039 10.192 14.145 1.00 86.06 342 GLY A C 1
ATOM 2741 O O . GLY A 1 342 ? 1.286 8.987 14.160 1.00 86.06 342 GLY A O 1
ATOM 2742 N N . ARG A 1 343 ? -0.180 10.690 13.900 1.00 90.06 343 ARG A N 1
ATOM 2743 C CA . ARG A 1 343 ? -1.357 9.891 13.520 1.00 90.06 343 ARG A CA 1
ATOM 2744 C C . ARG A 1 343 ? -1.356 9.545 12.031 1.00 90.06 343 ARG A C 1
ATOM 2746 O O . ARG A 1 343 ? -0.685 10.213 11.243 1.00 90.06 343 ARG A O 1
ATOM 2753 N N . VAL A 1 344 ? -2.172 8.568 11.640 1.00 89.25 344 VAL A N 1
ATOM 2754 C CA . VAL A 1 344 ? -2.380 8.227 10.223 1.00 89.25 344 VAL A CA 1
ATOM 2755 C C . VAL A 1 344 ? -2.840 9.450 9.430 1.00 89.25 344 VAL A C 1
ATOM 2757 O O . VAL A 1 344 ? -3.721 10.199 9.855 1.00 89.25 344 VAL A O 1
ATOM 2760 N N . SER A 1 345 ? -2.242 9.632 8.255 1.00 86.31 345 SER A N 1
ATOM 2761 C CA . SER A 1 345 ? -2.646 10.622 7.266 1.00 86.31 345 SER A CA 1
ATOM 2762 C C . SER A 1 345 ? -3.016 9.936 5.956 1.00 86.31 345 SER A C 1
ATOM 2764 O O . SER A 1 345 ? -2.413 8.938 5.556 1.00 86.31 345 SER A O 1
ATOM 2766 N N . PHE A 1 346 ? -4.031 10.478 5.287 1.00 87.50 346 PHE A N 1
ATOM 2767 C CA . PHE A 1 346 ? -4.444 10.026 3.968 1.00 87.50 346 PHE A CA 1
ATOM 2768 C C . PHE A 1 346 ? -3.863 10.934 2.895 1.00 87.50 346 PHE A C 1
ATOM 2770 O O . PHE A 1 346 ? -3.815 12.154 3.044 1.00 87.50 346 PHE A O 1
ATOM 2777 N N . ILE A 1 347 ? -3.451 10.331 1.786 1.00 83.06 347 ILE A N 1
ATOM 2778 C CA . ILE A 1 347 ? -2.941 11.070 0.635 1.00 83.06 347 ILE A CA 1
ATOM 2779 C C . ILE A 1 347 ? -4.125 11.470 -0.252 1.00 83.06 347 ILE A C 1
ATOM 2781 O O . ILE A 1 347 ? -4.830 10.606 -0.779 1.00 83.06 347 ILE A O 1
ATOM 2785 N N . GLU A 1 348 ? -4.323 12.780 -0.419 1.00 72.75 348 GLU A N 1
ATOM 2786 C CA . GLU A 1 348 ? -5.388 13.404 -1.228 1.00 72.75 348 GLU A CA 1
ATOM 2787 C C . GLU A 1 348 ? -4.868 13.996 -2.554 1.00 72.75 348 GLU A C 1
ATOM 2789 O O . GLU A 1 348 ? -5.449 14.920 -3.129 1.00 72.75 348 GLU A O 1
ATOM 2794 N N . GLU A 1 349 ? -3.744 13.499 -3.073 1.00 61.53 349 GLU A N 1
ATOM 2795 C CA . GLU A 1 349 ? -3.199 14.014 -4.329 1.00 61.53 349 GLU A CA 1
ATOM 2796 C C . GLU A 1 349 ? -4.064 13.636 -5.537 1.00 61.53 349 GLU A C 1
ATOM 2798 O O . GLU A 1 349 ? -4.263 12.459 -5.855 1.00 61.53 349 GLU A O 1
ATOM 2803 N N . ASN A 1 350 ? -4.518 14.672 -6.249 1.00 45.00 350 ASN A N 1
ATOM 2804 C CA . ASN A 1 350 ? -5.262 14.578 -7.499 1.00 45.00 350 ASN A CA 1
ATOM 2805 C C . ASN A 1 350 ? -4.365 13.937 -8.585 1.00 45.00 350 ASN A C 1
ATOM 2807 O O . ASN A 1 350 ? -3.426 14.598 -9.046 1.00 45.00 350 ASN A O 1
ATOM 2811 N N . PRO A 1 351 ? -4.646 12.701 -9.048 1.00 43.97 351 PRO A N 1
ATOM 2812 C CA . PRO A 1 351 ? -3.785 11.975 -9.991 1.00 43.97 351 PRO A CA 1
ATOM 2813 C C . PRO A 1 351 ? -3.625 12.689 -11.343 1.00 43.97 351 PRO A C 1
ATOM 2815 O O . PRO A 1 351 ? -2.721 12.379 -12.107 1.00 43.97 351 PRO A O 1
ATOM 2818 N N . GLY A 1 352 ? -4.443 13.710 -11.630 1.00 35.72 352 GLY A N 1
ATOM 2819 C CA . GLY A 1 352 ? -4.313 14.552 -12.822 1.00 35.72 352 GLY A CA 1
ATOM 2820 C C . GLY A 1 352 ? -3.064 15.449 -12.875 1.00 35.72 352 GLY A C 1
ATOM 2821 O O . GLY A 1 352 ? -2.693 15.869 -13.967 1.00 35.72 352 GLY A O 1
ATOM 2822 N N . ARG A 1 353 ? -2.381 15.738 -11.752 1.00 38.34 353 ARG A N 1
ATOM 2823 C CA . ARG A 1 353 ? -1.026 16.346 -11.794 1.00 38.34 353 ARG A CA 1
ATOM 2824 C C . ARG A 1 353 ? 0.069 15.307 -12.078 1.00 38.34 353 ARG A C 1
ATOM 2826 O O . ARG A 1 353 ? 1.164 15.687 -12.475 1.00 38.34 353 ARG A O 1
ATOM 2833 N N . GLN A 1 354 ? -0.259 14.021 -11.935 1.00 46.59 354 GLN A N 1
ATOM 2834 C CA . GLN A 1 354 ? 0.590 12.844 -12.135 1.00 46.59 354 GLN A CA 1
ATOM 2835 C C . GLN A 1 354 ? 0.165 12.080 -13.406 1.00 46.59 354 GLN A C 1
ATOM 2837 O O . GLN A 1 354 ? 0.074 10.858 -13.403 1.00 46.59 354 GLN A O 1
ATOM 2842 N N . GLY A 1 355 ? -0.123 12.801 -14.497 1.00 41.03 355 GLY A N 1
ATOM 2843 C CA . GLY A 1 355 ? -0.248 12.275 -15.864 1.00 41.03 355 GLY A CA 1
ATOM 2844 C C . GLY A 1 355 ? -1.284 11.169 -16.074 1.00 41.03 355 GLY A C 1
ATOM 2845 O O . GLY A 1 355 ? -2.355 11.442 -16.599 1.00 41.03 355 GLY A O 1
ATOM 2846 N N . LEU A 1 356 ? -0.953 9.929 -15.714 1.00 42.41 356 LEU A N 1
ATOM 2847 C CA . LEU A 1 356 ? -1.709 8.696 -15.950 1.00 42.41 356 LEU A CA 1
ATOM 2848 C C . LEU A 1 356 ? -1.441 7.624 -14.863 1.00 42.41 356 LEU A C 1
ATOM 2850 O O . LEU A 1 356 ? -1.888 6.485 -15.008 1.00 42.41 356 LEU A O 1
ATOM 2854 N N . THR A 1 357 ? -0.709 7.936 -13.787 1.00 42.31 357 THR A N 1
ATOM 2855 C CA . THR A 1 357 ? -0.187 6.934 -12.837 1.00 42.31 357 THR A CA 1
ATOM 2856 C C . THR A 1 357 ? -0.784 7.142 -11.444 1.00 42.31 357 THR A C 1
ATOM 2858 O O . THR A 1 357 ? -0.874 8.257 -10.945 1.00 42.31 357 THR A O 1
ATOM 2861 N N . GLY A 1 358 ? -1.214 6.057 -10.799 1.00 45.94 358 GLY A N 1
ATOM 2862 C CA . GLY A 1 358 ? -1.610 6.017 -9.387 1.00 45.94 358 GLY A CA 1
ATOM 2863 C C . GLY A 1 358 ? -0.417 5.821 -8.448 1.00 45.94 358 GLY A C 1
ATOM 2864 O O . GLY A 1 358 ? -0.604 5.420 -7.298 1.00 45.94 358 GLY A O 1
ATOM 2865 N N . SER A 1 359 ? 0.801 6.067 -8.938 1.00 45.50 359 SER A N 1
ATOM 2866 C CA . SER A 1 359 ? 2.023 6.082 -8.138 1.00 45.50 359 SER A CA 1
ATOM 2867 C C . SER A 1 359 ? 2.000 7.224 -7.124 1.00 45.50 359 SER A C 1
ATOM 2869 O O . SER A 1 359 ? 1.369 8.252 -7.370 1.00 45.50 359 SER A O 1
ATOM 2871 N N . PHE A 1 360 ? 2.703 7.060 -6.001 1.00 46.84 360 PHE A N 1
ATOM 2872 C CA . PHE A 1 360 ? 2.943 8.153 -5.052 1.00 46.84 360 PHE A CA 1
ATOM 2873 C C . PHE A 1 360 ? 4.098 9.077 -5.483 1.00 46.84 360 PHE A C 1
ATOM 2875 O O . PHE A 1 360 ? 4.140 10.205 -5.021 1.00 46.84 360 PHE A O 1
ATOM 2882 N N . ASN A 1 361 ? 4.963 8.640 -6.415 1.00 52.47 361 ASN A N 1
ATOM 2883 C CA . ASN A 1 361 ? 6.078 9.416 -6.990 1.00 52.47 361 ASN A CA 1
ATOM 2884 C C . ASN A 1 361 ? 6.241 9.083 -8.493 1.00 52.47 361 ASN A C 1
ATOM 2886 O O . ASN A 1 361 ? 6.756 8.015 -8.814 1.00 52.47 361 ASN A O 1
ATOM 2890 N N . PRO A 1 362 ? 5.753 9.879 -9.457 1.00 50.03 362 PRO A N 1
ATOM 2891 C CA . PRO A 1 362 ? 5.956 9.590 -10.883 1.00 50.03 362 PRO A CA 1
ATOM 2892 C C . PRO A 1 362 ? 7.398 9.896 -11.337 1.00 50.03 362 PRO A C 1
ATOM 2894 O O . PRO A 1 362 ? 7.926 10.957 -11.015 1.00 50.03 362 PRO A O 1
ATOM 2897 N N . ILE A 1 363 ? 8.004 8.997 -12.123 1.00 57.66 363 ILE A N 1
ATOM 2898 C CA . ILE A 1 363 ? 9.348 9.171 -12.717 1.00 57.66 363 ILE A CA 1
ATOM 2899 C C . ILE A 1 363 ? 9.211 9.682 -14.164 1.00 57.66 363 ILE A C 1
ATOM 2901 O O . ILE A 1 363 ? 8.228 9.378 -14.846 1.00 57.66 363 ILE A O 1
ATOM 2905 N N . HIS A 1 364 ? 10.171 10.478 -14.649 1.00 54.56 364 HIS A N 1
ATOM 2906 C CA . HIS A 1 364 ? 10.159 11.032 -16.006 1.00 54.56 364 HIS A CA 1
ATOM 2907 C C . HIS A 1 364 ? 10.284 9.946 -17.098 1.00 54.56 364 HIS A C 1
ATOM 2909 O O . HIS A 1 364 ? 10.976 8.941 -16.951 1.00 54.56 364 HIS A O 1
ATOM 2915 N N . SER A 1 365 ? 9.615 10.156 -18.239 1.00 53.56 365 SER A N 1
ATOM 2916 C CA . SER A 1 365 ? 9.537 9.169 -19.330 1.00 53.56 365 SER A CA 1
ATOM 2917 C C . SER A 1 365 ? 10.808 9.037 -20.178 1.00 53.56 365 SER A C 1
ATOM 2919 O O . SER A 1 365 ? 10.967 8.035 -20.873 1.00 53.56 365 SER A O 1
ATOM 2921 N N . GLY A 1 366 ? 11.709 10.025 -20.134 1.00 57.91 366 GLY A N 1
ATOM 2922 C CA . GLY A 1 366 ? 12.922 10.075 -20.963 1.00 57.91 366 GLY A CA 1
ATOM 2923 C C . GLY A 1 366 ? 14.025 9.089 -20.563 1.00 57.91 366 GLY A C 1
ATOM 2924 O O . GLY A 1 366 ? 14.964 8.895 -21.327 1.00 57.91 366 GLY A O 1
ATOM 2925 N N . GLU A 1 367 ? 13.907 8.448 -19.400 1.00 72.25 367 GLU A N 1
ATOM 2926 C CA . GLU A 1 367 ? 14.997 7.682 -18.776 1.00 72.25 367 GLU A CA 1
ATOM 2927 C C . GLU A 1 367 ? 14.852 6.156 -18.960 1.00 72.25 367 GLU A C 1
ATOM 2929 O O . GLU A 1 367 ? 15.785 5.408 -18.680 1.00 72.25 367 GLU A O 1
ATOM 2934 N N . TRP A 1 368 ? 13.721 5.660 -19.494 1.00 84.31 368 TRP A N 1
ATOM 2935 C CA . TRP A 1 368 ? 13.405 4.216 -19.546 1.00 84.31 368 TRP A CA 1
ATOM 2936 C C . TRP A 1 368 ? 14.481 3.356 -20.231 1.00 84.31 368 TRP A C 1
ATOM 2938 O O . TRP A 1 368 ? 14.818 2.283 -19.738 1.00 84.31 368 TRP A O 1
ATOM 2948 N N . CYS A 1 369 ? 15.031 3.812 -21.358 1.00 87.00 369 CYS A N 1
ATOM 2949 C CA . CYS A 1 369 ? 16.048 3.070 -22.116 1.00 87.00 369 CYS A CA 1
ATOM 2950 C C . CYS A 1 369 ? 17.486 3.526 -21.823 1.00 87.00 369 CYS A C 1
ATOM 2952 O O . CYS A 1 369 ? 18.420 2.936 -22.363 1.00 87.00 369 CYS A O 1
ATOM 2954 N N . GLN A 1 370 ? 17.679 4.569 -21.008 1.00 86.06 370 GLN A N 1
ATOM 2955 C CA . GLN A 1 370 ? 18.957 5.279 -20.884 1.00 86.06 370 GLN A CA 1
ATOM 2956 C C . GLN A 1 370 ? 20.091 4.370 -20.406 1.00 86.06 370 GLN A C 1
ATOM 2958 O O . GLN A 1 370 ? 21.199 4.433 -20.926 1.00 86.06 370 GLN A O 1
ATOM 2963 N N . HIS A 1 371 ? 19.810 3.504 -19.436 1.00 85.19 371 HIS A N 1
ATOM 2964 C CA . HIS A 1 371 ? 20.798 2.567 -18.908 1.00 85.19 371 HIS A CA 1
ATOM 2965 C C . HIS A 1 371 ? 20.946 1.299 -19.757 1.00 85.19 371 HIS A C 1
ATOM 2967 O O . HIS A 1 371 ? 21.901 0.558 -19.546 1.00 85.19 371 HIS A O 1
ATOM 2973 N N . ALA A 1 372 ? 20.000 1.021 -20.662 1.00 87.81 372 ALA A N 1
ATOM 2974 C CA . ALA A 1 372 ? 19.884 -0.269 -21.342 1.00 87.81 372 ALA A CA 1
ATOM 2975 C C . ALA A 1 372 ? 20.666 -0.328 -22.653 1.00 87.81 372 ALA A C 1
ATOM 2977 O O . ALA A 1 372 ? 21.147 -1.394 -23.029 1.00 87.81 372 ALA A O 1
ATOM 2978 N N . TYR A 1 373 ? 20.753 0.792 -23.371 1.00 89.75 373 TYR A N 1
ATOM 2979 C CA . TYR A 1 373 ? 21.389 0.844 -24.682 1.00 89.75 373 TYR A CA 1
ATOM 2980 C C . TYR A 1 373 ? 22.777 1.467 -24.614 1.00 89.75 373 TYR A C 1
ATOM 2982 O O . TYR A 1 373 ? 22.994 2.438 -23.891 1.00 89.75 373 TYR A O 1
ATOM 2990 N N . ALA A 1 374 ? 23.703 0.935 -25.413 1.00 80.56 374 ALA A N 1
ATOM 2991 C CA . ALA A 1 374 ? 25.028 1.522 -25.547 1.00 80.56 374 ALA A CA 1
ATOM 2992 C C . ALA A 1 374 ? 24.891 2.938 -26.127 1.00 80.56 374 ALA A C 1
ATOM 2994 O O . ALA A 1 374 ? 24.261 3.135 -27.172 1.00 80.56 374 ALA A O 1
ATOM 2995 N N . CYS A 1 375 ? 25.461 3.929 -25.441 1.00 64.38 375 CYS A N 1
ATOM 2996 C CA . CYS A 1 375 ? 25.581 5.271 -25.995 1.00 64.38 375 CYS A CA 1
ATOM 2997 C C . CYS A 1 375 ? 26.467 5.173 -27.246 1.00 64.38 375 CYS A C 1
ATOM 2999 O O . CYS A 1 375 ? 27.496 4.491 -27.175 1.00 64.38 375 CYS A O 1
ATOM 3001 N N . PRO A 1 376 ? 26.110 5.803 -28.381 1.00 54.03 376 PRO A N 1
ATOM 3002 C CA . PRO A 1 376 ? 27.049 5.940 -29.482 1.00 54.03 376 PRO A CA 1
ATOM 3003 C C . PRO A 1 376 ? 28.328 6.544 -28.908 1.00 54.03 376 PRO A C 1
ATOM 3005 O O . PRO A 1 376 ? 28.292 7.604 -28.283 1.00 54.03 376 PRO A O 1
ATOM 3008 N N . THR A 1 377 ? 29.441 5.832 -29.028 1.00 45.31 377 THR A N 1
ATOM 3009 C CA . THR A 1 377 ? 30.745 6.444 -28.814 1.00 45.31 377 THR A CA 1
ATOM 3010 C C . THR A 1 377 ? 30.852 7.572 -29.832 1.00 45.31 377 THR A C 1
ATOM 3012 O O . THR A 1 377 ? 30.678 7.309 -31.022 1.00 45.31 377 THR A O 1
ATOM 3015 N N . ASP A 1 378 ? 31.101 8.803 -29.379 1.00 42.75 378 ASP A N 1
ATOM 3016 C CA . ASP A 1 378 ? 31.442 9.961 -30.219 1.00 42.75 378 ASP A CA 1
ATOM 3017 C C . ASP A 1 378 ? 32.793 9.710 -30.917 1.00 42.75 378 ASP A C 1
ATOM 3019 O O . ASP A 1 378 ? 33.829 10.291 -30.600 1.00 42.75 378 ASP A O 1
ATOM 3023 N N . SER A 1 379 ? 32.806 8.734 -31.814 1.00 41.78 379 SER A N 1
ATOM 3024 C CA . SER A 1 379 ? 33.962 8.269 -32.560 1.00 41.78 379 SER A CA 1
ATOM 3025 C C . SER A 1 379 ? 33.511 7.776 -33.931 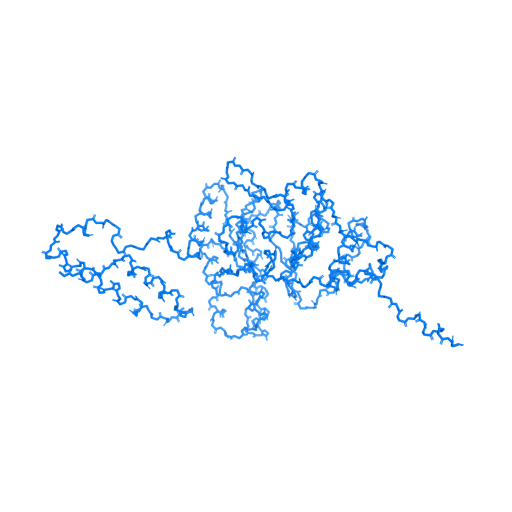1.00 41.78 379 SER A C 1
ATOM 3027 O O . SER A 1 379 ? 33.817 6.657 -34.334 1.00 41.78 379 SER A O 1
ATOM 3029 N N . GLU A 1 380 ? 32.766 8.613 -34.641 1.00 37.84 380 GLU A N 1
ATOM 3030 C CA . GLU A 1 380 ? 32.789 8.631 -36.100 1.00 37.84 380 GLU A CA 1
ATOM 3031 C C . GLU A 1 380 ? 33.193 10.052 -36.478 1.00 37.84 380 GLU A C 1
ATOM 3033 O O . GLU A 1 380 ? 32.526 11.019 -36.118 1.00 37.84 380 GLU A O 1
ATOM 3038 N N . GLY A 1 381 ? 34.400 10.154 -37.032 1.00 36.31 381 GLY A N 1
ATOM 3039 C CA . GLY A 1 381 ? 35.071 11.409 -37.300 1.00 36.31 381 GLY A CA 1
ATOM 3040 C C . GLY A 1 381 ? 34.324 12.260 -38.315 1.00 36.31 381 GLY A C 1
ATOM 3041 O O . GLY A 1 381 ? 33.724 11.751 -39.261 1.00 36.31 381 GLY A O 1
ATOM 3042 N N . ASP A 1 382 ? 34.441 13.567 -38.114 1.00 37.34 382 ASP A N 1
ATOM 3043 C CA . ASP A 1 382 ? 34.353 14.559 -39.175 1.00 37.34 382 ASP A CA 1
ATOM 3044 C C . ASP A 1 382 ? 35.448 14.257 -40.218 1.00 37.34 382 ASP A C 1
ATOM 3046 O O . ASP A 1 382 ? 36.546 14.809 -40.159 1.00 37.34 382 ASP A O 1
ATOM 3050 N N . GLU A 1 383 ? 35.181 13.348 -41.151 1.00 41.97 383 GLU A N 1
ATOM 3051 C CA . GLU A 1 383 ? 35.913 13.256 -42.411 1.00 41.97 383 GLU A CA 1
ATOM 3052 C C . GLU A 1 383 ? 34.900 13.241 -43.567 1.00 41.97 383 GLU A C 1
ATOM 3054 O O . GLU A 1 383 ? 33.984 12.419 -43.612 1.00 41.97 383 GLU A O 1
ATOM 3059 N N . ASP A 1 384 ? 35.125 14.189 -44.480 1.00 38.16 384 ASP A N 1
ATOM 3060 C CA . ASP A 1 384 ? 34.640 14.278 -45.861 1.00 38.16 384 ASP A CA 1
ATOM 3061 C C . ASP A 1 384 ? 33.361 15.094 -46.153 1.00 38.16 384 ASP A C 1
ATOM 3063 O O . ASP A 1 384 ? 32.346 14.581 -46.622 1.00 38.16 384 ASP A O 1
ATOM 3067 N N . GLU A 1 385 ? 33.487 16.422 -46.055 1.00 42.12 385 GLU A N 1
ATOM 3068 C CA . GLU A 1 385 ? 33.026 17.320 -47.130 1.00 42.12 385 GLU A CA 1
ATOM 3069 C C . GLU A 1 385 ? 34.251 18.082 -47.683 1.00 42.12 385 GLU A C 1
ATOM 3071 O O . GLU A 1 385 ? 34.610 19.153 -47.193 1.00 42.12 385 GLU A O 1
ATOM 3076 N N . GLU A 1 386 ? 34.936 17.494 -48.673 1.00 40.19 386 GLU A N 1
ATOM 3077 C CA . GLU A 1 386 ? 35.831 18.229 -49.580 1.00 40.19 386 GLU A CA 1
ATOM 3078 C C . GLU A 1 386 ? 35.025 18.760 -50.781 1.00 40.19 386 GLU A C 1
ATOM 3080 O O . GLU A 1 386 ? 34.254 18.022 -51.403 1.00 40.19 386 GLU A O 1
ATOM 3085 N N . ASP A 1 387 ? 35.233 20.052 -51.057 1.00 37.88 387 ASP A N 1
ATOM 3086 C CA . ASP A 1 387 ? 34.746 20.855 -52.192 1.00 37.88 387 ASP A CA 1
ATOM 3087 C C . ASP A 1 387 ? 35.130 20.322 -53.589 1.00 37.88 387 ASP A C 1
ATOM 3089 O O . ASP A 1 387 ? 36.275 19.836 -53.770 1.00 37.88 387 ASP A O 1
#

Secondary structure (DSSP, 8-state):
-PPP-HHHHHHHHHHHHHTSPSSTT---HHHHHHHHHHHHHHHHHHHH-TT-GGGG-TTTT---GGGS-HHHHHHHHHHHHHHHHHHH-SS--EEEEETTEEEEE-STTSPPEEEE-B--S-HHHHHHH-SSGGG-EEE-SS-EEE-HHHHHHHHHTEEE--GGG--TTHHHHHHHHHTTT-EEE-TT--GGGB-GGGGGS-GGG--HHHHHHHHHHHHHTTTT--THHHHTTS-TT-EEE---TT-TTSSSTTHHHH---TTS-SSEEE----STT--HHHHHHHHHHHHHHHHHHHHHHHS---BS-EEE-HHHHHS-S-TTHHHH----HHHHHHSB-SS---B---GGGSTT---SSPPPGGGTTTTTBPPPP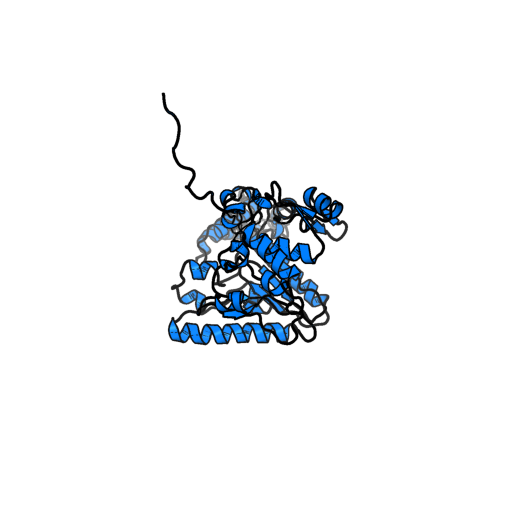S-S-------

Sequence (387 aa):
MYMPDLQEIGDTFINNVQNLPPGPGVSLDDPLAAALQAEGKLRSLFVHNQVNPVLSDPYIGLVNIFDAPGDIRAEEKMKSIYQAICAAVPHPVTCVWTKHAVTIHSQYPYCPVQIVLRLYKSPSEVLTGFDVDARCFAFDSRAVWGNPRGIIVHMHQCNTVDVTRRSPSYEVRLAKYSERSFEILVPDLHQRKIDPDIFSRPIFKLEGLARLLVFESLVEEAPKIDINLYLETIREDCYIWGEYQGDTKHDIGVDSLLELSDYDEGIVHFHVPYGDGWTADRIQFELMKKDLLMNQKLIREHGIHRHVTWVGTMAQCLEDCCQACSKSGNYTDHDIQHYLHGRVSFIEENPGRQGLTGSFNPIHSGEWCQHAYACPTDSEGDEDEED